Protein AF-0000000067796825 (afdb_homodimer)

InterPro domains:
  IPR008733 Peroxisomal biogenesis factor 11 [PF05648] (131-278)

Structure (mmCIF, N/CA/C/O backbone):
data_AF-0000000067796825-model_v1
#
loop_
_entity.id
_entity.type
_entity.pdbx_description
1 polymer YALI0C04565p
#
loop_
_atom_site.group_PDB
_atom_site.id
_atom_site.type_symbol
_atom_site.label_atom_id
_atom_site.label_alt_id
_atom_site.label_comp_id
_atom_site.label_asym_id
_atom_site.label_entity_id
_atom_site.label_seq_id
_atom_site.pdbx_PDB_ins_code
_atom_site.Cartn_x
_atom_site.Cartn_y
_atom_site.Cartn_z
_atom_site.occupancy
_atom_site.B_iso_or_equiv
_atom_site.auth_seq_id
_atom_site.auth_comp_id
_atom_site.auth_asym_id
_atom_site.auth_atom_id
_atom_site.pdbx_PDB_model_num
ATOM 1 N N . MET A 1 1 ? -7.77 26.141 -21.688 1 48.34 1 MET A N 1
ATOM 2 C CA . MET A 1 1 ? -8.867 25.391 -21.078 1 48.34 1 MET A CA 1
ATOM 3 C C . MET A 1 1 ? -9.047 25.781 -19.609 1 48.34 1 MET A C 1
ATOM 5 O O . MET A 1 1 ? -8.086 25.828 -18.844 1 48.34 1 MET A O 1
ATOM 9 N N . SER A 1 2 ? -10.117 26.312 -19.266 1 64.31 2 SER A N 1
ATOM 10 C CA . SER A 1 2 ? -10.398 26.906 -17.969 1 64.31 2 SER A CA 1
ATOM 11 C C . SER A 1 2 ? -10.352 25.859 -16.859 1 64.31 2 SER A C 1
ATOM 13 O O . SER A 1 2 ? -10.562 24.672 -17.109 1 64.31 2 SER A O 1
ATOM 15 N N . LEU A 1 3 ? -9.805 26.266 -15.75 1 68.44 3 LEU A N 1
ATOM 16 C CA . LEU A 1 3 ? -9.781 25.391 -14.578 1 68.44 3 LEU A CA 1
ATOM 17 C C . LEU A 1 3 ? -11.148 24.75 -14.367 1 68.44 3 LEU A C 1
ATOM 19 O O . LEU A 1 3 ? -11.227 23.547 -14.055 1 68.44 3 LEU A O 1
ATOM 23 N N . ALA A 1 4 ? -12.133 25.484 -14.641 1 68.38 4 ALA A N 1
ATOM 24 C CA . ALA A 1 4 ? -13.5 24.984 -14.484 1 68.38 4 ALA A CA 1
ATOM 25 C C . ALA A 1 4 ? -13.781 23.844 -15.453 1 68.38 4 ALA A C 1
ATOM 27 O O . ALA A 1 4 ? -14.422 22.859 -15.086 1 68.38 4 ALA A O 1
ATOM 28 N N . TYR A 1 5 ? -13.297 23.953 -16.578 1 62.38 5 TYR A N 1
ATOM 29 C CA . TYR A 1 5 ? -13.516 22.938 -17.594 1 62.38 5 TYR A CA 1
ATOM 30 C C . TYR A 1 5 ? -12.781 21.641 -17.234 1 62.38 5 TYR A C 1
ATOM 32 O O . TYR A 1 5 ? -13.344 20.547 -17.344 1 62.38 5 TYR A O 1
ATOM 40 N N . THR A 1 6 ? -11.609 21.812 -16.812 1 66.19 6 THR A N 1
ATOM 41 C CA . THR A 1 6 ? -10.805 20.656 -16.438 1 66.19 6 THR A CA 1
ATOM 42 C C . THR A 1 6 ? -11.422 19.922 -15.258 1 66.19 6 THR A C 1
ATOM 44 O O . THR A 1 6 ? -11.484 18.688 -15.242 1 66.19 6 THR A O 1
ATOM 47 N N . VAL A 1 7 ? -11.898 20.688 -14.406 1 69.38 7 VAL A N 1
ATOM 48 C CA . VAL A 1 7 ? -12.531 20.109 -13.219 1 69.38 7 VAL A CA 1
ATOM 49 C C . VAL A 1 7 ? -13.789 19.344 -13.617 1 69.38 7 VAL A C 1
ATOM 51 O O . VAL A 1 7 ? -14.023 18.234 -13.148 1 69.38 7 VAL A O 1
ATOM 54 N N . ASN A 1 8 ? -14.523 19.938 -14.422 1 65.19 8 ASN A N 1
ATOM 55 C CA . ASN A 1 8 ? -15.766 19.312 -14.867 1 65.19 8 ASN A CA 1
ATOM 56 C C . ASN A 1 8 ? -15.5 18.016 -15.625 1 65.19 8 ASN A C 1
ATOM 58 O O . ASN A 1 8 ? -16.234 17.047 -15.484 1 65.19 8 ASN A O 1
ATOM 62 N N . LEU A 1 9 ? -14.461 18.031 -16.312 1 58.59 9 LEU A N 1
ATOM 63 C CA . LEU A 1 9 ? -14.094 16.828 -17.078 1 58.59 9 LEU A CA 1
ATOM 64 C C . LEU A 1 9 ? -13.664 15.703 -16.156 1 58.59 9 LEU A C 1
ATOM 66 O O . LEU A 1 9 ? -14.07 14.555 -16.344 1 58.59 9 LEU A O 1
ATOM 70 N N . LEU A 1 10 ? -12.992 16.078 -15.203 1 66.62 10 LEU A N 1
ATOM 71 C CA . LEU A 1 10 ? -12.492 15.07 -14.273 1 66.62 10 LEU A CA 1
ATOM 72 C C . LEU A 1 10 ? -13.609 14.555 -13.383 1 66.62 10 LEU A C 1
ATOM 74 O O . LEU A 1 10 ? -13.641 13.367 -13.047 1 66.62 10 LEU A O 1
ATOM 78 N N . ARG A 1 11 ? -14.477 15.422 -13.023 1 62.62 11 ARG A N 1
ATOM 79 C CA . ARG A 1 11 ? -15.633 15.102 -12.195 1 62.62 11 ARG A CA 1
ATOM 80 C C . ARG A 1 11 ? -16.547 14.109 -12.898 1 62.62 11 ARG A C 1
ATOM 82 O O . ARG A 1 11 ? -17 13.133 -12.297 1 62.62 11 ARG A O 1
ATOM 89 N N . ALA A 1 12 ? -16.906 14.508 -14.016 1 57.59 12 ALA A N 1
ATOM 90 C CA . ALA A 1 12 ? -17.922 13.789 -14.781 1 57.59 12 ALA A CA 1
ATOM 91 C C . ALA A 1 12 ? -17.484 12.344 -15.039 1 57.59 12 ALA A C 1
ATOM 93 O O . ALA A 1 12 ? -18.328 11.445 -15.125 1 57.59 12 ALA A O 1
ATOM 94 N N . SER A 1 13 ? -16.359 12.172 -14.938 1 60.44 13 SER A N 1
ATOM 95 C CA . SER A 1 13 ? -15.945 10.852 -15.398 1 60.44 13 SER A CA 1
ATOM 96 C C . SER A 1 13 ? -15.875 9.859 -14.242 1 60.44 13 SER A C 1
ATOM 98 O O . SER A 1 13 ? -15.891 8.648 -14.461 1 60.44 13 SER A O 1
ATOM 100 N N . GLY A 1 14 ? -16.094 10.344 -12.93 1 74.88 14 GLY A N 1
ATOM 101 C CA . GLY A 1 14 ? -15.953 9.406 -11.828 1 74.88 14 GLY A CA 1
ATOM 102 C C . GLY A 1 14 ? -14.703 8.547 -11.938 1 74.88 14 GLY A C 1
ATOM 103 O O . GLY A 1 14 ? -14.461 7.691 -11.086 1 74.88 14 GLY A O 1
ATOM 104 N N . ARG A 1 15 ? -13.961 8.742 -12.906 1 80.56 15 ARG A N 1
ATOM 105 C CA . ARG A 1 15 ? -12.781 7.945 -13.234 1 80.56 15 ARG A CA 1
ATOM 106 C C . ARG A 1 15 ? -11.68 8.148 -12.203 1 80.56 15 ARG A C 1
ATOM 108 O O . ARG A 1 15 ? -10.992 7.195 -11.828 1 80.56 15 ARG A O 1
ATOM 115 N N . LEU A 1 16 ? -11.664 9.336 -11.727 1 84.88 16 LEU A N 1
ATOM 116 C CA . LEU A 1 16 ? -10.602 9.664 -10.773 1 84.88 16 LEU A CA 1
ATOM 117 C C . LEU A 1 16 ? -10.766 8.859 -9.492 1 84.88 16 LEU A C 1
ATOM 119 O O . LEU A 1 16 ? -9.789 8.32 -8.961 1 84.88 16 LEU A O 1
ATOM 123 N N . ASN A 1 17 ? -11.984 8.75 -9.109 1 85.69 17 ASN A N 1
ATOM 124 C CA . ASN A 1 17 ? -12.242 8.008 -7.879 1 85.69 17 ASN A CA 1
ATOM 125 C C . ASN A 1 17 ? -11.977 6.516 -8.062 1 85.69 17 ASN A C 1
ATOM 127 O O . ASN A 1 17 ? -11.516 5.848 -7.133 1 85.69 17 ASN A O 1
ATOM 131 N N . LYS A 1 18 ? -12.273 6.031 -9.18 1 88.88 18 LYS A N 1
ATOM 132 C CA . LYS A 1 18 ? -12.016 4.621 -9.461 1 88.88 18 LYS A CA 1
ATOM 133 C C . LYS A 1 18 ? -10.516 4.336 -9.508 1 88.88 18 LYS A C 1
ATOM 135 O O . LYS A 1 18 ? -10.055 3.324 -8.984 1 88.88 18 LYS A O 1
ATOM 140 N N . VAL A 1 19 ? -9.805 5.25 -10.117 1 89.31 19 VAL A N 1
ATOM 141 C CA . VAL A 1 19 ? -8.359 5.117 -10.203 1 89.31 19 VAL A CA 1
ATOM 142 C C . VAL A 1 19 ? -7.746 5.199 -8.805 1 89.31 19 VAL A C 1
ATOM 144 O O . VAL A 1 19 ? -6.871 4.406 -8.453 1 89.31 19 VAL A O 1
ATOM 147 N N . LEU A 1 20 ? -8.258 6.09 -8.086 1 88.94 20 LEU A N 1
ATOM 148 C CA . LEU A 1 20 ? -7.773 6.246 -6.723 1 88.94 20 LEU A CA 1
ATOM 149 C C . LEU A 1 20 ? -8.016 4.98 -5.91 1 88.94 20 LEU A C 1
ATOM 151 O O . LEU A 1 20 ? -7.16 4.562 -5.129 1 88.94 20 LEU A O 1
ATOM 155 N N . ALA A 1 21 ? -9.109 4.426 -6.156 1 90.12 21 ALA A N 1
ATOM 156 C CA . ALA A 1 21 ? -9.445 3.199 -5.441 1 90.12 21 ALA A CA 1
ATOM 157 C C . ALA A 1 21 ? -8.492 2.07 -5.809 1 90.12 21 ALA A C 1
ATOM 159 O O . ALA A 1 21 ? -8.078 1.292 -4.945 1 90.12 21 ALA A O 1
ATOM 160 N N . LEU A 1 22 ? -8.109 1.972 -7.043 1 91.44 22 LEU A N 1
ATOM 161 C CA . LEU A 1 22 ? -7.191 0.935 -7.508 1 91.44 22 LEU A CA 1
ATOM 162 C C . LEU A 1 22 ? -5.801 1.134 -6.918 1 91.44 22 LEU A C 1
ATOM 164 O O . LEU A 1 22 ? -5.121 0.162 -6.582 1 91.44 22 LEU A O 1
ATOM 168 N N . LEU A 1 23 ? -5.461 2.348 -6.691 1 90.88 23 LEU A N 1
ATOM 169 C CA . LEU A 1 23 ? -4.105 2.662 -6.258 1 90.88 23 LEU A CA 1
ATOM 170 C C . LEU A 1 23 ? -4.008 2.66 -4.738 1 90.88 23 LEU A C 1
ATOM 172 O O . LEU A 1 23 ? -2.908 2.617 -4.18 1 90.88 23 LEU A O 1
ATOM 176 N N . SER A 1 24 ? -5.141 2.646 -4.082 1 89.31 24 SER A N 1
ATOM 177 C CA . SER A 1 24 ? -5.133 2.754 -2.629 1 89.31 24 SER A CA 1
ATOM 178 C C . SER A 1 24 ? -5.277 1.384 -1.973 1 89.31 24 SER A C 1
ATOM 180 O O . SER A 1 24 ? -5.062 1.242 -0.767 1 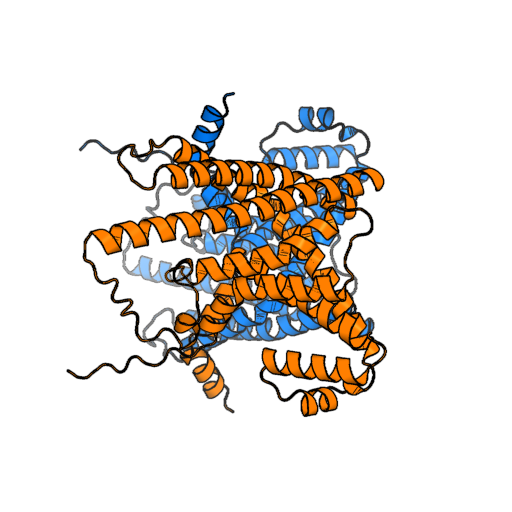89.31 24 SER A O 1
ATOM 182 N N . ASN A 1 25 ? -5.594 0.43 -2.77 1 89.38 25 ASN A N 1
ATOM 183 C CA . ASN A 1 25 ? -5.777 -0.92 -2.25 1 89.38 25 ASN A CA 1
ATOM 184 C C . ASN A 1 25 ? -4.594 -1.818 -2.592 1 89.38 25 ASN A C 1
ATOM 186 O O . ASN A 1 25 ? -4.211 -1.934 -3.758 1 89.38 25 ASN A O 1
ATOM 190 N N . ALA A 1 26 ? -4.133 -2.518 -1.571 1 86.81 26 ALA A N 1
ATOM 191 C CA . ALA A 1 26 ? -2.965 -3.375 -1.753 1 86.81 26 ALA A CA 1
ATOM 192 C C . ALA A 1 26 ? -3.24 -4.465 -2.785 1 86.81 26 ALA A C 1
ATOM 194 O O . ALA A 1 26 ? -2.352 -4.84 -3.553 1 86.81 26 ALA A O 1
ATOM 195 N N . GLY A 1 27 ? -4.461 -4.992 -2.842 1 88.56 27 GLY A N 1
ATOM 196 C CA . GLY A 1 27 ? -4.828 -6.059 -3.758 1 88.56 27 GLY A CA 1
ATOM 197 C C . GLY A 1 27 ? -4.727 -5.66 -5.219 1 88.56 27 GLY A C 1
ATOM 198 O O . GLY A 1 27 ? -4.484 -6.5 -6.082 1 88.56 27 GLY A O 1
ATOM 199 N N . THR A 1 28 ? -4.879 -4.391 -5.465 1 93.25 28 THR A N 1
ATOM 200 C CA . THR A 1 28 ? -4.797 -3.922 -6.844 1 93.25 28 THR A CA 1
ATOM 201 C C . THR A 1 28 ? -3.477 -3.193 -7.086 1 93.25 28 THR A C 1
ATOM 203 O O . THR A 1 28 ? -2.984 -3.152 -8.219 1 93.25 28 THR A O 1
ATOM 206 N N . LEU A 1 29 ? -2.951 -2.686 -6.031 1 93.5 29 LEU A N 1
ATOM 207 C CA . LEU A 1 29 ? -1.699 -1.951 -6.172 1 93.5 29 LEU A CA 1
ATOM 208 C C . LEU A 1 29 ? -0.556 -2.893 -6.535 1 93.5 29 LEU A C 1
ATOM 210 O O . LEU A 1 29 ? 0.262 -2.58 -7.402 1 93.5 29 LEU A O 1
ATOM 214 N N . ASP A 1 30 ? -0.506 -4.004 -5.914 1 94.94 30 ASP A N 1
ATOM 215 C CA . ASP A 1 30 ? 0.603 -4.926 -6.145 1 94.94 30 ASP A CA 1
ATOM 216 C C . ASP A 1 30 ? 0.642 -5.391 -7.598 1 94.94 30 ASP A C 1
ATOM 218 O O . ASP A 1 30 ? 1.67 -5.27 -8.266 1 94.94 30 ASP A O 1
ATOM 222 N N . PRO A 1 31 ? -0.462 -5.902 -8.133 1 96.38 31 PRO A N 1
ATOM 223 C CA . PRO A 1 31 ? -0.392 -6.301 -9.539 1 96.38 31 PRO A CA 1
ATOM 224 C C . PRO A 1 31 ? -0.165 -5.121 -10.477 1 96.38 31 PRO A C 1
ATOM 226 O O . PRO A 1 31 ? 0.43 -5.281 -11.547 1 96.38 31 PRO A O 1
ATOM 229 N N . THR A 1 32 ? -0.605 -3.988 -10.094 1 95.69 32 THR A N 1
ATOM 230 C CA . THR A 1 32 ? -0.319 -2.801 -10.891 1 95.69 32 THR A CA 1
ATOM 231 C C . THR A 1 32 ? 1.18 -2.514 -10.914 1 95.69 32 THR A C 1
ATOM 233 O O . THR A 1 32 ? 1.752 -2.262 -11.977 1 95.69 32 THR A O 1
ATOM 236 N N . LEU A 1 33 ? 1.745 -2.592 -9.734 1 96.81 33 LEU A N 1
ATOM 237 C CA . LEU A 1 33 ? 3.189 -2.396 -9.648 1 96.81 33 LEU A CA 1
ATOM 238 C C . LEU A 1 33 ? 3.932 -3.494 -10.406 1 96.81 33 LEU A C 1
ATOM 240 O O . LEU A 1 33 ? 4.965 -3.234 -11.023 1 96.81 33 LEU A O 1
ATOM 244 N N . ALA A 1 34 ? 3.4 -4.668 -10.344 1 97.75 34 ALA A N 1
ATOM 245 C CA . ALA A 1 34 ? 4 -5.77 -11.086 1 97.75 34 ALA A CA 1
ATOM 246 C C . ALA A 1 34 ? 3.99 -5.488 -12.586 1 97.75 34 ALA A C 1
ATOM 248 O O . ALA A 1 34 ? 4.973 -5.758 -13.281 1 97.75 34 ALA A O 1
ATOM 249 N N . PHE A 1 35 ? 2.932 -4.973 -13.016 1 96.94 35 PHE A N 1
ATOM 250 C CA . PHE A 1 35 ? 2.824 -4.664 -14.438 1 96.94 35 PHE A CA 1
ATOM 251 C C . PHE A 1 35 ? 3.85 -3.613 -14.844 1 96.94 35 PHE A C 1
ATOM 253 O O . PHE A 1 35 ? 4.543 -3.77 -15.852 1 96.94 35 PHE A O 1
ATOM 260 N N . VAL A 1 36 ? 3.939 -2.584 -14.039 1 95.06 36 VAL A N 1
ATOM 261 C CA . VAL A 1 36 ? 4.879 -1.507 -14.336 1 95.06 36 VAL A CA 1
ATOM 262 C C . VAL A 1 36 ? 6.309 -2.014 -14.188 1 95.06 36 VAL A C 1
ATOM 264 O O . VAL A 1 36 ? 7.172 -1.72 -15.023 1 95.06 36 VAL A O 1
ATOM 267 N N . GLY A 1 37 ? 6.57 -2.793 -13.148 1 97.38 37 GLY A N 1
ATOM 268 C CA . GLY A 1 37 ? 7.906 -3.311 -12.898 1 97.38 37 GLY A CA 1
ATOM 269 C C . GLY A 1 37 ? 8.391 -4.266 -13.977 1 97.38 37 GLY A C 1
ATOM 270 O O . GLY A 1 37 ? 9.43 -4.035 -14.594 1 97.38 37 GLY A O 1
ATOM 271 N N . TYR A 1 38 ? 7.66 -5.285 -14.25 1 97.25 38 TYR A N 1
ATOM 272 C CA . TYR A 1 38 ? 8.031 -6.266 -15.266 1 97.25 38 TYR A CA 1
ATOM 273 C C . TYR A 1 38 ? 7.977 -5.656 -16.656 1 97.25 38 TYR A C 1
ATOM 275 O O . TYR A 1 38 ? 8.773 -6.012 -17.531 1 97.25 38 TYR A O 1
ATOM 283 N N . GLY A 1 39 ? 6.961 -4.801 -16.828 1 94.69 39 GLY A N 1
ATOM 284 C CA . GLY A 1 39 ? 6.918 -4.09 -18.094 1 94.69 39 GLY A CA 1
ATOM 285 C C . GLY A 1 39 ? 8.156 -3.25 -18.359 1 94.69 39 GLY A C 1
ATOM 286 O O . GLY A 1 39 ? 8.672 -3.23 -19.469 1 94.69 39 GLY A O 1
ATOM 287 N N . SER A 1 40 ? 8.586 -2.562 -17.344 1 94.19 40 SER A N 1
ATOM 288 C CA . SER A 1 40 ? 9.805 -1.767 -17.469 1 94.19 40 SER A CA 1
ATOM 289 C C . SER A 1 40 ? 11.016 -2.645 -17.766 1 94.19 40 SER A C 1
ATOM 291 O O . SER A 1 40 ? 11.883 -2.266 -18.562 1 94.19 40 SER A O 1
ATOM 293 N N . LEU A 1 41 ? 11.062 -3.783 -17.156 1 95.19 41 LEU A N 1
ATOM 294 C CA . LEU A 1 41 ? 12.148 -4.719 -17.422 1 95.19 41 LEU A CA 1
ATOM 295 C C . LEU A 1 41 ? 12.125 -5.184 -18.875 1 95.19 41 LEU A C 1
ATOM 297 O O . LEU A 1 41 ? 13.164 -5.254 -19.531 1 95.19 41 LEU A O 1
ATOM 301 N N . PHE A 1 42 ? 10.953 -5.484 -19.359 1 93.38 42 PHE A N 1
ATOM 302 C CA . PHE A 1 42 ? 10.789 -5.953 -20.734 1 93.38 42 PHE A CA 1
ATOM 303 C C . PHE A 1 42 ? 11.266 -4.898 -21.719 1 93.38 42 PHE A C 1
ATOM 305 O O . PHE A 1 42 ? 12.047 -5.207 -22.625 1 93.38 42 PHE A O 1
ATOM 312 N N . VAL A 1 43 ? 10.836 -3.674 -21.5 1 88.19 43 VAL A N 1
ATOM 313 C CA . VAL A 1 43 ? 11.195 -2.588 -22.406 1 88.19 43 VAL A CA 1
ATOM 314 C C . VAL A 1 43 ? 12.688 -2.299 -22.297 1 88.19 43 VAL A C 1
ATOM 316 O O . VAL A 1 43 ? 13.352 -2.037 -23.297 1 88.19 43 VAL A O 1
ATOM 319 N N . CYS A 1 44 ? 13.172 -2.354 -21.047 1 89.56 44 CYS A N 1
ATOM 320 C CA . CYS A 1 44 ? 14.602 -2.154 -20.828 1 89.56 44 CYS A CA 1
ATOM 321 C C . CYS A 1 44 ? 15.43 -3.135 -21.656 1 89.56 44 CYS A C 1
ATOM 323 O O . CYS A 1 44 ? 16.344 -2.73 -22.375 1 89.56 44 CYS A O 1
ATOM 325 N N . GLU A 1 45 ? 15.062 -4.414 -21.625 1 89.62 45 GLU A N 1
ATOM 326 C CA . GLU A 1 45 ? 15.805 -5.453 -22.328 1 89.62 45 GLU A CA 1
ATOM 327 C C . GLU A 1 45 ? 15.633 -5.34 -23.844 1 89.62 45 GLU A C 1
ATOM 329 O O . GLU A 1 45 ? 16.547 -5.641 -24.594 1 89.62 45 GLU A O 1
ATOM 334 N N . LEU A 1 46 ? 14.469 -4.91 -24.234 1 84.62 46 LEU A N 1
ATOM 335 C CA . LEU A 1 46 ? 14.227 -4.711 -25.656 1 84.62 46 LEU A CA 1
ATOM 336 C C . LEU A 1 46 ? 15.109 -3.594 -26.219 1 84.62 46 LEU A C 1
ATOM 338 O O . LEU A 1 46 ? 15.633 -3.701 -27.328 1 84.62 46 LEU A O 1
ATOM 342 N N . LEU A 1 47 ? 15.195 -2.553 -25.422 1 82.31 47 LEU A N 1
ATOM 343 C CA . LEU A 1 47 ? 15.992 -1.406 -25.859 1 82.31 47 LEU A CA 1
ATOM 344 C C . LEU A 1 47 ? 17.469 -1.759 -25.891 1 82.31 47 LEU A C 1
ATOM 346 O O . LEU A 1 47 ? 18.234 -1.178 -26.672 1 82.31 47 LEU A O 1
ATOM 350 N N . ARG A 1 48 ? 17.859 -2.656 -25.078 1 82.38 48 ARG A N 1
ATOM 351 C CA . ARG A 1 48 ? 19.266 -3.059 -25.016 1 82.38 48 ARG A CA 1
ATOM 352 C C . ARG A 1 48 ? 19.594 -4.039 -26.141 1 82.38 48 ARG A C 1
ATOM 354 O O . ARG A 1 48 ? 20.766 -4.266 -26.453 1 82.38 48 ARG A O 1
ATOM 361 N N . LEU A 1 49 ? 18.562 -4.613 -26.656 1 75.31 49 LEU A N 1
ATOM 362 C CA . LEU A 1 49 ? 18.812 -5.504 -27.781 1 75.31 49 LEU A CA 1
ATOM 363 C C . LEU A 1 49 ? 19.391 -4.738 -28.953 1 75.31 49 LEU A C 1
ATOM 365 O O . LEU A 1 49 ? 19.031 -3.58 -29.188 1 75.31 49 LEU A O 1
ATOM 369 N N . GLU A 1 50 ? 20.703 -4.898 -29.266 1 59.69 50 GLU A N 1
ATOM 370 C CA . GLU A 1 50 ? 21.531 -4.309 -30.312 1 59.69 50 GLU A CA 1
ATOM 371 C C . GLU A 1 50 ? 20.688 -3.814 -31.484 1 59.69 50 GLU A C 1
ATOM 373 O O . GLU A 1 50 ? 21.031 -2.83 -32.125 1 59.69 50 GLU A O 1
ATOM 378 N N . SER A 1 51 ? 19.75 -4.594 -31.969 1 53.66 51 SER A N 1
ATOM 379 C CA . SER A 1 51 ? 19.031 -4.09 -33.125 1 53.66 51 SER A CA 1
ATOM 380 C C . SER A 1 51 ? 18.094 -2.949 -32.75 1 53.66 51 SER A C 1
ATOM 382 O O . SER A 1 51 ? 16.969 -3.188 -32.312 1 53.66 51 SER A O 1
ATOM 384 N N . VAL A 1 52 ? 18.641 -1.929 -32.094 1 53.88 52 VAL A N 1
ATOM 385 C CA . VAL A 1 52 ? 18.188 -0.701 -31.438 1 53.88 52 VAL A CA 1
ATOM 386 C C . VAL A 1 52 ? 16.922 -0.19 -32.094 1 53.88 52 VAL A C 1
ATOM 388 O O . VAL A 1 52 ? 15.984 0.252 -31.422 1 53.88 52 VAL A O 1
ATOM 391 N N . GLN A 1 53 ? 16.922 -0.372 -33.344 1 55.91 53 GLN A N 1
ATOM 392 C CA . GLN A 1 53 ? 15.828 0.23 -34.062 1 55.91 53 GLN A CA 1
ATOM 393 C C . GLN A 1 53 ? 14.508 -0.476 -33.781 1 55.91 53 GLN A C 1
ATOM 395 O O . GLN A 1 53 ? 13.477 0.175 -33.594 1 55.91 53 GLN A O 1
ATOM 400 N N . MET A 1 54 ? 14.656 -1.799 -33.719 1 54.16 54 MET A N 1
ATOM 401 C CA . MET A 1 54 ? 13.422 -2.568 -33.562 1 54.16 54 MET A CA 1
ATOM 402 C C . MET A 1 54 ? 12.898 -2.453 -32.125 1 54.16 54 MET A C 1
ATOM 404 O O . MET A 1 54 ? 11.688 -2.367 -31.906 1 54.16 54 MET A O 1
ATOM 408 N N . GLY A 1 55 ? 13.812 -2.408 -31.203 1 55.69 55 GLY A N 1
ATOM 409 C CA . GLY A 1 55 ? 13.391 -2.293 -29.812 1 55.69 55 GLY A CA 1
ATOM 410 C C . GLY A 1 55 ? 12.711 -0.974 -29.5 1 55.69 55 GLY A C 1
ATOM 411 O O . GLY A 1 55 ? 11.711 -0.94 -28.781 1 55.69 55 GLY A O 1
ATOM 412 N N . VAL A 1 56 ? 13.32 -0.043 -30.156 1 59.19 56 VAL A N 1
ATOM 413 C CA . VAL A 1 56 ? 12.75 1.292 -30.016 1 59.19 56 VAL A CA 1
ATOM 414 C C . VAL A 1 56 ? 11.344 1.315 -30.609 1 59.19 56 VAL A C 1
ATOM 416 O O . VAL A 1 56 ? 10.43 1.91 -30.031 1 59.19 56 VAL A O 1
ATOM 419 N N . VAL A 1 57 ? 11.258 0.596 -31.734 1 59.62 57 VAL A N 1
ATOM 420 C CA . VAL A 1 57 ? 9.961 0.565 -32.375 1 59.62 57 VAL A CA 1
ATOM 421 C C . VAL A 1 57 ? 8.945 -0.165 -31.516 1 59.62 57 VAL A C 1
ATOM 423 O O . VAL A 1 57 ? 7.82 0.301 -31.328 1 59.62 57 VAL A O 1
ATOM 426 N N . VAL A 1 58 ? 9.367 -1.21 -30.953 1 58.47 58 VAL A N 1
ATOM 427 C CA . VAL A 1 58 ? 8.477 -2.021 -30.125 1 58.47 58 VAL A CA 1
ATOM 428 C C . VAL A 1 58 ? 8.117 -1.27 -28.844 1 58.47 58 VAL A C 1
ATOM 430 O O . VAL A 1 58 ? 6.965 -1.271 -28.422 1 58.47 58 VAL A O 1
ATOM 433 N N . ALA A 1 59 ? 9.094 -0.62 -28.344 1 58.88 59 ALA A N 1
ATOM 434 C CA . ALA A 1 59 ? 8.852 0.17 -27.125 1 58.88 59 ALA A CA 1
ATOM 435 C C . ALA A 1 59 ? 7.867 1.305 -27.406 1 58.88 59 ALA A C 1
ATOM 437 O O . ALA A 1 59 ? 6.988 1.588 -26.594 1 58.88 59 ALA A O 1
ATOM 438 N N . LYS A 1 60 ? 8.031 1.825 -28.547 1 59.94 60 LYS A N 1
ATOM 439 C CA . LYS A 1 60 ? 7.148 2.914 -28.953 1 59.94 60 LYS A CA 1
ATOM 440 C C . LYS A 1 60 ? 5.715 2.424 -29.125 1 59.94 60 LYS A C 1
ATOM 442 O O . LYS A 1 60 ? 4.77 3.092 -28.703 1 59.94 60 LYS A O 1
ATOM 447 N N . VAL A 1 61 ? 5.625 1.305 -29.688 1 57.25 61 VAL A N 1
ATOM 448 C CA . VAL A 1 61 ? 4.305 0.737 -29.938 1 57.25 61 VAL A CA 1
ATOM 449 C C . VAL A 1 61 ? 3.643 0.369 -28.609 1 57.25 61 VAL A C 1
ATOM 451 O O . VAL A 1 61 ? 2.469 0.672 -28.391 1 57.25 61 VAL A O 1
ATOM 454 N N . LEU A 1 62 ? 4.418 -0.166 -27.766 1 57 62 LEU A N 1
ATOM 455 C CA . LEU A 1 62 ? 3.867 -0.614 -26.5 1 57 62 LEU A CA 1
ATOM 456 C C . LEU A 1 62 ? 3.449 0.574 -25.641 1 57 62 LEU A C 1
ATOM 458 O O . LEU A 1 62 ? 2.375 0.561 -25.031 1 57 62 LEU A O 1
ATOM 462 N N . LEU A 1 63 ? 4.324 1.533 -25.562 1 55.91 63 LEU A N 1
ATOM 463 C CA . LEU A 1 63 ? 4.012 2.738 -24.797 1 55.91 63 LEU A CA 1
ATOM 464 C C . LEU A 1 63 ? 2.816 3.467 -25.406 1 55.91 63 LEU A C 1
ATOM 466 O O . LEU A 1 63 ? 1.979 4 -24.672 1 55.91 63 LEU A O 1
ATOM 470 N N . GLY A 1 64 ? 2.805 3.465 -26.688 1 55.16 64 GLY A N 1
ATOM 471 C CA . GLY A 1 64 ? 1.654 4.043 -27.359 1 55.16 64 GLY A CA 1
ATOM 472 C C . GLY A 1 64 ? 0.352 3.34 -27.031 1 55.16 64 GLY A C 1
ATOM 473 O O . GLY A 1 64 ? -0.669 3.99 -26.797 1 55.16 64 GLY A O 1
ATOM 474 N N . GLN A 1 65 ? 0.425 2.105 -26.969 1 55.88 65 GLN A N 1
ATOM 475 C CA . GLN A 1 65 ? -0.765 1.311 -26.688 1 55.88 65 GLN A CA 1
ATOM 476 C C . GLN A 1 65 ? -1.223 1.51 -25.234 1 55.88 65 GLN A C 1
ATOM 478 O O . GLN A 1 65 ? -2.424 1.578 -24.969 1 55.88 65 GLN A O 1
ATOM 483 N N . VAL A 1 66 ? -0.211 1.63 -24.438 1 52.59 66 VAL A N 1
ATOM 484 C CA . VAL A 1 66 ? -0.542 1.732 -23.016 1 52.59 66 VAL A CA 1
ATOM 485 C C . VAL A 1 66 ? -0.979 3.158 -22.688 1 52.59 66 VAL A C 1
ATOM 487 O O . VAL A 1 66 ? -1.923 3.365 -21.922 1 52.59 66 VAL A O 1
ATOM 490 N N . THR A 1 67 ? -0.261 4.109 -23.266 1 51.78 67 THR A N 1
ATOM 491 C CA . THR A 1 67 ? -0.527 5.5 -22.906 1 51.78 67 THR A CA 1
ATOM 492 C C . THR A 1 67 ? -1.562 6.109 -23.859 1 51.78 67 THR A C 1
ATOM 494 O O . THR A 1 67 ? -2.156 7.145 -23.547 1 51.78 67 THR A O 1
ATOM 497 N N . GLY A 1 68 ? -1.93 5.441 -24.938 1 51.62 68 GLY A N 1
ATOM 498 C CA . GLY A 1 68 ? -2.779 5.98 -25.984 1 51.62 68 GLY A CA 1
ATOM 499 C C . GLY A 1 68 ? -2.164 7.172 -26.703 1 51.62 68 GLY A C 1
ATOM 500 O O . GLY A 1 68 ? -2.855 7.902 -27.422 1 51.62 68 GLY A O 1
ATOM 501 N N . LEU A 1 69 ? -0.981 7.59 -26.359 1 48.44 69 LEU A N 1
ATOM 502 C CA . LEU A 1 69 ? -0.354 8.781 -26.938 1 48.44 69 LEU A CA 1
ATOM 503 C C . LEU A 1 69 ? 0.503 8.414 -28.141 1 48.44 69 LEU A C 1
ATOM 505 O O . LEU A 1 69 ? 1.011 7.293 -28.234 1 48.44 69 LEU A O 1
ATOM 509 N N . ASP A 1 70 ? 0.38 9.109 -29.312 1 49.09 70 ASP A N 1
ATOM 510 C CA . ASP A 1 70 ? 1.288 9.008 -30.438 1 49.09 70 ASP A CA 1
ATOM 511 C C . ASP A 1 70 ? 2.723 9.328 -30.031 1 49.09 70 ASP A C 1
ATOM 513 O O . ASP A 1 70 ? 3.074 10.492 -29.828 1 49.09 70 ASP A O 1
ATOM 517 N N . ILE A 1 71 ? 3.561 8.414 -29.609 1 51.78 71 ILE A N 1
ATOM 518 C CA . ILE A 1 71 ? 4.863 8.461 -28.969 1 51.78 71 ILE A CA 1
ATOM 519 C C . ILE A 1 71 ? 5.902 9.023 -29.922 1 51.78 71 ILE A C 1
ATOM 521 O O . ILE A 1 71 ? 6.969 9.484 -29.5 1 51.78 71 ILE A O 1
ATOM 525 N N . ASP A 1 72 ? 5.715 8.875 -31.188 1 53.09 72 ASP A N 1
ATOM 526 C CA . ASP A 1 72 ? 6.695 9.445 -32.125 1 53.09 72 ASP A CA 1
ATOM 527 C C . ASP A 1 72 ? 6.941 10.922 -31.797 1 53.09 72 ASP A C 1
ATOM 529 O O . ASP A 1 72 ? 8.086 11.359 -31.75 1 53.09 72 ASP A O 1
ATOM 533 N N . GLU A 1 73 ? 5.895 11.617 -31.812 1 52.12 73 GLU A N 1
ATOM 534 C CA . GLU A 1 73 ? 6.035 13.055 -31.578 1 52.12 73 GLU A CA 1
ATOM 535 C C . GLU A 1 73 ? 6.469 13.344 -30.156 1 52.12 73 GLU A C 1
ATOM 537 O O . GLU A 1 73 ? 7.234 14.281 -29.906 1 52.12 73 GLU A O 1
ATOM 542 N N . SER A 1 74 ? 6.051 12.523 -29.297 1 48.47 74 SER A N 1
ATOM 543 C CA . SER A 1 74 ? 6.316 12.812 -27.891 1 48.47 74 SER A CA 1
ATOM 544 C C . SER A 1 74 ? 7.758 12.484 -27.516 1 48.47 74 SER A C 1
ATOM 546 O O . SER A 1 74 ? 8.391 13.219 -26.75 1 48.47 74 SER A O 1
ATOM 548 N N . PHE A 1 75 ? 8.234 11.406 -27.938 1 51.56 75 PHE A N 1
ATOM 549 C CA . PHE A 1 75 ? 9.633 11.055 -27.672 1 51.56 75 PHE A CA 1
ATOM 550 C C . PHE A 1 75 ? 10.57 12.094 -28.266 1 51.56 75 PHE A C 1
ATOM 552 O O . PHE A 1 75 ? 11.586 12.445 -27.672 1 51.56 75 PHE A O 1
ATOM 559 N N . GLU A 1 76 ? 10.297 12.43 -29.516 1 49.75 76 GLU A N 1
ATOM 560 C CA . GLU A 1 76 ? 11.109 13.492 -30.094 1 49.75 76 GLU A CA 1
ATOM 561 C C . GLU A 1 76 ? 11.055 14.758 -29.25 1 49.75 76 GLU A C 1
ATOM 563 O O . GLU A 1 76 ? 12.078 15.422 -29.047 1 49.75 76 GLU A O 1
ATOM 568 N N . LYS A 1 77 ? 9.867 15.016 -28.875 1 47.59 77 LYS A N 1
ATOM 569 C CA . LYS A 1 77 ? 9.703 16.266 -28.125 1 47.59 77 LYS A CA 1
ATOM 570 C C . LYS A 1 77 ? 10.344 16.156 -26.75 1 47.59 77 LYS A C 1
ATOM 572 O O . LYS A 1 77 ? 10.852 17.141 -26.219 1 47.59 77 LYS A O 1
ATOM 577 N N . LEU A 1 78 ? 10.117 14.945 -26.172 1 46.47 78 LEU A N 1
ATOM 578 C CA . LEU A 1 78 ? 10.727 14.805 -24.859 1 46.47 78 LEU A CA 1
ATOM 579 C C . LEU A 1 78 ? 12.234 14.578 -24.969 1 46.47 78 LEU A C 1
ATOM 581 O O . LEU A 1 78 ? 12.93 14.492 -23.969 1 46.47 78 LEU A O 1
ATOM 585 N N . GLY A 1 79 ? 12.805 14.695 -26.172 1 46.59 79 GLY A N 1
ATOM 586 C CA . GLY A 1 79 ? 14.234 14.57 -26.391 1 46.59 79 GLY A CA 1
ATOM 587 C C . GLY A 1 79 ? 14.773 13.203 -26 1 46.59 79 GLY A C 1
ATOM 588 O O . GLY A 1 79 ? 15.953 13.055 -25.688 1 46.59 79 GLY A O 1
ATOM 589 N N . LEU A 1 80 ? 13.945 12.25 -25.766 1 49.31 80 LEU A N 1
ATOM 590 C CA . LEU A 1 80 ? 14.32 10.914 -25.312 1 49.31 80 LEU A CA 1
ATOM 591 C C . LEU A 1 80 ? 15 10.133 -26.438 1 49.31 80 LEU A C 1
ATOM 593 O O . LEU A 1 80 ? 15.531 9.047 -26.203 1 49.31 80 LEU A O 1
ATOM 597 N N . ALA A 1 81 ? 14.812 10.523 -27.672 1 49.59 81 ALA A N 1
ATOM 598 C CA . ALA A 1 81 ? 15.391 9.805 -28.812 1 49.59 81 ALA A CA 1
ATOM 599 C C . ALA A 1 81 ? 16.891 9.609 -28.609 1 49.59 81 ALA A C 1
ATOM 601 O O . ALA A 1 81 ? 17.453 8.594 -29.031 1 49.59 81 ALA A O 1
ATOM 602 N N . SER A 1 82 ? 17.531 10.648 -28.203 1 53.25 82 SER A N 1
ATOM 603 C CA . SER A 1 82 ? 18.984 10.57 -28.406 1 53.25 82 SER A CA 1
ATOM 604 C C . SER A 1 82 ? 19.625 9.609 -27.422 1 53.25 82 SER A C 1
ATOM 606 O O . SER A 1 82 ? 20.578 8.898 -27.766 1 53.25 82 SER A O 1
ATOM 608 N N . ASP A 1 83 ? 19.281 9.484 -26.062 1 62.62 83 ASP A N 1
ATOM 609 C CA . ASP A 1 83 ? 20.078 8.602 -25.219 1 62.62 83 ASP A CA 1
ATOM 610 C C . ASP A 1 83 ? 19.266 7.395 -24.75 1 62.62 83 ASP A C 1
ATOM 612 O O . ASP A 1 83 ? 18.812 7.352 -23.609 1 62.62 83 ASP A O 1
ATOM 616 N N . LEU A 1 84 ? 18.891 6.512 -25.734 1 72.5 84 LEU A N 1
ATOM 617 C CA . LEU A 1 84 ? 18.125 5.293 -25.5 1 72.5 84 LEU A CA 1
ATOM 618 C C . LEU A 1 84 ? 18.781 4.449 -24.406 1 72.5 84 LEU A C 1
ATOM 620 O O . LEU A 1 84 ? 18.078 3.771 -23.656 1 72.5 84 LEU A O 1
ATOM 624 N N . THR A 1 85 ? 19.984 4.594 -24.328 1 79.06 85 THR A N 1
ATOM 625 C CA . THR A 1 85 ? 20.703 3.838 -23.312 1 79.06 85 THR A CA 1
ATOM 626 C C . THR A 1 85 ? 20.344 4.344 -21.922 1 79.06 85 THR A C 1
ATOM 628 O O . THR A 1 85 ? 20.172 3.551 -20.984 1 79.06 85 THR A O 1
ATOM 631 N N . GLY A 1 86 ? 20.25 5.652 -21.875 1 83.69 86 GLY A N 1
ATOM 632 C CA . GLY A 1 86 ? 19.875 6.23 -20.594 1 83.69 86 GLY A CA 1
ATOM 633 C C . GLY A 1 86 ? 18.484 5.84 -20.156 1 83.69 86 GLY A C 1
ATOM 634 O O . GLY A 1 86 ? 18.25 5.559 -18.969 1 83.69 86 GLY A O 1
ATOM 635 N N . VAL A 1 87 ? 17.625 5.734 -21.109 1 84.25 87 VAL A N 1
ATOM 636 C CA . VAL A 1 87 ? 16.234 5.352 -20.812 1 84.25 87 VAL A CA 1
ATOM 637 C C . VAL A 1 87 ? 16.188 3.889 -20.375 1 84.25 87 VAL A C 1
ATOM 639 O O . VAL A 1 87 ? 15.484 3.541 -19.422 1 84.25 87 VAL A O 1
ATOM 642 N N . ALA A 1 88 ? 16.875 3.059 -21.078 1 88 88 ALA A N 1
ATOM 643 C CA . ALA A 1 88 ? 16.938 1.643 -20.734 1 88 88 ALA A CA 1
ATOM 644 C C . ALA A 1 88 ? 17.438 1.452 -19.312 1 88 88 ALA A C 1
ATOM 646 O O . ALA A 1 88 ? 16.875 0.68 -18.531 1 88 88 ALA A O 1
ATOM 647 N N . ASP A 1 89 ? 18.438 2.189 -18.984 1 91 89 ASP A N 1
ATOM 648 C CA . ASP A 1 89 ? 19 2.098 -17.641 1 91 89 ASP A CA 1
ATOM 649 C C . ASP A 1 89 ? 18 2.553 -16.594 1 91 89 ASP A C 1
ATOM 651 O O . ASP A 1 89 ? 17.859 1.922 -15.547 1 91 89 ASP A O 1
ATOM 655 N N . SER A 1 90 ? 17.344 3.625 -16.922 1 92.31 90 SER A N 1
ATOM 656 C CA . SER A 1 90 ? 16.328 4.145 -16.016 1 92.31 90 SER A CA 1
ATOM 657 C C . SER A 1 90 ? 15.219 3.127 -15.781 1 92.31 90 SER A C 1
ATOM 659 O O . SER A 1 90 ? 14.773 2.934 -14.648 1 92.31 90 SER A O 1
ATOM 661 N N . LEU A 1 91 ? 14.82 2.479 -16.812 1 92.38 91 LEU A N 1
ATOM 662 C CA . LEU A 1 91 ? 13.766 1.479 -16.719 1 92.38 91 LEU A CA 1
ATOM 663 C C . LEU A 1 91 ? 14.242 0.264 -15.922 1 92.38 91 LEU A C 1
ATOM 665 O O . LEU A 1 91 ? 13.461 -0.346 -15.188 1 92.38 91 LEU A O 1
ATOM 669 N N . GLY A 1 92 ? 15.469 -0.052 -16.125 1 95.19 92 GLY A N 1
ATOM 670 C CA . GLY A 1 92 ? 16.047 -1.134 -15.328 1 95.19 92 GLY A CA 1
ATOM 671 C C . GLY A 1 92 ? 16.047 -0.846 -13.844 1 95.19 92 GLY A C 1
ATOM 672 O O . GLY A 1 92 ? 15.68 -1.704 -13.039 1 95.19 92 GLY A O 1
ATOM 673 N N . VAL A 1 93 ? 16.438 0.379 -13.516 1 96.31 93 VAL A N 1
ATOM 674 C CA . VAL A 1 93 ? 16.469 0.797 -12.117 1 96.31 93 VAL A CA 1
ATOM 675 C C . VAL A 1 93 ? 15.055 0.816 -11.547 1 96.31 93 VAL A C 1
ATOM 677 O O . VAL A 1 93 ? 14.836 0.376 -10.414 1 96.31 93 VAL A O 1
ATOM 680 N N . LEU A 1 94 ? 14.156 1.305 -12.344 1 96.06 94 LEU A N 1
ATOM 681 C CA . LEU A 1 94 ? 12.758 1.345 -11.922 1 96.06 94 LEU A CA 1
ATOM 682 C C . LEU A 1 94 ? 12.234 -0.06 -11.648 1 96.06 94 LEU A C 1
ATOM 684 O O . LEU A 1 94 ? 11.57 -0.293 -10.633 1 96.06 94 LEU A O 1
ATOM 688 N N . SER A 1 95 ? 12.531 -0.949 -12.539 1 97.31 95 SER A N 1
ATOM 689 C CA . SER A 1 95 ? 12.094 -2.332 -12.367 1 97.31 95 SER A CA 1
ATOM 690 C C . SER A 1 95 ? 12.648 -2.93 -11.078 1 97.31 95 SER A C 1
ATOM 692 O O . SER A 1 95 ? 11.914 -3.572 -10.328 1 97.31 95 SER A O 1
ATOM 694 N N . GLY A 1 96 ? 13.914 -2.695 -10.805 1 97.31 96 GLY A N 1
ATOM 695 C CA . GLY A 1 96 ? 14.523 -3.189 -9.578 1 97.31 96 GLY A CA 1
ATOM 696 C C . GLY A 1 96 ? 13.914 -2.59 -8.328 1 97.31 96 GLY A C 1
ATOM 697 O O . GLY A 1 96 ? 13.672 -3.299 -7.348 1 97.31 96 GLY A O 1
ATOM 698 N N . LEU A 1 97 ? 13.664 -1.298 -8.422 1 97.31 97 LEU A N 1
ATOM 699 C CA . LEU A 1 97 ? 13.07 -0.594 -7.289 1 97.31 97 LEU A CA 1
ATOM 700 C C . LEU A 1 97 ? 11.672 -1.134 -6.992 1 97.31 97 LEU A C 1
ATOM 702 O O . LEU A 1 97 ? 11.344 -1.41 -5.836 1 97.31 97 LEU A O 1
ATOM 706 N N . ILE A 1 98 ? 10.922 -1.334 -8.016 1 97.56 98 ILE A N 1
ATOM 707 C CA . ILE A 1 98 ? 9.555 -1.812 -7.852 1 97.56 98 ILE A CA 1
ATOM 708 C C . ILE A 1 98 ? 9.562 -3.238 -7.305 1 97.56 98 ILE A C 1
ATOM 710 O O . ILE A 1 98 ? 8.75 -3.586 -6.445 1 97.56 98 ILE A O 1
ATOM 714 N N . SER A 1 99 ? 10.469 -4.066 -7.828 1 97.44 99 SER A N 1
ATOM 715 C CA . SER A 1 99 ? 10.578 -5.434 -7.332 1 97.44 99 SER A CA 1
ATOM 716 C C . SER A 1 99 ? 10.867 -5.457 -5.836 1 97.44 99 SER A C 1
ATOM 718 O O . SER A 1 99 ? 10.266 -6.234 -5.094 1 97.44 99 SER A O 1
ATOM 720 N N . ASP A 1 100 ? 11.711 -4.578 -5.395 1 97.31 100 ASP A N 1
ATOM 721 C CA . ASP A 1 100 ? 12.07 -4.477 -3.984 1 97.31 100 ASP A CA 1
ATOM 722 C C . ASP A 1 100 ? 10.875 -4.031 -3.143 1 97.31 100 ASP A C 1
ATOM 724 O O . ASP A 1 100 ? 10.594 -4.625 -2.098 1 97.31 100 ASP A O 1
ATOM 728 N N . ILE A 1 101 ? 10.203 -3.07 -3.637 1 96.31 101 ILE A N 1
ATOM 729 C CA . ILE A 1 101 ? 9.086 -2.494 -2.902 1 96.31 101 ILE A CA 1
ATOM 730 C C . ILE A 1 101 ? 7.949 -3.51 -2.816 1 96.31 101 ILE A C 1
ATOM 732 O O . ILE A 1 101 ? 7.266 -3.602 -1.794 1 96.31 101 ILE A O 1
ATOM 736 N N . ARG A 1 102 ? 7.719 -4.188 -3.828 1 96.06 102 ARG A N 1
ATOM 737 C CA . ARG A 1 102 ? 6.664 -5.199 -3.818 1 96.06 102 ARG A CA 1
ATOM 738 C C . ARG A 1 102 ? 6.93 -6.254 -2.754 1 96.06 102 ARG A C 1
ATOM 740 O O . ARG A 1 102 ? 6.008 -6.695 -2.064 1 96.06 102 ARG A O 1
ATOM 747 N N . ILE A 1 103 ? 8.188 -6.684 -2.643 1 96.88 103 ILE A N 1
ATOM 748 C CA . ILE A 1 103 ? 8.523 -7.668 -1.62 1 96.88 103 ILE A CA 1
ATOM 749 C C . ILE A 1 103 ? 8.32 -7.062 -0.233 1 96.88 103 ILE A C 1
ATOM 751 O O . ILE A 1 103 ? 7.777 -7.715 0.662 1 96.88 103 ILE A O 1
ATOM 755 N N . PHE A 1 104 ? 8.711 -5.84 -0.074 1 96.75 104 PHE A N 1
ATOM 756 C CA . PHE A 1 104 ? 8.5 -5.168 1.203 1 96.75 104 PHE A CA 1
ATOM 757 C C . PHE A 1 104 ? 7.02 -5.148 1.569 1 96.75 104 PHE A C 1
ATOM 759 O O . PHE A 1 104 ? 6.652 -5.465 2.703 1 96.75 104 PHE A O 1
ATOM 766 N N . ASN A 1 105 ? 6.23 -4.766 0.583 1 92.75 105 ASN A N 1
ATOM 767 C CA . ASN A 1 105 ? 4.797 -4.648 0.823 1 92.75 105 ASN A CA 1
ATOM 768 C C . ASN A 1 105 ? 4.172 -5.996 1.169 1 92.75 105 ASN A C 1
ATOM 770 O O . ASN A 1 105 ? 3.078 -6.055 1.736 1 92.75 105 ASN A O 1
ATOM 774 N N . ARG A 1 106 ? 4.875 -7.055 0.866 1 92.75 106 ARG A N 1
ATOM 775 C CA . ARG A 1 106 ? 4.352 -8.391 1.145 1 92.75 106 ARG A CA 1
ATOM 776 C C . ARG A 1 106 ? 4.82 -8.891 2.506 1 92.75 106 ARG A C 1
ATOM 778 O O . ARG A 1 106 ? 4.441 -9.977 2.938 1 92.75 106 ARG A O 1
ATOM 785 N N . LEU A 1 107 ? 5.559 -8.133 3.219 1 92.56 107 LEU A N 1
ATOM 786 C CA . LEU A 1 107 ? 6.117 -8.562 4.496 1 92.56 107 LEU A CA 1
ATOM 787 C C . LEU A 1 107 ? 5.012 -8.938 5.477 1 92.56 107 LEU A C 1
ATOM 789 O O . LEU A 1 107 ? 5.191 -9.828 6.309 1 92.56 107 LEU A O 1
ATOM 793 N N . TRP A 1 108 ? 3.855 -8.266 5.367 1 90.62 108 TRP A N 1
ATOM 794 C CA . TRP A 1 108 ? 2.766 -8.562 6.289 1 90.62 108 TRP A CA 1
ATOM 795 C C . TRP A 1 108 ? 1.735 -9.477 5.637 1 90.62 108 TRP A C 1
ATOM 797 O O . TRP A 1 108 ? 0.617 -9.617 6.137 1 90.62 108 TRP A O 1
ATOM 807 N N . GLY A 1 109 ? 2.137 -10.109 4.586 1 89.44 109 GLY A N 1
ATOM 808 C CA . GLY A 1 109 ? 1.236 -11 3.881 1 89.44 109 GLY A CA 1
ATOM 809 C C . GLY A 1 109 ? 0.831 -12.211 4.703 1 89.44 109 GLY A C 1
ATOM 810 O O . GLY A 1 109 ? -0.197 -12.836 4.434 1 89.44 109 GLY A O 1
ATOM 811 N N . LEU A 1 110 ? 1.625 -12.477 5.723 1 90.44 110 LEU A N 1
ATOM 812 C CA . LEU A 1 110 ? 1.349 -13.641 6.562 1 90.44 110 LEU A CA 1
ATOM 813 C C . LEU A 1 110 ? -0.007 -13.5 7.246 1 90.44 110 LEU A C 1
ATOM 815 O O . LEU A 1 110 ? -0.706 -14.5 7.449 1 90.44 110 LEU A O 1
ATOM 819 N N . VAL A 1 111 ? -0.419 -12.281 7.535 1 88.62 111 VAL A N 1
ATOM 820 C CA . VAL A 1 111 ? -1.692 -12.047 8.211 1 88.62 111 VAL A CA 1
ATOM 821 C C . VAL A 1 111 ? -2.842 -12.5 7.312 1 88.62 111 VAL A C 1
ATOM 823 O O . VAL A 1 111 ? -3.748 -13.203 7.762 1 88.62 111 VAL A O 1
ATOM 826 N N . GLY A 1 112 ? -2.758 -12.156 6.113 1 90 112 GLY A N 1
ATOM 827 C CA . GLY A 1 112 ? -3.771 -12.586 5.16 1 90 112 GLY A CA 1
ATOM 828 C C . GLY A 1 112 ? -3.756 -14.086 4.91 1 90 112 GLY A C 1
ATOM 829 O O . GLY A 1 112 ? -4.812 -14.703 4.75 1 90 112 GLY A O 1
ATOM 830 N N . LEU A 1 113 ? -2.586 -14.625 4.918 1 93.31 113 LEU A N 1
ATOM 831 C CA . LEU A 1 113 ? -2.451 -16.062 4.672 1 93.31 113 LEU A CA 1
ATOM 832 C C . LEU A 1 113 ? -3.016 -16.859 5.84 1 93.31 113 LEU A C 1
ATOM 834 O O . LEU A 1 113 ? -3.627 -17.906 5.637 1 93.31 113 LEU A O 1
ATOM 838 N N . ILE A 1 114 ? -2.793 -16.359 6.98 1 91.5 114 ILE A N 1
ATOM 839 C CA . ILE A 1 114 ? -3.35 -17.031 8.156 1 91.5 114 ILE A CA 1
ATOM 840 C C . ILE A 1 114 ? -4.875 -16.969 8.109 1 91.5 114 ILE A C 1
ATOM 842 O O . ILE A 1 114 ? -5.551 -17.953 8.398 1 91.5 114 ILE A O 1
ATOM 846 N N . SER A 1 115 ? -5.398 -15.844 7.742 1 89.56 115 SER A N 1
ATOM 847 C CA . SER A 1 115 ? -6.84 -15.719 7.578 1 89.56 115 SER A CA 1
ATOM 848 C C . SER A 1 115 ? -7.371 -16.703 6.547 1 89.56 115 SER A C 1
ATOM 850 O O . SER A 1 115 ? -8.406 -17.344 6.762 1 89.56 115 SER A O 1
ATOM 852 N N . TRP A 1 116 ? -6.73 -16.812 5.469 1 90.81 116 TRP A N 1
ATOM 853 C CA . TRP A 1 116 ? -7.082 -17.781 4.434 1 90.81 116 TRP A CA 1
ATOM 854 C C . TRP A 1 116 ? -7.016 -19.203 4.969 1 90.81 116 TRP A C 1
ATOM 856 O O . TRP A 1 116 ? -7.902 -20.016 4.703 1 90.81 116 TRP A O 1
ATOM 866 N N . GLY A 1 117 ? -5.988 -19.438 5.711 1 91.44 117 GLY A N 1
ATOM 867 C CA . GLY A 1 117 ? -5.848 -20.75 6.312 1 91.44 117 GLY A CA 1
ATOM 868 C C . GLY A 1 117 ? -6.988 -21.109 7.25 1 91.44 117 GLY A C 1
ATOM 869 O O . GLY A 1 117 ? -7.492 -22.234 7.227 1 91.44 117 GLY A O 1
ATOM 870 N N . ILE A 1 118 ? -7.41 -20.188 7.996 1 89.25 118 ILE A N 1
ATOM 871 C CA . ILE A 1 118 ? -8.516 -20.406 8.93 1 89.25 118 ILE A CA 1
ATOM 872 C C . ILE A 1 118 ? -9.805 -20.656 8.156 1 89.25 118 ILE A C 1
ATOM 874 O O . ILE A 1 118 ? -10.562 -21.578 8.477 1 89.25 118 ILE A O 1
ATOM 878 N N . SER A 1 119 ? -10.023 -19.875 7.188 1 88.31 119 SER A N 1
ATOM 879 C CA . SER A 1 119 ? -11.203 -20.047 6.355 1 88.31 119 SER A CA 1
ATOM 880 C C . SER A 1 119 ? -11.211 -21.422 5.68 1 88.31 119 SER A C 1
ATOM 882 O O . SER A 1 119 ? -12.25 -22.062 5.594 1 88.31 119 SER A O 1
ATOM 884 N N . GLU A 1 120 ? -10.07 -21.797 5.246 1 90.06 120 GLU A N 1
ATOM 885 C CA . GLU A 1 120 ? -9.969 -23.094 4.59 1 90.06 120 GLU A CA 1
ATOM 886 C C . GLU A 1 120 ? -10.156 -24.234 5.59 1 90.06 120 GLU A C 1
ATOM 888 O O . GLU A 1 120 ? -10.742 -25.266 5.258 1 90.06 120 GLU A O 1
ATOM 893 N N . TYR A 1 121 ? -9.617 -24.031 6.719 1 89.38 121 TYR A N 1
ATOM 894 C CA . TYR A 1 121 ? -9.82 -25.031 7.77 1 89.38 121 TYR A CA 1
ATOM 895 C C . TYR A 1 121 ? -11.305 -25.234 8.055 1 89.38 121 TYR A C 1
ATOM 897 O O . TYR A 1 121 ? -11.766 -26.359 8.203 1 89.38 121 TYR A O 1
ATOM 905 N N . ASP A 1 122 ? -12.047 -24.156 8.094 1 87.69 122 ASP A N 1
ATOM 906 C CA . ASP A 1 122 ? -13.484 -24.219 8.305 1 87.69 122 ASP A CA 1
ATOM 907 C C . ASP A 1 122 ? -14.18 -24.906 7.133 1 87.69 122 ASP A C 1
ATOM 909 O O . ASP A 1 122 ? -15.117 -25.688 7.328 1 87.69 122 ASP A O 1
ATOM 913 N N . ALA A 1 123 ? -13.711 -24.609 6.016 1 87.69 123 ALA A N 1
ATOM 914 C CA . ALA A 1 123 ? -14.305 -25.203 4.824 1 87.69 123 ALA A CA 1
ATOM 915 C C . ALA A 1 123 ? -14.078 -26.719 4.801 1 87.69 123 ALA A C 1
ATOM 917 O O . ALA A 1 123 ? -14.938 -27.469 4.348 1 87.69 123 ALA A O 1
ATOM 918 N N . GLN A 1 124 ? -12.992 -27.125 5.301 1 89.88 124 GLN A N 1
ATOM 919 C CA . GLN A 1 124 ? -12.641 -28.531 5.312 1 89.88 124 GLN A CA 1
ATOM 920 C C . GLN A 1 124 ? -13.516 -29.312 6.289 1 89.88 124 GLN A C 1
ATOM 922 O O . GLN A 1 124 ? -13.719 -30.516 6.117 1 89.88 124 GLN A O 1
ATOM 927 N N . GLN A 1 125 ? -14.055 -28.578 7.242 1 88.69 125 GLN A N 1
ATOM 928 C CA . GLN A 1 125 ? -14.859 -29.234 8.266 1 88.69 125 GLN A CA 1
ATOM 929 C C . GLN A 1 125 ? -16.297 -29.422 7.793 1 88.69 125 GLN A C 1
ATOM 931 O O . GLN A 1 125 ? -17.062 -30.203 8.375 1 88.69 125 GLN A O 1
ATOM 936 N N . LYS A 1 126 ? -16.641 -28.734 6.781 1 90.38 126 LYS A N 1
ATOM 937 C CA . LYS A 1 126 ? -18 -28.859 6.27 1 90.38 126 LYS A CA 1
ATOM 938 C C . LYS A 1 126 ? -18.156 -30.141 5.453 1 90.38 126 LYS A C 1
ATOM 940 O O . LYS A 1 126 ? -17.359 -30.406 4.543 1 90.38 126 LYS A O 1
ATOM 945 N N . PRO A 1 127 ? -19.172 -30.891 5.805 1 91.06 127 PRO A N 1
ATOM 946 C CA . PRO A 1 127 ? -19.344 -32.156 5.066 1 91.06 127 PRO A CA 1
ATOM 947 C C . PRO A 1 127 ? -19.797 -31.922 3.623 1 91.06 127 PRO A C 1
ATOM 949 O O . PRO A 1 127 ? -20.562 -31 3.348 1 91.06 127 PRO A O 1
ATOM 952 N N . LEU A 1 128 ? -19.234 -32.781 2.762 1 90.88 128 LEU A N 1
ATOM 953 C CA . LEU A 1 128 ? -19.656 -32.75 1.361 1 90.88 128 LEU A CA 1
ATOM 954 C C . LEU A 1 128 ? -20.891 -33.625 1.139 1 90.88 128 LEU A C 1
ATOM 956 O O . LEU A 1 128 ? -21.062 -34.625 1.819 1 90.88 128 LEU A O 1
ATOM 960 N N . ASP A 1 129 ? -21.703 -33.094 0.238 1 90 129 ASP A N 1
ATOM 961 C CA . ASP A 1 129 ? -22.891 -33.875 -0.108 1 90 129 ASP A CA 1
ATOM 962 C C . ASP A 1 129 ? -22.516 -35.125 -0.908 1 90 129 ASP A C 1
ATOM 964 O O . ASP A 1 129 ? -22.109 -35.031 -2.07 1 90 129 ASP A O 1
ATOM 968 N N . VAL A 1 130 ? -22.812 -36.25 -0.337 1 89 130 VAL A N 1
ATOM 969 C CA . VAL A 1 130 ? -22.422 -37.5 -0.947 1 89 130 VAL A CA 1
ATOM 970 C C . VAL A 1 130 ? -23.25 -37.75 -2.203 1 89 130 VAL A C 1
ATOM 972 O O . VAL A 1 130 ? -22.828 -38.469 -3.105 1 89 130 VAL A O 1
ATOM 975 N N . ASN A 1 131 ? -24.391 -37.125 -2.309 1 91.06 131 ASN A N 1
ATOM 976 C CA . ASN A 1 131 ? -25.297 -37.312 -3.441 1 91.06 131 ASN A CA 1
ATOM 977 C C . ASN A 1 131 ? -25.016 -36.344 -4.562 1 91.06 131 ASN A C 1
ATOM 979 O O . ASN A 1 131 ? -25.625 -36.406 -5.629 1 91.06 131 ASN A O 1
ATOM 983 N N . ASP A 1 132 ? -24.031 -35.469 -4.316 1 91.25 132 ASP A N 1
ATOM 984 C CA . ASP A 1 132 ? -23.656 -34.5 -5.34 1 91.25 132 ASP A CA 1
ATOM 985 C C . ASP A 1 132 ? -22.828 -35.188 -6.449 1 91.25 132 ASP A C 1
ATOM 987 O O . ASP A 1 132 ? -21.828 -35.812 -6.18 1 91.25 132 ASP A O 1
ATOM 991 N N . PRO A 1 133 ? -23.297 -35.094 -7.66 1 92 133 PRO A N 1
ATOM 992 C CA . PRO A 1 133 ? -22.578 -35.719 -8.773 1 92 133 PRO A CA 1
ATOM 993 C C . PRO A 1 133 ? -21.172 -35.125 -8.961 1 92 133 PRO A C 1
ATOM 995 O O . PRO A 1 133 ? -20.344 -35.719 -9.656 1 92 133 PRO A O 1
ATOM 998 N N . TYR A 1 134 ? -20.875 -34.031 -8.289 1 93.5 134 TYR A N 1
ATOM 999 C CA . TYR A 1 134 ? -19.594 -33.344 -8.461 1 93.5 134 TYR A CA 1
ATOM 1000 C C . TYR A 1 134 ? -18.688 -33.562 -7.254 1 93.5 134 TYR A C 1
ATOM 1002 O O . TYR A 1 134 ? -17.672 -32.875 -7.086 1 93.5 134 TYR A O 1
ATOM 1010 N N . ILE A 1 135 ? -18.969 -34.438 -6.445 1 93.75 135 ILE A N 1
ATOM 1011 C CA . ILE A 1 135 ? -18.297 -34.625 -5.16 1 93.75 135 ILE A CA 1
ATOM 1012 C C . ILE A 1 135 ? -16.812 -34.906 -5.387 1 93.75 135 ILE A C 1
ATOM 1014 O O . ILE A 1 135 ? -15.961 -34.469 -4.621 1 93.75 135 ILE A O 1
ATOM 1018 N N . LYS A 1 136 ? -16.531 -35.719 -6.422 1 94.25 136 LYS A N 1
ATOM 1019 C CA . LYS A 1 136 ? -15.141 -36.062 -6.711 1 94.25 136 LYS A CA 1
ATOM 1020 C C . LYS A 1 136 ? -14.312 -34.781 -7 1 94.25 136 LYS A C 1
ATOM 1022 O O . LYS A 1 136 ? 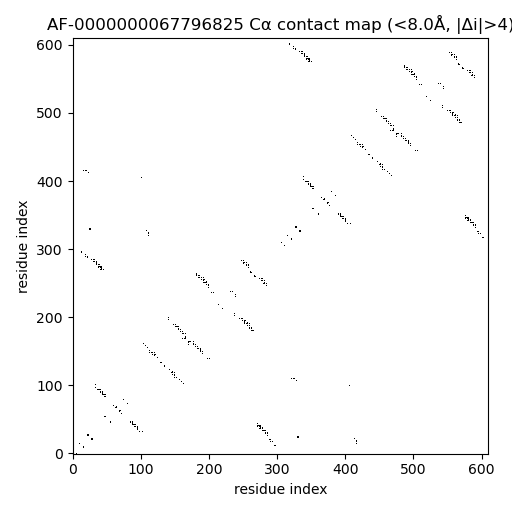-13.164 -34.688 -6.555 1 94.25 136 LYS A O 1
ATOM 1027 N N . TYR A 1 137 ? -14.883 -33.906 -7.695 1 95.56 137 TYR A N 1
ATOM 1028 C CA . TYR A 1 137 ? -14.188 -32.656 -8.055 1 95.56 137 TYR A CA 1
ATOM 1029 C C . TYR A 1 137 ? -14.086 -31.734 -6.855 1 95.56 137 TYR A C 1
ATOM 1031 O O . TYR A 1 137 ? -13.055 -31.078 -6.664 1 95.56 137 TYR A O 1
ATOM 1039 N N . ASP A 1 138 ? -15.047 -31.75 -6.023 1 94.5 138 ASP A N 1
ATOM 1040 C CA . ASP A 1 138 ? -15.023 -30.906 -4.828 1 94.5 138 ASP A CA 1
ATOM 1041 C C . ASP A 1 138 ? -13.961 -31.391 -3.84 1 94.5 138 ASP A C 1
ATOM 1043 O O . ASP A 1 138 ? -13.297 -30.578 -3.197 1 94.5 138 ASP A O 1
ATOM 1047 N N . LYS A 1 139 ? -13.906 -32.656 -3.75 1 95.25 139 LYS A N 1
ATOM 1048 C CA . LYS A 1 139 ? -12.875 -33.219 -2.885 1 95.25 139 LYS A CA 1
ATOM 1049 C C . LYS A 1 139 ? -11.477 -32.844 -3.381 1 95.25 139 LYS A C 1
ATOM 1051 O O . LYS A 1 139 ? -10.602 -32.5 -2.586 1 95.25 139 LYS A O 1
ATOM 1056 N N . ALA A 1 140 ? -11.312 -32.969 -4.656 1 96.31 140 ALA A N 1
ATOM 1057 C CA . ALA A 1 140 ? -10.023 -32.625 -5.258 1 96.31 140 ALA A CA 1
ATOM 1058 C C . ALA A 1 140 ? -9.672 -31.156 -5.004 1 96.31 140 ALA A C 1
ATOM 1060 O O . ALA A 1 140 ? -8.539 -30.844 -4.629 1 96.31 140 ALA A O 1
ATOM 1061 N N . VAL A 1 141 ? -10.617 -30.281 -5.176 1 96 141 VAL A N 1
ATOM 1062 C CA . VAL A 1 141 ? -10.391 -28.859 -4.988 1 96 141 VAL A CA 1
ATOM 1063 C C . VAL A 1 141 ? -10.047 -28.578 -3.529 1 96 141 VAL A C 1
ATOM 1065 O O . VAL A 1 141 ? -9.195 -27.734 -3.238 1 96 141 VAL A O 1
ATOM 1068 N N . ARG A 1 142 ? -10.672 -29.25 -2.66 1 95.56 142 ARG A N 1
ATOM 1069 C CA . ARG A 1 142 ? -10.406 -29.078 -1.235 1 95.56 142 ARG A CA 1
ATOM 1070 C C . ARG A 1 142 ? -8.969 -29.453 -0.892 1 95.56 142 ARG A C 1
ATOM 1072 O O . ARG A 1 142 ? -8.297 -28.734 -0.145 1 95.56 142 ARG A O 1
ATOM 1079 N N . VAL A 1 143 ? -8.57 -30.531 -1.436 1 96.75 143 VAL A N 1
ATOM 1080 C CA . VAL A 1 143 ? -7.207 -31 -1.177 1 96.75 143 VAL A CA 1
ATOM 1081 C C . VAL A 1 143 ? -6.207 -30.016 -1.791 1 96.75 143 VAL A C 1
ATOM 1083 O O . VAL A 1 143 ? -5.211 -29.656 -1.157 1 96.75 143 VAL A O 1
ATOM 1086 N N . ILE A 1 144 ? -6.457 -29.594 -2.973 1 97.94 144 ILE A N 1
ATOM 1087 C CA . ILE A 1 144 ? -5.578 -28.656 -3.674 1 97.94 144 ILE A CA 1
ATOM 1088 C C . ILE A 1 144 ? -5.473 -27.359 -2.889 1 97.94 144 ILE A C 1
ATOM 1090 O O . ILE A 1 144 ? -4.371 -26.844 -2.67 1 97.94 144 ILE A O 1
ATOM 1094 N N . THR A 1 145 ? -6.562 -26.875 -2.436 1 97.19 145 THR A N 1
ATOM 1095 C CA . THR A 1 145 ? -6.586 -25.609 -1.709 1 97.19 145 THR A CA 1
ATOM 1096 C C . THR A 1 145 ? -5.844 -25.734 -0.381 1 97.19 145 THR A C 1
ATOM 1098 O O . THR A 1 145 ? -5.117 -24.828 0.021 1 97.19 145 THR A O 1
ATOM 1101 N N . ALA A 1 146 ? -6.031 -26.828 0.271 1 96.69 146 ALA A N 1
ATOM 1102 C CA . ALA A 1 146 ? -5.309 -27.062 1.521 1 96.69 146 ALA A CA 1
ATOM 1103 C C . ALA A 1 146 ? -3.801 -27.047 1.294 1 96.69 146 ALA A C 1
ATOM 1105 O O . ALA A 1 146 ? -3.057 -26.453 2.076 1 96.69 146 ALA A O 1
ATOM 1106 N N . LEU A 1 147 ? -3.395 -27.672 0.25 1 97.69 147 LEU A N 1
ATOM 1107 C CA . LEU A 1 147 ? -1.974 -27.703 -0.075 1 97.69 147 LEU A CA 1
ATOM 1108 C C . LEU A 1 147 ? -1.469 -26.312 -0.454 1 97.69 147 LEU A C 1
ATOM 1110 O O . LEU A 1 147 ? -0.339 -25.953 -0.122 1 97.69 147 LEU A O 1
ATOM 1114 N N . GLN A 1 148 ? -2.283 -25.578 -1.099 1 97.81 148 GLN A N 1
ATOM 1115 C CA . GLN A 1 148 ? -1.921 -24.203 -1.458 1 97.81 148 GLN A CA 1
ATOM 1116 C C . GLN A 1 148 ? -1.731 -23.344 -0.215 1 97.81 148 GLN A C 1
ATOM 1118 O O . GLN A 1 148 ? -0.799 -22.547 -0.148 1 97.81 148 GLN A O 1
ATOM 1123 N N . VAL A 1 149 ? -2.6 -23.484 0.677 1 96.94 149 VAL A N 1
ATOM 1124 C CA . VAL A 1 149 ? -2.514 -22.719 1.916 1 96.94 149 VAL A CA 1
ATOM 1125 C C . VAL A 1 149 ? -1.195 -23.031 2.623 1 96.94 149 VAL A C 1
ATOM 1127 O O . VAL A 1 149 ? -0.459 -22.109 2.998 1 96.94 149 VAL A O 1
ATOM 1130 N N . TRP A 1 150 ? -0.894 -24.297 2.701 1 96.81 150 TRP A N 1
ATOM 1131 C CA . TRP A 1 150 ? 0.34 -24.688 3.375 1 96.81 150 TRP A CA 1
ATOM 1132 C C . TRP A 1 150 ? 1.561 -24.188 2.605 1 96.81 150 TRP A C 1
ATOM 1134 O O . TRP A 1 150 ? 2.521 -23.703 3.203 1 96.81 150 TRP A O 1
ATOM 1144 N N . SER A 1 151 ? 1.485 -24.312 1.367 1 98 151 SER A N 1
ATOM 1145 C CA . SER A 1 151 ? 2.588 -23.859 0.53 1 98 151 SER A CA 1
ATOM 1146 C C . SER A 1 151 ? 2.861 -22.375 0.746 1 98 151 SER A C 1
ATOM 1148 O O . SER A 1 151 ? 4.012 -21.969 0.933 1 98 151 SER A O 1
ATOM 1150 N N . ASN A 1 152 ? 1.839 -21.625 0.836 1 97.44 152 ASN A N 1
ATOM 1151 C CA . ASN A 1 152 ? 1.989 -20.172 0.97 1 97.44 152 ASN A CA 1
ATOM 1152 C C . ASN A 1 152 ? 2.363 -19.781 2.396 1 97.44 152 ASN A C 1
ATOM 1154 O O . ASN A 1 152 ? 3.092 -18.812 2.604 1 97.44 152 ASN A O 1
ATOM 1158 N N . LEU A 1 153 ? 1.912 -20.516 3.377 1 96.19 153 LEU A N 1
ATOM 1159 C CA . LEU A 1 153 ? 2.234 -20.234 4.773 1 96.19 153 LEU A CA 1
ATOM 1160 C C . LEU A 1 153 ? 3.721 -20.453 5.039 1 96.19 153 LEU A C 1
ATOM 1162 O O . LEU A 1 153 ? 4.305 -19.766 5.891 1 96.19 153 LEU A O 1
ATOM 1166 N N . PHE A 1 154 ? 4.301 -21.328 4.277 1 96.81 154 PHE A N 1
ATOM 1167 C CA . PHE A 1 154 ? 5.727 -21.562 4.438 1 96.81 154 PHE A CA 1
ATOM 1168 C C . PHE A 1 154 ? 6.539 -20.672 3.512 1 96.81 154 PHE A C 1
ATOM 1170 O O . PHE A 1 154 ? 7.668 -20.297 3.836 1 96.81 154 PHE A O 1
ATOM 1177 N N . TYR A 1 155 ? 5.977 -20.391 2.428 1 97.19 155 TYR A N 1
ATOM 1178 C CA . TYR A 1 155 ? 6.613 -19.516 1.451 1 97.19 155 TYR A CA 1
ATOM 1179 C C . TYR A 1 155 ? 6.91 -18.141 2.061 1 97.19 155 TYR A C 1
ATOM 1181 O O . TYR A 1 155 ? 8.023 -17.625 1.938 1 97.19 155 TYR A O 1
ATOM 1189 N N . GLN A 1 156 ? 5.965 -17.562 2.738 1 96.75 156 GLN A N 1
ATOM 1190 C CA . GLN A 1 156 ? 6.012 -16.172 3.139 1 96.75 156 GLN A CA 1
ATOM 1191 C C . GLN A 1 156 ? 7.086 -15.93 4.195 1 96.75 156 GLN A C 1
ATOM 1193 O O . GLN A 1 156 ? 7.863 -14.977 4.098 1 96.75 156 GLN A O 1
ATOM 1198 N N . PRO A 1 157 ? 7.211 -16.719 5.219 1 96.06 157 PRO A N 1
ATOM 1199 C CA . PRO A 1 157 ? 8.273 -16.484 6.195 1 96.06 157 PRO A CA 1
ATOM 1200 C C . PRO A 1 157 ? 9.672 -16.625 5.594 1 96.06 157 PRO A C 1
ATOM 1202 O O . PRO A 1 157 ? 10.594 -15.906 5.984 1 96.06 157 PRO A O 1
ATOM 1205 N N . LEU A 1 158 ? 9.789 -17.531 4.684 1 97.38 158 LEU A N 1
ATOM 1206 C CA . LEU A 1 158 ? 11.078 -17.703 4.031 1 97.38 158 LEU A CA 1
ATOM 1207 C C . LEU A 1 158 ? 11.453 -16.453 3.23 1 97.38 158 LEU A C 1
ATOM 1209 O O . LEU A 1 158 ? 12.586 -15.977 3.311 1 97.38 158 LEU A O 1
ATOM 1213 N N . GLU A 1 159 ? 10.492 -15.984 2.547 1 97.25 159 GLU A N 1
ATOM 1214 C CA . GLU A 1 159 ? 10.742 -14.766 1.787 1 97.25 159 GLU A CA 1
ATOM 1215 C C . GLU A 1 159 ? 11.031 -13.586 2.715 1 97.25 159 GLU A C 1
ATOM 1217 O O . GLU A 1 159 ? 11.906 -12.766 2.43 1 97.25 159 GLU A O 1
ATOM 1222 N N . ASN A 1 160 ? 10.32 -13.516 3.814 1 97.25 160 ASN A N 1
ATOM 1223 C CA . ASN A 1 160 ? 10.508 -12.43 4.77 1 97.25 160 ASN A CA 1
ATOM 1224 C C . ASN A 1 160 ? 11.93 -12.414 5.328 1 97.25 160 ASN A C 1
ATOM 1226 O O . ASN A 1 160 ? 12.578 -11.367 5.352 1 97.25 160 ASN A O 1
ATOM 1230 N N . VAL A 1 161 ? 12.391 -13.508 5.688 1 96.56 161 VAL A N 1
ATOM 1231 C CA . VAL A 1 161 ? 13.711 -13.602 6.293 1 96.56 161 VAL A CA 1
ATOM 1232 C C . VAL A 1 161 ? 14.781 -13.305 5.246 1 96.56 161 VAL A C 1
ATOM 1234 O O . VAL A 1 161 ? 15.758 -12.602 5.523 1 96.56 161 VAL A O 1
ATOM 1237 N N . ALA A 1 162 ? 14.609 -13.828 4.094 1 97.31 162 ALA A N 1
ATOM 1238 C CA . ALA A 1 162 ? 15.555 -13.57 3.016 1 97.31 162 ALA A CA 1
ATOM 1239 C C . ALA A 1 162 ? 15.625 -12.078 2.699 1 97.31 162 ALA A C 1
ATOM 1241 O O . ALA A 1 162 ? 16.719 -11.516 2.559 1 97.31 162 ALA A O 1
ATOM 1242 N N . TYR A 1 163 ? 14.469 -11.453 2.65 1 97.88 163 TYR A N 1
ATOM 1243 C CA . TYR A 1 163 ? 14.391 -10.039 2.309 1 97.88 163 TYR A CA 1
ATOM 1244 C C . TYR A 1 163 ? 15.016 -9.18 3.4 1 97.88 163 TYR A C 1
ATOM 1246 O O . TYR A 1 163 ? 15.773 -8.25 3.107 1 97.88 163 TYR A O 1
ATOM 1254 N N . LEU A 1 164 ? 14.703 -9.453 4.645 1 95.62 164 LEU A N 1
ATOM 1255 C CA . LEU A 1 164 ? 15.25 -8.688 5.762 1 95.62 164 LEU A CA 1
ATOM 1256 C C . LEU A 1 164 ? 16.766 -8.898 5.871 1 95.62 164 LEU A C 1
ATOM 1258 O O . LEU A 1 164 ? 17.484 -7.98 6.262 1 95.62 164 LEU A O 1
ATOM 1262 N N . GLY A 1 165 ? 17.234 -10.078 5.5 1 96.38 165 GLY A N 1
ATOM 1263 C CA . GLY A 1 165 ? 18.656 -10.32 5.43 1 96.38 165 GLY A CA 1
ATOM 1264 C C . GLY A 1 165 ? 19.344 -9.562 4.305 1 96.38 165 GLY A C 1
ATOM 1265 O O . GLY A 1 165 ? 20.438 -9.016 4.492 1 96.38 165 GLY A O 1
ATOM 1266 N N . MET A 1 166 ? 18.656 -9.547 3.195 1 96.38 166 MET A N 1
ATOM 1267 C CA . MET A 1 166 ? 19.188 -8.859 2.02 1 96.38 166 MET A CA 1
ATOM 1268 C C . MET A 1 166 ? 19.422 -7.383 2.318 1 96.38 166 MET A C 1
ATOM 1270 O O . MET A 1 166 ? 20.359 -6.781 1.791 1 96.38 166 MET A O 1
ATOM 1274 N N . HIS A 1 167 ? 18.625 -6.805 3.178 1 96.81 167 HIS A N 1
ATOM 1275 C CA . HIS A 1 167 ? 18.766 -5.395 3.539 1 96.81 167 HIS A CA 1
ATOM 1276 C C . HIS A 1 167 ? 19.547 -5.23 4.836 1 96.81 167 HIS A C 1
ATOM 1278 O O . HIS A 1 167 ? 19.562 -4.148 5.422 1 96.81 167 HIS A O 1
ATOM 1284 N N . LYS A 1 168 ? 20.078 -6.297 5.375 1 94.25 168 LYS A N 1
ATOM 1285 C CA . LYS A 1 168 ? 20.969 -6.297 6.535 1 94.25 168 LYS A CA 1
ATOM 1286 C C . LYS A 1 168 ? 20.219 -5.891 7.801 1 94.25 168 LYS A C 1
ATOM 1288 O O . LYS A 1 168 ? 20.781 -5.242 8.68 1 94.25 168 LYS A O 1
ATOM 1293 N N . ILE A 1 169 ? 18.984 -6.125 7.809 1 93.56 169 ILE A N 1
ATOM 1294 C CA . ILE A 1 169 ? 18.172 -5.906 9 1 93.56 169 ILE A CA 1
ATOM 1295 C C . ILE A 1 169 ? 18.297 -7.113 9.93 1 93.56 169 ILE A C 1
ATOM 1297 O O . ILE A 1 169 ? 18.359 -6.961 11.156 1 93.56 169 ILE A O 1
ATOM 1301 N N . LEU A 1 170 ? 18.281 -8.312 9.32 1 92.75 170 LEU A N 1
ATOM 1302 C CA . LEU A 1 170 ? 18.594 -9.539 10.047 1 92.75 170 LEU A CA 1
ATOM 1303 C C . LEU A 1 170 ? 19.984 -10.055 9.688 1 92.75 170 LEU A C 1
ATOM 1305 O O . LEU A 1 170 ? 20.406 -9.945 8.539 1 92.75 170 LEU A O 1
ATOM 1309 N N . PRO A 1 171 ? 20.609 -10.602 10.703 1 91.38 171 PRO A N 1
ATOM 1310 C CA . PRO A 1 171 ? 21.953 -11.125 10.453 1 91.38 171 PRO A CA 1
ATOM 1311 C C . PRO A 1 171 ? 21.953 -12.5 9.789 1 91.38 171 PRO A C 1
ATOM 1313 O O . PRO A 1 171 ? 22.203 -13.508 10.445 1 91.38 171 PRO A O 1
ATOM 1316 N N . VAL A 1 172 ? 21.641 -12.562 8.539 1 93.44 172 VAL A N 1
ATOM 1317 C CA . VAL A 1 172 ? 21.594 -13.789 7.754 1 93.44 172 VAL A CA 1
ATOM 1318 C C . VAL A 1 172 ? 22.719 -13.781 6.715 1 93.44 172 VAL A C 1
ATOM 1320 O O . VAL A 1 172 ? 22.891 -12.789 6 1 93.44 172 VAL A O 1
ATOM 1323 N N . SER A 1 173 ? 23.484 -14.82 6.637 1 95.75 173 SER A N 1
ATOM 1324 C CA . SER A 1 173 ? 24.594 -14.914 5.691 1 95.75 173 SER A CA 1
ATOM 1325 C C . SER A 1 173 ? 24.094 -14.93 4.254 1 95.75 173 SER A C 1
ATOM 1327 O O . SER A 1 173 ? 22.938 -15.258 3.998 1 95.75 173 SER A O 1
ATOM 1329 N N . ASP A 1 174 ? 24.953 -14.625 3.393 1 95.5 174 ASP A N 1
ATOM 1330 C CA . ASP A 1 174 ? 24.578 -14.594 1.978 1 95.5 174 ASP A CA 1
ATOM 1331 C C . ASP A 1 174 ? 24.156 -15.984 1.493 1 95.5 174 ASP A C 1
ATOM 1333 O O . ASP A 1 174 ? 23.203 -16.109 0.734 1 95.5 174 ASP A O 1
ATOM 1337 N N . ALA A 1 175 ? 24.875 -16.969 1.923 1 95.62 175 ALA A N 1
ATOM 1338 C CA . ALA A 1 175 ? 24.562 -18.328 1.527 1 95.62 175 ALA A CA 1
ATOM 1339 C C . ALA A 1 175 ? 23.172 -18.75 2.033 1 95.62 175 ALA A C 1
ATOM 1341 O O . ALA A 1 175 ? 22.406 -19.375 1.309 1 95.62 175 ALA A O 1
ATOM 1342 N N . ALA A 1 176 ? 22.875 -18.375 3.256 1 96.62 176 ALA A N 1
ATOM 1343 C CA . ALA A 1 176 ? 21.562 -18.688 3.834 1 96.62 176 ALA A CA 1
ATOM 1344 C C . ALA A 1 176 ? 20.453 -17.938 3.119 1 96.62 176 ALA A C 1
ATOM 1346 O O . ALA A 1 176 ? 19.359 -18.469 2.914 1 96.62 176 ALA A O 1
ATOM 1347 N N . GLN A 1 177 ? 20.75 -16.719 2.783 1 96.75 177 GLN A N 1
ATOM 1348 C CA . GLN A 1 177 ? 19.766 -15.922 2.043 1 96.75 177 GLN A CA 1
ATOM 1349 C C . GLN A 1 177 ? 19.406 -16.594 0.723 1 96.75 177 GLN A C 1
ATOM 1351 O O . GLN A 1 177 ? 18.219 -16.719 0.389 1 96.75 177 GLN A O 1
ATOM 1356 N N . ASN A 1 178 ? 20.422 -17.016 0.043 1 96.38 178 ASN A N 1
ATOM 1357 C CA . ASN A 1 178 ? 20.188 -17.672 -1.238 1 96.38 178 ASN A CA 1
ATOM 1358 C C . ASN A 1 178 ? 19.328 -18.922 -1.076 1 96.38 178 ASN A C 1
ATOM 1360 O O . ASN A 1 178 ? 18.422 -19.172 -1.877 1 96.38 178 ASN A O 1
ATOM 1364 N N . SER A 1 179 ? 19.656 -19.625 -0.082 1 97.06 179 SER A N 1
ATOM 1365 C CA . SER A 1 179 ? 18.875 -20.828 0.19 1 97.06 179 SER A CA 1
ATOM 1366 C C . SER A 1 179 ? 17.422 -20.5 0.512 1 97.06 179 SER A C 1
ATOM 1368 O O . SER A 1 179 ? 16.5 -21.188 0.057 1 97.06 179 SER A O 1
ATOM 1370 N N . LEU A 1 180 ? 17.234 -19.469 1.318 1 97.81 180 LEU A N 1
ATOM 1371 C CA . LEU A 1 180 ? 15.891 -19.031 1.689 1 97.81 180 LEU A CA 1
ATOM 1372 C C . LEU A 1 180 ? 15.102 -18.578 0.464 1 97.81 180 LEU A C 1
ATOM 1374 O O . LEU A 1 180 ? 13.938 -18.938 0.297 1 97.81 180 LEU A O 1
ATOM 1378 N N . TRP A 1 181 ? 15.758 -17.844 -0.424 1 97.38 181 TRP A N 1
ATOM 1379 C CA . TRP A 1 181 ? 15.109 -17.391 -1.656 1 97.38 181 TRP A CA 1
ATOM 1380 C C . TRP A 1 181 ? 14.711 -18.594 -2.518 1 97.38 181 TRP A C 1
ATOM 1382 O O . TRP A 1 181 ? 13.594 -18.641 -3.045 1 97.38 181 TRP A O 1
ATOM 1392 N N . LEU A 1 182 ? 15.586 -19.562 -2.646 1 97.69 182 LEU A N 1
ATOM 1393 C CA . LEU A 1 182 ? 15.352 -20.734 -3.494 1 97.69 182 LEU A CA 1
ATOM 1394 C C . LEU A 1 182 ? 14.172 -21.547 -2.975 1 97.69 182 LEU A C 1
ATOM 1396 O O . LEU A 1 182 ? 13.273 -21.906 -3.738 1 97.69 182 LEU A O 1
ATOM 1400 N N . HIS A 1 183 ? 14.164 -21.781 -1.714 1 97.81 183 HIS A N 1
ATOM 1401 C CA . HIS A 1 183 ? 13.109 -22.609 -1.137 1 97.81 183 HIS A CA 1
ATOM 1402 C C . HIS A 1 183 ? 11.773 -21.859 -1.141 1 97.81 183 HIS A C 1
ATOM 1404 O O . HIS A 1 183 ? 10.719 -22.484 -1.343 1 97.81 183 HIS A O 1
ATOM 1410 N N . SER A 1 184 ? 11.828 -20.578 -0.873 1 98.06 184 SER A N 1
ATOM 1411 C CA . SER A 1 184 ? 10.609 -19.781 -0.983 1 98.06 184 SER A CA 1
ATOM 1412 C C . SER A 1 184 ? 10.031 -19.844 -2.395 1 98.06 184 SER A C 1
ATOM 1414 O O . SER A 1 184 ? 8.828 -20.031 -2.57 1 98.06 184 SER A O 1
ATOM 1416 N N . SER A 1 185 ? 10.883 -19.797 -3.355 1 97.75 185 SER A N 1
ATOM 1417 C CA . SER A 1 185 ? 10.453 -19.828 -4.75 1 97.75 185 SER A CA 1
ATOM 1418 C C . SER A 1 185 ? 9.883 -21.188 -5.117 1 97.75 185 SER A C 1
ATOM 1420 O O . SER A 1 185 ? 8.93 -21.281 -5.902 1 97.75 185 SER A O 1
ATOM 1422 N N . LYS A 1 186 ? 10.469 -22.203 -4.562 1 98.38 186 LYS A N 1
ATOM 1423 C CA . LYS A 1 186 ? 9.953 -23.547 -4.82 1 98.38 186 LYS A CA 1
ATOM 1424 C C . LYS A 1 186 ? 8.539 -23.719 -4.273 1 98.38 186 LYS A C 1
ATOM 1426 O O . LYS A 1 186 ? 7.703 -24.375 -4.891 1 98.38 186 LYS A O 1
ATOM 1431 N N . LEU A 1 187 ? 8.359 -23.125 -3.158 1 98.56 187 LEU A N 1
ATOM 1432 C CA . LEU A 1 187 ? 7.027 -23.203 -2.566 1 98.56 187 LEU A CA 1
ATOM 1433 C C . LEU A 1 187 ? 6.027 -22.391 -3.375 1 98.56 187 LEU A C 1
ATOM 1435 O O . LEU A 1 187 ? 4.867 -22.781 -3.512 1 98.56 187 LEU A O 1
ATOM 1439 N N . TRP A 1 188 ? 6.453 -21.266 -3.885 1 98.12 188 TRP A N 1
ATOM 1440 C CA . TRP A 1 188 ? 5.617 -20.5 -4.801 1 98.12 188 TRP A CA 1
ATOM 1441 C C . TRP A 1 188 ? 5.316 -21.297 -6.062 1 98.12 188 TRP A C 1
ATOM 1443 O O . TRP A 1 188 ? 4.184 -21.297 -6.555 1 98.12 188 TRP A O 1
ATOM 1453 N N . ALA A 1 189 ? 6.297 -22.016 -6.555 1 98.31 189 ALA A N 1
ATOM 1454 C CA . ALA A 1 189 ? 6.109 -22.859 -7.727 1 98.31 189 ALA A CA 1
ATOM 1455 C C . ALA A 1 189 ? 5.082 -23.953 -7.453 1 98.31 189 ALA A C 1
ATOM 1457 O O . ALA A 1 189 ? 4.254 -24.266 -8.312 1 98.31 189 ALA A O 1
ATOM 1458 N N . LEU A 1 190 ? 5.215 -24.469 -6.289 1 98.56 190 LEU A N 1
ATOM 1459 C CA . LEU A 1 190 ? 4.234 -25.484 -5.906 1 98.56 190 LEU A CA 1
ATOM 1460 C C . LEU A 1 190 ? 2.818 -24.922 -5.965 1 98.56 190 LEU A C 1
ATOM 1462 O O . LEU A 1 190 ? 1.904 -25.578 -6.461 1 98.56 190 LEU A O 1
ATOM 1466 N N . HIS A 1 191 ? 2.627 -23.75 -5.477 1 98.44 191 HIS A N 1
ATOM 1467 C CA . HIS A 1 191 ? 1.323 -23.109 -5.535 1 98.44 191 HIS A CA 1
ATOM 1468 C C . HIS A 1 191 ? 0.846 -22.953 -6.973 1 98.44 191 HIS A C 1
ATOM 1470 O O . HIS A 1 191 ? -0.324 -23.203 -7.277 1 98.44 191 HIS A O 1
ATOM 1476 N N . VAL A 1 192 ? 1.716 -22.562 -7.824 1 98.5 192 VAL A N 1
ATOM 1477 C CA . VAL A 1 192 ? 1.372 -22.312 -9.219 1 98.5 192 VAL A CA 1
ATOM 1478 C C . VAL A 1 192 ? 0.952 -23.625 -9.883 1 98.5 192 VAL A C 1
ATOM 1480 O O . VAL A 1 192 ? -0.056 -23.672 -10.594 1 98.5 192 VAL A O 1
ATOM 1483 N N . VAL A 1 193 ? 1.698 -24.656 -9.648 1 98.62 193 VAL A N 1
ATOM 1484 C CA . VAL A 1 193 ? 1.391 -25.969 -10.211 1 98.62 193 VAL A CA 1
ATOM 1485 C C . VAL A 1 193 ? 0.034 -26.438 -9.695 1 98.62 193 VAL A C 1
ATOM 1487 O O . VAL A 1 193 ? -0.789 -26.938 -10.469 1 98.62 193 VAL A O 1
ATOM 1490 N N . LEU A 1 194 ? -0.172 -26.234 -8.438 1 98.56 194 LEU A N 1
ATOM 1491 C CA . LEU A 1 194 ? -1.442 -26.641 -7.848 1 98.56 194 LEU A CA 1
ATOM 1492 C C . LEU A 1 194 ? -2.602 -25.859 -8.453 1 98.56 194 LEU A C 1
ATOM 1494 O O . LEU A 1 194 ? -3.684 -26.406 -8.664 1 98.56 194 LEU A O 1
ATOM 1498 N N . GLU A 1 195 ? -2.383 -24.625 -8.719 1 98.25 195 GLU A N 1
ATOM 1499 C CA . GLU A 1 195 ? -3.42 -23.797 -9.344 1 98.25 195 GLU A CA 1
ATOM 1500 C C . GLU A 1 195 ? -3.75 -24.312 -10.742 1 98.25 195 GLU A C 1
ATOM 1502 O O . GLU A 1 195 ? -4.914 -24.328 -11.148 1 98.25 195 GLU A O 1
ATOM 1507 N N . LEU A 1 196 ? -2.785 -24.734 -11.477 1 98.06 196 LEU A N 1
ATOM 1508 C CA . LEU A 1 196 ? -3.018 -25.281 -12.805 1 98.06 196 LEU A CA 1
ATOM 1509 C C . LEU A 1 196 ? -3.793 -26.594 -12.727 1 98.06 196 LEU A C 1
ATOM 1511 O O . LEU A 1 196 ? -4.688 -26.844 -13.531 1 98.06 196 LEU A O 1
ATOM 1515 N N . ILE A 1 197 ? -3.494 -27.359 -11.742 1 98.25 197 ILE A N 1
ATOM 1516 C CA . ILE A 1 197 ? -4.23 -28.609 -11.531 1 98.25 197 ILE A CA 1
ATOM 1517 C C . ILE A 1 197 ? -5.684 -28.297 -11.188 1 98.25 197 ILE A C 1
ATOM 1519 O O . ILE A 1 197 ? -6.605 -28.953 -11.672 1 98.25 197 ILE A O 1
ATOM 1523 N N . ARG A 1 198 ? -5.879 -27.297 -10.352 1 97.94 198 ARG A N 1
ATOM 1524 C CA . ARG A 1 198 ? -7.234 -26.875 -9.984 1 97.94 198 ARG A CA 1
ATOM 1525 C C . ARG A 1 198 ? -8.031 -26.469 -11.227 1 97.94 198 ARG A C 1
ATOM 1527 O O . ARG A 1 198 ? -9.211 -26.812 -11.352 1 97.94 198 ARG A O 1
ATOM 1534 N N . LEU A 1 199 ? -7.398 -25.766 -12.109 1 97 199 LEU A N 1
ATOM 1535 C CA . LEU A 1 199 ? -8.055 -25.312 -13.328 1 97 199 LEU A CA 1
ATOM 1536 C C . LEU A 1 199 ? -8.461 -26.5 -14.203 1 97 199 LEU A C 1
ATOM 1538 O O . LEU A 1 199 ? -9.516 -26.484 -14.836 1 97 199 LEU A O 1
ATOM 1542 N N . VAL A 1 200 ? -7.66 -27.516 -14.219 1 96.56 200 VAL A N 1
ATOM 1543 C CA . VAL A 1 200 ? -7.984 -28.734 -14.969 1 96.56 200 VAL A CA 1
ATOM 1544 C C . VAL A 1 200 ? -9.172 -29.438 -14.32 1 96.56 200 VAL A C 1
ATOM 1546 O O . VAL A 1 200 ? -10.062 -29.938 -15.016 1 96.56 200 VAL A O 1
ATOM 1549 N N . VAL A 1 201 ? -9.18 -29.469 -13.016 1 96.69 201 VAL A N 1
ATOM 1550 C CA . VAL A 1 201 ? -10.297 -30.062 -12.297 1 96.69 201 VAL A CA 1
ATOM 1551 C C . VAL A 1 201 ? -11.586 -29.312 -12.648 1 96.69 201 VAL A C 1
ATOM 1553 O O . VAL A 1 201 ? -12.641 -29.938 -12.812 1 96.69 201 VAL A O 1
ATOM 1556 N N . GLU A 1 202 ? -11.477 -28.062 -12.789 1 95 202 GLU A N 1
ATOM 1557 C CA . GLU A 1 202 ? -12.641 -27.25 -13.125 1 95 202 GLU A CA 1
ATOM 1558 C C . GLU A 1 202 ? -13.141 -27.578 -14.531 1 95 202 GLU A C 1
ATOM 1560 O O . GLU A 1 202 ? -14.344 -27.516 -14.797 1 95 202 GLU A O 1
ATOM 1565 N N . ILE A 1 203 ? -12.266 -27.891 -15.453 1 94 203 ILE A N 1
ATOM 1566 C CA . ILE A 1 203 ? -12.664 -28.297 -16.797 1 94 203 ILE A CA 1
ATOM 1567 C C . ILE A 1 203 ? -13.453 -29.594 -16.719 1 94 203 ILE A C 1
ATOM 1569 O O . ILE A 1 203 ? -14.523 -29.719 -17.328 1 94 203 ILE A O 1
ATOM 1573 N N . ARG A 1 204 ? -12.93 -30.5 -15.984 1 94.31 204 ARG A N 1
ATOM 1574 C CA . ARG A 1 204 ? -13.578 -31.797 -15.859 1 94.31 204 ARG A CA 1
ATOM 1575 C C . ARG A 1 204 ? -14.945 -31.672 -15.203 1 94.31 204 ARG A C 1
ATOM 1577 O O . ARG A 1 204 ? -15.891 -32.344 -15.594 1 94.31 204 ARG A O 1
ATOM 1584 N N . ARG A 1 205 ? -14.984 -30.844 -14.227 1 93.62 205 ARG A N 1
ATOM 1585 C CA . ARG A 1 205 ? -16.266 -30.578 -13.578 1 93.62 205 ARG A CA 1
ATOM 1586 C C . ARG A 1 205 ? -17.266 -29.984 -14.562 1 93.62 205 ARG A C 1
ATOM 1588 O O . ARG A 1 205 ? -18.438 -30.344 -14.562 1 93.62 205 ARG A O 1
ATOM 1595 N N . ASN A 1 206 ? -16.75 -29.109 -15.383 1 90.75 206 ASN A N 1
ATOM 1596 C CA . ASN A 1 206 ? -17.578 -28.469 -16.391 1 90.75 206 ASN A CA 1
ATOM 1597 C C . ASN A 1 206 ? -18.078 -29.469 -17.422 1 90.75 206 ASN A C 1
ATOM 1599 O O . ASN A 1 206 ? -19.234 -29.375 -17.875 1 90.75 206 ASN A O 1
ATOM 1603 N N . VAL A 1 207 ? -17.312 -30.359 -17.828 1 90.38 207 VAL A N 1
ATOM 1604 C CA . VAL A 1 207 ? -17.688 -31.391 -18.781 1 90.38 207 VAL A CA 1
ATOM 1605 C C . VAL A 1 207 ? -18.797 -32.281 -18.188 1 90.38 207 VAL A C 1
ATOM 1607 O O . VAL A 1 207 ? -19.766 -32.594 -18.875 1 90.38 207 VAL A O 1
ATOM 1610 N N . LYS A 1 208 ? -18.594 -32.594 -16.938 1 90.75 208 LYS A N 1
ATOM 1611 C CA . LYS A 1 208 ? -19.641 -33.375 -16.25 1 90.75 208 LYS A CA 1
ATOM 1612 C C . LYS A 1 208 ? -20.953 -32.625 -16.188 1 90.75 208 LYS A C 1
ATOM 1614 O O . LYS A 1 208 ? -22.016 -33.188 -16.406 1 90.75 208 LYS A O 1
ATOM 1619 N N . ARG A 1 209 ? -20.859 -31.391 -15.914 1 89.75 209 ARG A N 1
ATOM 1620 C CA . ARG A 1 209 ? -22.047 -30.531 -15.867 1 89.75 209 ARG A CA 1
ATOM 1621 C C . ARG A 1 209 ? -22.766 -30.516 -17.219 1 89.75 209 ARG A C 1
ATOM 1623 O O . ARG A 1 209 ? -23.984 -30.656 -17.266 1 89.75 209 ARG A O 1
ATOM 1630 N N . GLN A 1 210 ? -22.047 -30.391 -18.266 1 87.12 210 GLN A N 1
ATOM 1631 C CA . GLN A 1 210 ? -22.609 -30.359 -19.609 1 87.12 210 GLN A CA 1
ATOM 1632 C C . GLN A 1 210 ? -23.266 -31.703 -19.969 1 87.12 210 GLN A C 1
ATOM 1634 O O . GLN A 1 210 ? -24.312 -31.734 -20.609 1 87.12 210 GLN A O 1
ATOM 1639 N N . SER A 1 211 ? -22.641 -32.719 -19.547 1 88.19 211 SER A N 1
ATOM 1640 C CA . SER A 1 211 ? -23.188 -34.062 -19.797 1 88.19 211 SER A CA 1
ATOM 1641 C C . SER A 1 211 ? -24.516 -34.25 -19.062 1 88.19 211 SER A C 1
ATOM 1643 O O . SER A 1 211 ? -25.453 -34.844 -19.625 1 88.19 211 SER A O 1
ATOM 1645 N N . ILE A 1 212 ? -24.547 -33.781 -17.875 1 88.94 212 ILE A N 1
ATOM 1646 C CA . ILE A 1 212 ? -25.766 -33.906 -17.078 1 88.94 212 ILE A CA 1
ATOM 1647 C C . ILE A 1 212 ? -26.875 -33.031 -17.703 1 88.94 212 ILE A C 1
ATOM 1649 O O . ILE A 1 212 ? -28.016 -33.469 -17.781 1 88.94 212 ILE A O 1
ATOM 1653 N N . GLU A 1 213 ? -26.484 -31.875 -18.172 1 84.88 213 GLU A N 1
ATOM 1654 C CA . GLU A 1 213 ? -27.453 -30.953 -18.781 1 84.88 213 GLU A CA 1
ATOM 1655 C C . GLU A 1 213 ? -27.969 -31.5 -20.109 1 84.88 213 GLU A C 1
ATOM 1657 O O . GLU A 1 213 ? -29.141 -31.344 -20.438 1 84.88 213 GLU A O 1
ATOM 1662 N N . LYS A 1 214 ? -27.109 -32.094 -20.875 1 83.38 214 LYS A N 1
ATOM 1663 C CA . LYS A 1 214 ? -27.5 -32.719 -22.156 1 83.38 214 LYS A CA 1
ATOM 1664 C C . LYS A 1 214 ? -28.469 -33.875 -21.938 1 83.38 214 LYS A C 1
ATOM 1666 O O . LYS A 1 214 ? -29.453 -34.031 -22.672 1 83.38 214 LYS A O 1
ATOM 1671 N N . LYS A 1 215 ? -28.266 -34.594 -21 1 87.06 215 LYS A N 1
ATOM 1672 C CA . LYS A 1 215 ? -29.125 -35.719 -20.688 1 87.06 215 LYS A CA 1
ATOM 1673 C C . LYS A 1 215 ? -30.5 -35.25 -20.188 1 87.06 215 LYS A C 1
ATOM 1675 O O . LYS A 1 215 ? -31.5 -35.938 -20.406 1 87.06 215 LYS A O 1
ATOM 1680 N N . ALA A 1 216 ? -30.484 -34.125 -19.422 1 82.75 216 ALA A N 1
ATOM 1681 C CA . ALA A 1 216 ? -31.734 -33.562 -18.906 1 82.75 216 ALA A CA 1
ATOM 1682 C C . ALA A 1 216 ? -32.5 -32.844 -20 1 82.75 216 ALA A C 1
ATOM 1684 O O . ALA A 1 216 ? -33.656 -32.406 -19.797 1 82.75 216 ALA A O 1
ATOM 1685 N N . GLY A 1 217 ? -32.156 -32.875 -21.297 1 73.38 217 GLY A N 1
ATOM 1686 C CA . GLY A 1 217 ? -32.844 -32.281 -22.422 1 73.38 217 GLY A CA 1
ATOM 1687 C C . GLY A 1 217 ? -32.594 -30.766 -22.516 1 73.38 217 GLY A C 1
ATOM 1688 O O . GLY A 1 217 ? -33.281 -30.062 -23.25 1 73.38 217 GLY A O 1
ATOM 1689 N N . LYS A 1 218 ? -31.969 -30.172 -21.594 1 56.94 218 LYS A N 1
ATOM 1690 C CA . LYS A 1 218 ? -31.75 -28.734 -21.625 1 56.94 218 LYS A CA 1
ATOM 1691 C C . LYS A 1 218 ? -30.766 -28.359 -22.75 1 56.94 218 LYS A C 1
ATOM 1693 O O . LYS A 1 218 ? -29.672 -28.922 -22.844 1 56.94 218 LYS A O 1
ATOM 1698 N N . THR A 1 219 ? -31.453 -28.375 -23.938 1 49.81 219 THR A N 1
ATOM 1699 C CA . THR A 1 219 ? -30.625 -27.859 -25.016 1 49.81 219 THR A CA 1
ATOM 1700 C C . THR A 1 219 ? -29.719 -26.75 -24.516 1 49.81 219 THR A C 1
ATOM 1702 O O . THR A 1 219 ? -30.188 -25.719 -24.016 1 49.81 219 THR A O 1
ATOM 1705 N N . THR A 1 220 ? -28.703 -27.062 -24.031 1 48.5 220 THR A N 1
ATOM 1706 C CA . THR A 1 220 ? -27.797 -26 -23.641 1 48.5 220 THR A CA 1
ATOM 1707 C C . THR A 1 220 ? -27.797 -24.875 -24.672 1 48.5 220 THR A C 1
ATOM 1709 O O . THR A 1 220 ? -27.297 -25.047 -25.781 1 48.5 220 THR A O 1
ATOM 1712 N N . THR A 1 221 ? -28.953 -24.25 -24.859 1 42.81 221 THR A N 1
ATOM 1713 C CA . THR A 1 221 ? -28.922 -23.016 -25.625 1 42.81 221 THR A CA 1
ATOM 1714 C C . THR A 1 221 ? -27.75 -22.141 -25.188 1 42.81 221 THR A C 1
ATOM 1716 O O . THR A 1 221 ? -27.703 -21.672 -24.047 1 42.81 221 THR A O 1
ATOM 1719 N N . THR A 1 222 ? -26.688 -22.469 -25.469 1 43.31 222 THR A N 1
ATOM 1720 C CA . THR A 1 222 ? -25.625 -21.469 -25.359 1 43.31 222 THR A CA 1
ATOM 1721 C C . THR A 1 222 ? -26.141 -20.078 -25.719 1 43.31 222 THR A C 1
ATOM 1723 O O . THR A 1 222 ? -26.281 -19.75 -26.906 1 43.31 222 THR A O 1
ATOM 1726 N N . THR A 1 223 ? -27.328 -19.734 -25.312 1 37.56 223 THR A N 1
ATOM 1727 C CA . THR A 1 223 ? -27.844 -18.391 -25.562 1 37.56 223 THR A CA 1
ATOM 1728 C C . THR A 1 223 ? -26.766 -17.344 -25.328 1 37.56 223 THR A C 1
ATOM 1730 O O . THR A 1 223 ? -27.031 -16.141 -25.391 1 37.56 223 THR A O 1
ATOM 1733 N N . ASP A 1 224 ? -25.969 -17.484 -24.391 1 38.69 224 ASP A N 1
ATOM 1734 C CA . ASP A 1 224 ? -25.297 -16.203 -24.188 1 38.69 224 ASP A CA 1
ATOM 1735 C C . ASP A 1 224 ? -24.781 -15.633 -25.5 1 38.69 224 ASP A C 1
ATOM 1737 O O . ASP A 1 224 ? -23.938 -16.25 -26.172 1 38.69 224 ASP A O 1
ATOM 1741 N N . THR A 1 225 ? -25.516 -14.742 -26.219 1 36.47 225 THR A N 1
ATOM 1742 C CA . THR A 1 225 ? -25.422 -13.828 -27.344 1 36.47 225 THR A CA 1
ATOM 1743 C C . THR A 1 225 ? -23.969 -13.367 -27.547 1 36.47 225 THR A C 1
ATOM 1745 O O . THR A 1 225 ? -23.469 -13.359 -28.672 1 36.47 225 THR A O 1
ATOM 1748 N N . LYS A 1 226 ? -23.703 -12.133 -26.703 1 37.12 226 LYS A N 1
ATOM 1749 C CA . LYS A 1 226 ? -22.656 -11.188 -27.062 1 37.12 226 LYS A CA 1
ATOM 1750 C C . LYS A 1 226 ? -21.281 -11.844 -27.047 1 37.12 226 LYS A C 1
ATOM 1752 O O . LYS A 1 226 ? -20.266 -11.164 -26.906 1 37.12 226 LYS A O 1
ATOM 1757 N N . ALA A 1 227 ? -21.203 -13.102 -26.672 1 36.78 227 ALA A N 1
ATOM 1758 C CA . ALA A 1 227 ? -19.812 -13.523 -26.672 1 36.78 227 ALA A CA 1
ATOM 1759 C C . ALA A 1 227 ? -19.203 -13.438 -28.062 1 36.78 227 ALA A C 1
ATOM 1761 O O . ALA A 1 227 ? -19.844 -13.812 -29.047 1 36.78 227 ALA A O 1
ATOM 1762 N N . CYS A 1 228 ? -18.125 -12.773 -28.266 1 38.44 228 CYS A N 1
ATOM 1763 C CA . CYS A 1 228 ? -17.344 -12.609 -29.484 1 38.44 228 CYS A CA 1
ATOM 1764 C C . CYS A 1 228 ? -17.203 -13.93 -30.219 1 38.44 228 CYS A C 1
ATOM 1766 O O . CYS A 1 228 ? -17.297 -15 -29.609 1 38.44 228 CYS A O 1
ATOM 1768 N N . ASN A 1 229 ? -17.328 -14.023 -31.625 1 42.22 229 ASN A N 1
ATOM 1769 C CA . ASN A 1 229 ? -16.984 -15.055 -32.594 1 42.22 229 ASN A CA 1
ATOM 1770 C C . ASN A 1 229 ? -15.906 -15.992 -32.062 1 42.22 229 ASN A C 1
ATOM 1772 O O . ASN A 1 229 ? -15.648 -17.047 -32.625 1 42.22 229 ASN A O 1
ATOM 1776 N N . CYS A 1 230 ? -15.117 -15.57 -31.094 1 45.5 230 CYS A N 1
ATOM 1777 C CA . CYS A 1 230 ? -14 -16.406 -30.672 1 45.5 230 CYS A CA 1
ATOM 1778 C C . CYS A 1 230 ? -14.477 -17.594 -29.859 1 45.5 230 CYS A C 1
ATOM 1780 O O . CYS A 1 230 ? -13.727 -18.547 -29.641 1 45.5 230 CYS A O 1
ATOM 1782 N N . THR A 1 231 ? -15.57 -17.5 -29.188 1 51.69 231 THR A N 1
ATOM 1783 C CA . THR A 1 231 ? -16.062 -18.609 -28.375 1 51.69 231 THR A CA 1
ATOM 1784 C C . THR A 1 231 ? -16.531 -19.766 -29.266 1 51.69 231 THR A C 1
ATOM 1786 O O . THR A 1 231 ? -16.547 -20.906 -28.828 1 51.69 231 THR A O 1
ATOM 1789 N N . LYS A 1 232 ? -17.031 -19.453 -30.484 1 55.06 232 LYS A N 1
ATOM 1790 C CA . LYS A 1 232 ? -17.484 -20.516 -31.375 1 55.06 232 LYS A CA 1
ATOM 1791 C C . LYS A 1 232 ? -16.328 -21.469 -31.703 1 55.06 232 LYS A C 1
ATOM 1793 O O . LYS A 1 232 ? -16.547 -22.672 -31.906 1 55.06 232 LYS A O 1
ATOM 1798 N N . LEU A 1 233 ? -15.086 -20.906 -31.578 1 60.34 233 LEU A N 1
ATOM 1799 C CA . LEU A 1 233 ? -13.93 -21.703 -31.969 1 60.34 233 LEU A CA 1
ATOM 1800 C C . LEU A 1 233 ? -13.391 -22.5 -30.781 1 60.34 233 LEU A C 1
ATOM 1802 O O . LEU A 1 233 ? -12.547 -23.375 -30.938 1 60.34 233 LEU A O 1
ATOM 1806 N N . LEU A 1 234 ? -14.055 -22.234 -29.594 1 68.88 234 LEU A N 1
ATOM 1807 C CA . LEU A 1 234 ? -13.508 -22.938 -28.438 1 68.88 234 LEU A CA 1
ATOM 1808 C C . LEU A 1 234 ? -14.117 -24.328 -28.312 1 68.88 234 LEU A C 1
ATOM 1810 O O . LEU A 1 234 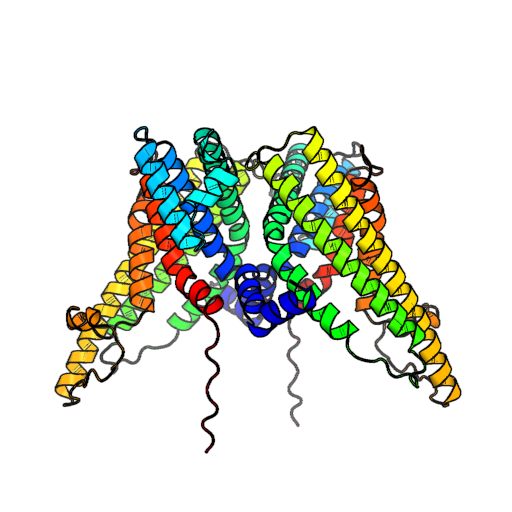? -15.305 -24.516 -28.609 1 68.88 234 LEU A O 1
ATOM 1814 N N . PRO A 1 235 ? -13.273 -25.328 -28.094 1 76.06 235 PRO A N 1
ATOM 1815 C CA . PRO A 1 235 ? -13.805 -26.656 -27.812 1 76.06 235 PRO A CA 1
ATOM 1816 C C . PRO A 1 235 ? -14.906 -26.656 -26.766 1 76.06 235 PRO A C 1
ATOM 1818 O O . PRO A 1 235 ? -14.906 -25.812 -25.859 1 76.06 235 PRO A O 1
ATOM 1821 N N . ASN A 1 236 ? -15.898 -27.5 -26.938 1 73.25 236 ASN A N 1
ATOM 1822 C CA . ASN A 1 236 ? -17.094 -27.594 -26.109 1 73.25 236 ASN A CA 1
ATOM 1823 C C . ASN A 1 236 ? -16.719 -27.688 -24.625 1 73.25 236 ASN A C 1
ATOM 1825 O O . ASN A 1 236 ? -17.406 -27.109 -23.781 1 73.25 236 ASN A O 1
ATOM 1829 N N . PHE A 1 237 ? -15.594 -28.375 -24.375 1 76.88 237 PHE A N 1
ATOM 1830 C CA . PHE A 1 237 ? -15.258 -28.625 -22.984 1 76.88 237 PHE A CA 1
ATOM 1831 C C . PHE A 1 237 ? -14.766 -27.344 -22.312 1 76.88 237 PHE A C 1
ATOM 1833 O O . PHE A 1 237 ? -14.734 -27.25 -21.094 1 76.88 237 PHE A O 1
ATOM 1840 N N . LEU A 1 238 ? -14.438 -26.344 -23.047 1 81.38 238 LEU A N 1
ATOM 1841 C CA . LEU A 1 238 ? -13.977 -25.078 -22.5 1 81.38 238 LEU A CA 1
ATOM 1842 C C . LEU A 1 238 ? -15.102 -24.047 -22.5 1 81.38 238 LEU A C 1
ATOM 1844 O O . LEU A 1 238 ? -14.969 -22.984 -21.906 1 81.38 238 LEU A O 1
ATOM 1848 N N . LYS A 1 239 ? -16.109 -24.469 -23.188 1 77.69 239 LYS A N 1
ATOM 1849 C CA . LYS A 1 239 ? -17.25 -23.562 -23.25 1 77.69 239 LYS A CA 1
ATOM 1850 C C . LYS A 1 239 ? -17.938 -23.438 -21.875 1 77.69 239 LYS A C 1
ATOM 1852 O O . LYS A 1 239 ? -18.094 -24.438 -21.172 1 77.69 239 LYS A O 1
ATOM 1857 N N . GLY A 1 240 ? -18.109 -22.266 -21.406 1 79.5 240 GLY A N 1
ATOM 1858 C CA . GLY A 1 240 ? -18.828 -22.047 -20.156 1 79.5 240 GLY A CA 1
ATOM 1859 C C . GLY A 1 240 ? -17.906 -21.672 -19 1 79.5 240 GLY A C 1
ATOM 1860 O O . GLY A 1 240 ? -18.375 -21.328 -17.922 1 79.5 240 GLY A O 1
ATOM 1861 N N . LEU A 1 241 ? -16.625 -21.891 -19.453 1 88.06 241 LEU A N 1
ATOM 1862 C CA . LEU A 1 241 ? -15.711 -21.453 -18.406 1 88.06 241 LEU A CA 1
ATOM 1863 C C . LEU A 1 241 ? -15.656 -19.922 -18.344 1 88.06 241 LEU A C 1
ATOM 1865 O O . LEU A 1 241 ? -15.711 -19.25 -19.375 1 88.06 241 LEU A O 1
ATOM 1869 N N . GLY A 1 242 ? -15.828 -19.266 -17.312 1 86.69 242 GLY A N 1
ATOM 1870 C CA . GLY A 1 242 ? -15.93 -17.828 -17.094 1 86.69 242 GLY A CA 1
ATOM 1871 C C . GLY A 1 242 ? -14.617 -17.109 -17.328 1 86.69 242 GLY A C 1
ATOM 1872 O O . GLY A 1 242 ? -13.562 -17.734 -17.469 1 86.69 242 GLY A O 1
ATOM 1873 N N . ASP A 1 243 ? -14.625 -15.828 -17.453 1 90.25 243 ASP A N 1
ATOM 1874 C CA . ASP A 1 243 ? -13.477 -14.961 -17.688 1 90.25 243 ASP A CA 1
ATOM 1875 C C . ASP A 1 243 ? -12.398 -15.164 -16.625 1 90.25 243 ASP A C 1
ATOM 1877 O O . ASP A 1 243 ? -11.203 -15.094 -16.906 1 90.25 243 ASP A O 1
ATOM 1881 N N . GLN A 1 244 ? -12.867 -15.453 -15.555 1 93.25 244 GLN A N 1
ATOM 1882 C CA . GLN A 1 244 ? -11.922 -15.625 -14.461 1 93.25 244 GLN A CA 1
ATOM 1883 C C . GLN A 1 244 ? -11.047 -16.859 -14.672 1 93.25 244 GLN A C 1
ATOM 1885 O O . GLN A 1 244 ? -9.859 -16.844 -14.352 1 93.25 244 GLN A O 1
ATOM 1890 N N . TRP A 1 245 ? -11.648 -17.922 -15.164 1 94.31 245 TRP A N 1
ATOM 1891 C CA . TRP A 1 245 ? -10.891 -19.125 -15.445 1 94.31 245 TRP A CA 1
ATOM 1892 C C . TRP A 1 245 ? -9.758 -18.844 -16.438 1 94.31 245 TRP A C 1
ATOM 1894 O O . TRP A 1 245 ? -8.617 -19.266 -16.219 1 94.31 245 TRP A O 1
ATOM 1904 N N . TRP A 1 246 ? -10.102 -18.125 -17.422 1 93 246 TRP A N 1
ATOM 1905 C CA . TRP A 1 246 ? -9.125 -17.797 -18.438 1 93 246 TRP A CA 1
ATOM 1906 C C . TRP A 1 246 ? -8.008 -16.922 -17.875 1 93 246 TRP A C 1
ATOM 1908 O O . TRP A 1 246 ? -6.836 -17.109 -18.203 1 93 246 TRP A O 1
ATOM 1918 N N . ARG A 1 247 ? -8.367 -16 -17.078 1 95.25 247 ARG A N 1
ATOM 1919 C CA . ARG A 1 247 ? -7.371 -15.133 -16.453 1 95.25 247 ARG A CA 1
ATOM 1920 C C . ARG A 1 247 ? -6.438 -15.93 -15.555 1 95.25 247 ARG A C 1
ATOM 1922 O O . ARG A 1 247 ? -5.219 -15.75 -15.594 1 95.25 247 ARG A O 1
ATOM 1929 N N . ASP A 1 248 ? -7.035 -16.828 -14.844 1 96.88 248 ASP A N 1
ATOM 1930 C CA . ASP A 1 248 ? -6.223 -17.656 -13.969 1 96.88 248 ASP A CA 1
ATOM 1931 C C . ASP A 1 248 ? -5.254 -18.531 -14.773 1 96.88 248 ASP A C 1
ATOM 1933 O O . ASP A 1 248 ? -4.117 -18.75 -14.352 1 96.88 248 ASP A O 1
ATOM 1937 N N . LEU A 1 249 ? -5.773 -18.953 -15.844 1 96.5 249 LEU A N 1
ATOM 1938 C CA . LEU A 1 249 ? -4.926 -19.781 -16.688 1 96.5 249 LEU A CA 1
ATOM 1939 C C . LEU A 1 249 ? -3.736 -18.984 -17.219 1 96.5 249 LEU A C 1
ATOM 1941 O O . LEU A 1 249 ? -2.59 -19.422 -17.109 1 96.5 249 LEU A O 1
ATOM 1945 N N . VAL A 1 250 ? -4.008 -17.828 -17.719 1 96.25 250 VAL A N 1
ATOM 1946 C CA . VAL A 1 250 ? -2.957 -16.984 -18.281 1 96.25 250 VAL A CA 1
ATOM 1947 C C . VAL A 1 250 ? -1.954 -16.609 -17.188 1 96.25 250 VAL A C 1
ATOM 1949 O O . VAL A 1 250 ? -0.742 -16.688 -17.406 1 96.25 250 VAL A O 1
ATOM 1952 N N . ILE A 1 251 ? -2.42 -16.266 -16.062 1 97.81 251 ILE A N 1
ATOM 1953 C CA . ILE A 1 251 ? -1.581 -15.836 -14.953 1 97.81 251 ILE A CA 1
ATOM 1954 C C . ILE A 1 251 ? -0.651 -16.969 -14.539 1 97.81 251 ILE A C 1
ATOM 1956 O O . ILE A 1 251 ? 0.565 -16.797 -14.453 1 97.81 251 ILE A O 1
ATOM 1960 N N . ASN A 1 252 ? -1.225 -18.109 -14.414 1 98 252 ASN A N 1
ATOM 1961 C CA . ASN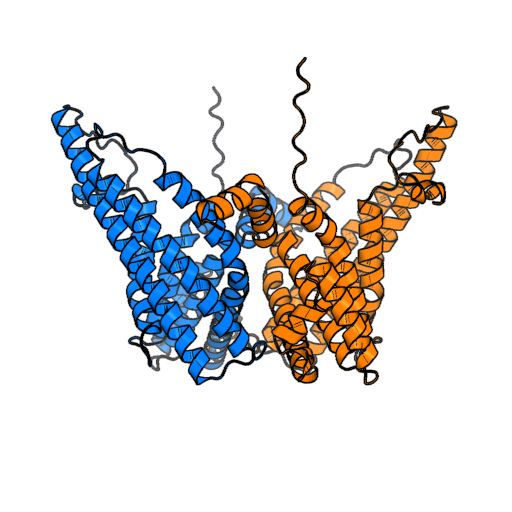 A 1 252 ? -0.433 -19.203 -13.867 1 98 252 ASN A CA 1
ATOM 1962 C C . ASN A 1 252 ? 0.437 -19.859 -14.938 1 98 252 ASN A C 1
ATOM 1964 O O . ASN A 1 252 ? 1.52 -20.375 -14.641 1 98 252 ASN A O 1
ATOM 1968 N N . LEU A 1 253 ? 0.018 -19.75 -16.203 1 97.69 253 LEU A N 1
ATOM 1969 C CA . LEU A 1 253 ? 0.887 -20.219 -17.281 1 97.69 253 LEU A CA 1
ATOM 1970 C C . LEU A 1 253 ? 2.107 -19.312 -17.422 1 97.69 253 LEU A C 1
ATOM 1972 O O . LEU A 1 253 ? 3.199 -19.781 -17.75 1 97.69 253 LEU A O 1
ATOM 1976 N N . ALA A 1 254 ? 1.852 -18.078 -17.156 1 97.94 254 ALA A N 1
ATOM 1977 C CA . ALA A 1 254 ? 2.955 -17.125 -17.219 1 97.94 254 ALA A CA 1
ATOM 1978 C C . ALA A 1 254 ? 3.904 -17.297 -16.031 1 97.94 254 ALA A C 1
ATOM 1980 O O . ALA A 1 254 ? 5.125 -17.203 -16.188 1 97.94 254 ALA A O 1
ATOM 1981 N N . TYR A 1 255 ? 3.391 -17.625 -14.898 1 97.88 255 TYR A N 1
ATOM 1982 C CA . TYR A 1 255 ? 4.203 -17.719 -13.688 1 97.88 255 TYR A CA 1
ATOM 1983 C C . TYR A 1 255 ? 4.93 -19.047 -13.625 1 97.88 255 TYR A C 1
ATOM 1985 O O . TYR A 1 255 ? 5.93 -19.188 -12.922 1 97.88 255 TYR A O 1
ATOM 1993 N N . LEU A 1 256 ? 4.441 -20.047 -14.367 1 97.94 256 LEU A N 1
ATOM 1994 C CA . LEU A 1 256 ? 5.023 -21.375 -14.258 1 97.94 256 LEU A CA 1
ATOM 1995 C C . LEU A 1 256 ? 6.508 -21.359 -14.609 1 97.94 256 LEU A C 1
ATOM 1997 O O . LEU A 1 256 ? 7.352 -21.719 -13.789 1 97.94 256 LEU A O 1
ATOM 2001 N N . PRO A 1 257 ? 6.859 -20.844 -15.773 1 97.69 257 PRO A N 1
ATOM 2002 C CA . PRO A 1 257 ? 8.289 -20.797 -16.094 1 97.69 257 PRO A CA 1
ATOM 2003 C C . PRO A 1 257 ? 9.062 -19.844 -15.195 1 97.69 257 PRO A C 1
ATOM 2005 O O . PRO A 1 257 ? 10.242 -20.047 -14.93 1 97.69 257 PRO A O 1
ATOM 2008 N N . LEU A 1 258 ? 8.43 -18.812 -14.711 1 97.69 258 LEU A N 1
ATOM 2009 C CA . LEU A 1 258 ? 9.102 -17.828 -13.867 1 97.69 258 LEU A CA 1
ATOM 2010 C C . LEU A 1 258 ? 9.445 -18.422 -12.508 1 97.69 258 LEU A C 1
ATOM 2012 O O . LEU A 1 258 ? 10.547 -18.203 -12 1 97.69 258 LEU A O 1
ATOM 2016 N N . THR A 1 259 ? 8.461 -19.094 -11.922 1 97.5 259 THR A N 1
ATOM 2017 C CA . THR A 1 259 ? 8.719 -19.703 -10.617 1 97.5 259 THR A CA 1
ATOM 2018 C C . THR A 1 259 ? 9.773 -20.797 -10.734 1 97.5 259 THR A C 1
ATOM 2020 O O . THR A 1 259 ? 10.594 -20.984 -9.828 1 97.5 259 THR A O 1
ATOM 2023 N N . ALA A 1 260 ? 9.75 -21.547 -11.844 1 96.88 260 ALA A N 1
ATOM 2024 C CA . ALA A 1 260 ? 10.812 -22.531 -12.086 1 96.88 260 ALA A CA 1
ATOM 2025 C C . ALA A 1 260 ? 12.172 -21.844 -12.203 1 96.88 260 ALA A C 1
ATOM 2027 O O . ALA A 1 260 ? 13.164 -22.312 -11.648 1 96.88 260 ALA A O 1
ATOM 2028 N N . HIS A 1 261 ? 12.188 -20.75 -12.922 1 96.56 261 HIS A N 1
ATOM 2029 C CA . HIS A 1 261 ? 13.391 -19.938 -13.109 1 96.56 261 HIS A CA 1
ATOM 2030 C C . HIS A 1 261 ? 13.977 -19.5 -11.766 1 96.56 261 HIS A C 1
ATOM 2032 O O . HIS A 1 261 ? 15.188 -19.594 -11.555 1 96.56 261 HIS A O 1
ATOM 2038 N N . TRP A 1 262 ? 13.156 -19.047 -10.82 1 96.31 262 TRP A N 1
ATOM 2039 C CA . TRP A 1 262 ? 13.617 -18.516 -9.539 1 96.31 262 TRP A CA 1
ATOM 2040 C C . TRP A 1 262 ? 13.914 -19.656 -8.562 1 96.31 262 TRP A C 1
ATOM 2042 O O . TRP A 1 262 ? 14.539 -19.438 -7.52 1 96.31 262 TRP A O 1
ATOM 2052 N N . SER A 1 263 ? 13.492 -20.922 -8.891 1 96.81 263 SER A N 1
ATOM 2053 C CA . SER A 1 263 ? 13.703 -22.062 -8.023 1 96.81 263 SER A CA 1
ATOM 2054 C C . SER A 1 263 ? 15.039 -22.75 -8.312 1 96.81 263 SER A C 1
ATOM 2056 O O . SER A 1 263 ? 15.43 -23.688 -7.617 1 96.81 263 SER A O 1
ATOM 2058 N N . ILE A 1 264 ? 15.641 -22.328 -9.367 1 94.81 264 ILE A N 1
ATOM 2059 C CA . ILE A 1 264 ? 16.906 -22.906 -9.781 1 94.81 264 ILE A CA 1
ATOM 2060 C C . ILE A 1 264 ? 18.016 -21.859 -9.711 1 94.81 264 ILE A C 1
ATOM 2062 O O . ILE A 1 264 ? 17.828 -20.734 -10.18 1 94.81 264 ILE A O 1
ATOM 2066 N N . ASP A 1 265 ? 19.156 -22.297 -9.133 1 91.94 265 ASP A N 1
ATOM 2067 C CA . ASP A 1 265 ? 20.297 -21.375 -9.062 1 91.94 265 ASP A CA 1
ATOM 2068 C C . ASP A 1 265 ? 20.797 -21.016 -10.461 1 91.94 265 ASP A C 1
ATOM 2070 O O . ASP A 1 265 ? 21.031 -21.906 -11.289 1 91.94 265 ASP A O 1
ATOM 2074 N N . GLY A 1 266 ? 20.906 -19.781 -10.75 1 89.88 266 GLY A N 1
ATOM 2075 C CA . GLY A 1 266 ? 21.344 -19.328 -12.062 1 89.88 266 GLY A CA 1
ATOM 2076 C C . GLY A 1 266 ? 20.203 -19.094 -13.031 1 89.88 266 GLY A C 1
ATOM 2077 O O . GLY A 1 266 ? 20.406 -18.484 -14.086 1 89.88 266 GLY A O 1
ATOM 2078 N N . GLY A 1 267 ? 19 -19.578 -12.773 1 90.62 267 GLY A N 1
ATOM 2079 C CA . GLY A 1 267 ? 17.812 -19.328 -13.57 1 90.62 267 GLY A CA 1
ATOM 2080 C C . GLY A 1 267 ? 17.781 -20.109 -14.867 1 90.62 267 GLY A C 1
ATOM 2081 O O . GLY A 1 267 ? 18.703 -20.859 -15.18 1 90.62 267 GLY A O 1
ATOM 2082 N N . ILE A 1 268 ? 16.625 -20.016 -15.633 1 94.06 268 ILE A N 1
ATOM 2083 C CA . ILE A 1 268 ? 16.484 -20.781 -16.859 1 94.06 268 ILE A CA 1
ATOM 2084 C C . ILE A 1 268 ? 16.094 -19.844 -18.016 1 94.06 268 ILE A C 1
ATOM 2086 O O . ILE A 1 268 ? 16.172 -20.219 -19.188 1 94.06 268 ILE A O 1
ATOM 2090 N N . VAL A 1 269 ? 15.672 -18.656 -17.672 1 93.81 269 VAL A N 1
ATOM 2091 C CA . VAL A 1 269 ? 15.25 -17.719 -18.703 1 93.81 269 VAL A CA 1
ATOM 2092 C C . VAL A 1 269 ? 15.961 -16.375 -18.516 1 93.81 269 VAL A C 1
ATOM 2094 O O . VAL A 1 269 ? 16.5 -16.109 -17.453 1 93.81 269 VAL A O 1
ATOM 2097 N N . ASP A 1 270 ? 16 -15.586 -19.562 1 94.12 270 ASP A N 1
ATOM 2098 C CA . ASP A 1 270 ? 16.656 -14.281 -19.5 1 94.12 270 ASP A CA 1
ATOM 2099 C C . ASP A 1 270 ? 15.695 -13.195 -19.031 1 94.12 270 ASP A C 1
ATOM 2101 O O . ASP A 1 270 ? 14.508 -13.469 -18.812 1 94.12 270 ASP A O 1
ATOM 2105 N N . ASN A 1 271 ? 16.188 -12.031 -18.875 1 94.25 271 ASN A N 1
ATOM 2106 C CA . ASN A 1 271 ? 15.414 -10.922 -18.328 1 94.25 271 ASN A CA 1
ATOM 2107 C C . ASN A 1 271 ? 14.32 -10.469 -19.281 1 94.25 271 ASN A C 1
ATOM 2109 O O . ASN A 1 271 ? 13.297 -9.945 -18.859 1 94.25 271 ASN A O 1
ATOM 2113 N N . LEU A 1 272 ? 14.516 -10.688 -20.547 1 92.38 272 LEU A N 1
ATOM 2114 C CA . LEU A 1 272 ? 13.492 -10.344 -21.531 1 92.38 272 LEU A CA 1
ATOM 2115 C C . LEU A 1 272 ? 12.234 -11.172 -21.328 1 92.38 272 LEU A C 1
ATOM 2117 O O . LEU A 1 272 ? 11.125 -10.633 -21.281 1 92.38 272 LEU A O 1
ATOM 2121 N N . ILE A 1 273 ? 12.438 -12.492 -21.141 1 95.44 273 ILE A N 1
ATOM 2122 C CA . ILE A 1 273 ? 11.328 -13.414 -20.938 1 95.44 273 ILE A CA 1
ATOM 2123 C C . ILE A 1 273 ? 10.688 -13.172 -19.562 1 95.44 273 ILE A C 1
ATOM 2125 O O . ILE A 1 273 ? 9.469 -13.234 -19.422 1 95.44 273 ILE A O 1
ATOM 2129 N N . VAL A 1 274 ? 11.531 -12.852 -18.562 1 97.06 274 VAL A N 1
ATOM 2130 C CA . VAL A 1 274 ? 11.016 -12.555 -17.234 1 97.06 274 VAL A CA 1
ATOM 2131 C C . VAL A 1 274 ? 10.094 -11.344 -17.281 1 97.06 274 VAL A C 1
ATOM 2133 O O . VAL A 1 274 ? 8.992 -11.367 -16.75 1 97.06 274 VAL A O 1
ATOM 2136 N N . GLY A 1 275 ? 10.586 -10.305 -17.984 1 97.31 275 GLY A N 1
ATOM 2137 C CA . GLY A 1 275 ? 9.781 -9.109 -18.125 1 97.31 275 GLY A CA 1
ATOM 2138 C C . GLY A 1 275 ? 8.477 -9.344 -18.875 1 97.31 275 GLY A C 1
ATOM 2139 O O . GLY A 1 275 ? 7.422 -8.867 -18.453 1 97.31 275 GLY A O 1
ATOM 2140 N N . PHE A 1 276 ? 8.523 -10.117 -19.922 1 95.25 276 PHE A N 1
ATOM 2141 C CA . PHE A 1 276 ? 7.355 -10.375 -20.766 1 95.25 276 PHE A CA 1
ATOM 2142 C C . PHE A 1 276 ? 6.316 -11.203 -20.016 1 95.25 276 PHE A C 1
ATOM 2144 O O . PHE A 1 276 ? 5.137 -10.844 -19.984 1 95.25 276 PHE A O 1
ATOM 2151 N N . LEU A 1 277 ? 6.762 -12.289 -19.438 1 97.62 277 LEU A N 1
ATOM 2152 C CA . LEU A 1 277 ? 5.836 -13.18 -18.75 1 97.62 277 LEU A CA 1
ATOM 2153 C C . LEU A 1 277 ? 5.277 -12.516 -17.5 1 97.62 277 LEU A C 1
ATOM 2155 O O . LEU A 1 277 ? 4.09 -12.641 -17.203 1 97.62 277 LEU A O 1
ATOM 2159 N N . GLY A 1 278 ? 6.156 -11.789 -16.766 1 98 278 GLY A N 1
ATOM 2160 C CA . GLY A 1 278 ? 5.684 -11.07 -15.586 1 98 278 GLY A CA 1
ATOM 2161 C C . GLY A 1 278 ? 4.652 -10.008 -15.914 1 98 278 GLY A C 1
ATOM 2162 O O . GLY A 1 278 ? 3.627 -9.898 -15.242 1 98 278 GLY A O 1
ATOM 2163 N N . ALA A 1 279 ? 4.898 -9.266 -16.938 1 96.38 279 ALA A N 1
ATOM 2164 C CA . ALA A 1 279 ? 3.963 -8.219 -17.359 1 96.38 279 ALA A CA 1
ATOM 2165 C C . ALA A 1 279 ? 2.645 -8.828 -17.828 1 96.38 279 ALA A C 1
ATOM 2167 O O . ALA A 1 279 ? 1.572 -8.281 -17.562 1 96.38 279 ALA A O 1
ATOM 2168 N N . SER A 1 280 ? 2.744 -9.938 -18.5 1 96.12 280 SER A N 1
ATOM 2169 C CA . SER A 1 280 ? 1.544 -10.602 -19 1 96.12 280 SER A CA 1
ATOM 2170 C C . SER A 1 280 ? 0.678 -11.102 -17.844 1 96.12 280 SER A C 1
ATOM 2172 O O . SER A 1 280 ? -0.544 -10.945 -17.859 1 96.12 280 SER A O 1
ATOM 2174 N N . ALA A 1 281 ? 1.328 -11.711 -16.906 1 97.5 281 ALA A N 1
ATOM 2175 C CA . ALA A 1 281 ? 0.594 -12.188 -15.727 1 97.5 281 ALA A CA 1
ATOM 2176 C C . ALA A 1 281 ? -0.081 -11.023 -15 1 97.5 281 ALA A C 1
ATOM 2178 O O . ALA A 1 281 ? -1.25 -11.125 -14.617 1 97.5 281 ALA A O 1
ATOM 2179 N N . ALA A 1 282 ? 0.652 -9.93 -14.875 1 97.44 282 ALA A N 1
ATOM 2180 C CA . ALA A 1 282 ? 0.118 -8.766 -14.18 1 97.44 282 ALA A CA 1
ATOM 2181 C C . ALA A 1 282 ? -1.036 -8.141 -14.953 1 97.44 282 ALA A C 1
ATOM 2183 O O . ALA A 1 282 ? -2.037 -7.723 -14.367 1 97.44 282 ALA A O 1
ATOM 2184 N N . ALA A 1 283 ? -0.92 -8.102 -16.234 1 94.69 283 ALA A N 1
ATOM 2185 C CA . ALA A 1 283 ? -1.983 -7.566 -17.078 1 94.69 283 ALA A CA 1
ATOM 2186 C C . ALA A 1 283 ? -3.26 -8.391 -16.938 1 94.69 283 ALA A C 1
ATOM 2188 O O . ALA A 1 283 ? -4.359 -7.836 -16.844 1 94.69 283 ALA A O 1
ATOM 2189 N N . ALA A 1 284 ? -3.074 -9.648 -16.938 1 95.19 284 ALA A N 1
ATOM 2190 C CA . ALA A 1 284 ? -4.234 -10.523 -16.797 1 95.19 284 ALA A CA 1
ATOM 2191 C C . ALA A 1 284 ? -4.883 -10.367 -15.422 1 95.19 284 ALA A C 1
ATOM 2193 O O . ALA A 1 284 ? -6.098 -10.516 -15.281 1 95.19 284 ALA A O 1
ATOM 2194 N N . ASN A 1 285 ? -4.094 -10.055 -14.469 1 95.69 285 ASN A N 1
ATOM 2195 C CA . ASN A 1 285 ? -4.566 -9.953 -13.094 1 95.69 285 ASN A CA 1
ATOM 2196 C C . ASN A 1 285 ? -5.336 -8.664 -12.859 1 95.69 285 ASN A C 1
ATOM 2198 O O . ASN A 1 285 ? -6.418 -8.68 -12.266 1 95.69 285 ASN A O 1
ATOM 2202 N N . VAL A 1 286 ? -4.824 -7.566 -13.375 1 94.5 286 VAL A N 1
ATOM 2203 C CA . VAL A 1 286 ? -5.41 -6.301 -12.945 1 94.5 286 VAL A CA 1
ATOM 2204 C C . VAL A 1 286 ? -5.828 -5.48 -14.164 1 94.5 286 VAL A C 1
ATOM 2206 O O . VAL A 1 286 ? -6.566 -4.504 -14.039 1 94.5 286 VAL A O 1
ATOM 2209 N N . GLY A 1 287 ? -5.523 -5.906 -15.312 1 92.12 287 GLY A N 1
ATOM 2210 C CA . GLY A 1 287 ? -5.793 -5.133 -16.516 1 92.12 287 GLY A CA 1
ATOM 2211 C C . GLY A 1 287 ? -7.266 -4.816 -16.703 1 92.12 287 GLY A C 1
ATOM 2212 O O . GLY A 1 287 ? -7.625 -3.693 -17.062 1 92.12 287 GLY A O 1
ATOM 2213 N N . TRP A 1 288 ? -8.055 -5.766 -16.484 1 90.75 288 TRP A N 1
ATOM 2214 C CA . TRP A 1 288 ? -9.492 -5.578 -16.688 1 90.75 288 TRP A CA 1
ATOM 2215 C C . TRP A 1 288 ? -10.055 -4.57 -15.688 1 90.75 288 TRP A C 1
ATOM 2217 O O . TRP A 1 288 ? -10.992 -3.832 -16 1 90.75 288 TRP A O 1
ATOM 2227 N N . LYS A 1 289 ? -9.523 -4.504 -14.492 1 91.75 289 LYS A N 1
ATOM 2228 C CA . LYS A 1 289 ? -9.977 -3.525 -13.516 1 91.75 289 LYS A CA 1
ATOM 2229 C C . LYS A 1 289 ? -9.617 -2.107 -13.945 1 91.75 289 LYS A C 1
ATOM 2231 O O . LYS A 1 289 ? -10.414 -1.179 -13.766 1 91.75 289 LYS A O 1
ATOM 2236 N N . TRP A 1 290 ? -8.43 -1.987 -14.5 1 90.69 290 TRP A N 1
ATOM 2237 C CA . TRP A 1 290 ? -8.008 -0.68 -14.992 1 90.69 290 TRP A CA 1
ATOM 2238 C C . TRP A 1 290 ? -8.844 -0.259 -16.203 1 90.69 290 TRP A C 1
ATOM 2240 O O . TRP A 1 290 ? -9.227 0.908 -16.312 1 90.69 290 TRP A O 1
ATOM 2250 N N . LYS A 1 291 ? -9.156 -1.243 -17.062 1 87.94 291 LYS A N 1
ATOM 2251 C CA . LYS A 1 291 ? -10.008 -0.947 -18.219 1 87.94 291 LYS A CA 1
ATOM 2252 C C . LYS A 1 291 ? -11.383 -0.467 -17.766 1 87.94 291 LYS A C 1
ATOM 2254 O O . LYS A 1 291 ? -11.922 0.499 -18.328 1 87.94 291 LYS A O 1
ATOM 2259 N N . LYS A 1 292 ? -11.898 -1.1 -16.859 1 86.69 292 LYS A N 1
ATOM 2260 C CA . LYS A 1 292 ? -13.203 -0.707 -16.328 1 86.69 292 LYS A CA 1
ATOM 2261 C C . LYS A 1 292 ? -13.141 0.683 -15.695 1 86.69 292 LYS A C 1
ATOM 2263 O O . LYS A 1 292 ? -14.078 1.472 -15.828 1 86.69 292 LYS A O 1
ATOM 2268 N N . ALA A 1 293 ? -12.078 0.986 -15.016 1 84.69 293 ALA A N 1
ATOM 2269 C CA . ALA A 1 293 ? -11.93 2.273 -14.344 1 84.69 293 ALA A CA 1
ATOM 2270 C C . ALA A 1 293 ? -11.758 3.406 -15.352 1 84.69 293 ALA A C 1
ATOM 2272 O O . ALA A 1 293 ? -12.195 4.531 -15.109 1 84.69 293 ALA A O 1
ATOM 2273 N N . LEU A 1 294 ? -11.211 3.088 -16.484 1 82.12 294 LEU A N 1
ATOM 2274 C CA . LEU A 1 294 ? -10.867 4.129 -17.453 1 82.12 294 LEU A CA 1
ATOM 2275 C C . LEU A 1 294 ? -11.953 4.258 -18.516 1 82.12 294 LEU A C 1
ATOM 2277 O O . LEU A 1 294 ? -11.938 5.199 -19.312 1 82.12 294 LEU A O 1
ATOM 2281 N N . THR A 1 295 ? -12.898 3.277 -18.562 1 76.44 295 THR A N 1
ATOM 2282 C CA . THR A 1 295 ? -13.992 3.342 -19.531 1 76.44 295 THR A CA 1
ATOM 2283 C C . THR A 1 295 ? -15.141 4.184 -18.969 1 76.44 295 THR A C 1
ATOM 2285 O O . THR A 1 295 ? -15.523 4.035 -17.812 1 76.44 295 THR A O 1
ATOM 2288 N N . PRO A 1 296 ? -15.484 5.258 -19.828 1 68.19 296 PRO A N 1
ATOM 2289 C CA . PRO A 1 296 ? -16.562 6.141 -19.391 1 68.19 296 PRO A CA 1
ATOM 2290 C C . PRO A 1 296 ? -17.875 5.395 -19.172 1 68.19 296 PRO A C 1
ATOM 2292 O O . PRO A 1 296 ? -18.172 4.422 -19.875 1 68.19 296 PRO A O 1
ATOM 2295 N N . ASP A 1 297 ? -18.484 5.613 -18.016 1 61.34 297 ASP A N 1
ATOM 2296 C CA . ASP A 1 297 ? -19.812 5.051 -17.766 1 61.34 297 ASP A CA 1
ATOM 2297 C C . ASP A 1 297 ? -20.812 5.492 -18.844 1 61.34 297 ASP A C 1
ATOM 2299 O O . ASP A 1 297 ? -20.891 6.68 -19.172 1 61.34 297 ASP A O 1
ATOM 2303 N N . VAL A 1 298 ? -21.047 4.746 -19.797 1 55.69 298 VAL A N 1
ATOM 2304 C CA . VAL A 1 298 ? -22.109 5.09 -20.734 1 55.69 298 VAL A CA 1
ATOM 2305 C C . VAL A 1 298 ? -23.359 5.516 -19.969 1 55.69 298 VAL A C 1
ATOM 2307 O O . VAL A 1 298 ? -23.766 4.852 -19.016 1 55.69 298 VAL A O 1
ATOM 2310 N N . PRO A 1 299 ? -23.703 6.75 -20.078 1 50.66 299 PRO A N 1
ATOM 2311 C CA . PRO A 1 299 ? -24.969 7.164 -19.469 1 50.66 299 PRO A CA 1
ATOM 2312 C C . PRO A 1 299 ? -26.094 6.164 -19.719 1 50.66 299 PRO A C 1
ATOM 2314 O O . PRO A 1 299 ? -26.266 5.68 -20.828 1 50.66 299 PRO A O 1
ATOM 2317 N N . VAL A 1 300 ? -26.453 5.328 -18.797 1 43.66 300 VAL A N 1
ATOM 2318 C CA . VAL A 1 300 ? -27.688 4.586 -18.938 1 43.66 300 VAL A CA 1
ATOM 2319 C C . VAL A 1 300 ? -28.812 5.527 -19.391 1 43.66 300 VAL A C 1
ATOM 2321 O O . VAL A 1 300 ? -29.062 6.559 -18.766 1 43.66 300 VAL A O 1
ATOM 2324 N N . GLU A 1 301 ? -29.062 5.602 -20.625 1 38.72 301 GLU A N 1
ATOM 2325 C CA . GLU A 1 301 ? -30.297 6.238 -21.078 1 38.72 301 GLU A CA 1
ATOM 2326 C C . GLU A 1 301 ? -31.469 5.891 -20.156 1 38.72 301 GLU A C 1
ATOM 2328 O O . GLU A 1 301 ? -31.734 4.715 -19.906 1 38.72 301 GLU A O 1
ATOM 2333 N N . LYS A 1 302 ? -31.844 6.695 -19.234 1 36.81 302 LYS A N 1
ATOM 2334 C CA . LYS A 1 302 ? -33.188 6.555 -18.703 1 36.81 302 LYS A CA 1
ATOM 2335 C C . LYS A 1 302 ? -34.188 6.293 -19.812 1 36.81 302 LYS A C 1
ATOM 2337 O O . LYS A 1 302 ? -34.375 7.109 -20.719 1 36.81 302 LYS A O 1
ATOM 2342 N N . LYS A 1 303 ? -34.406 5.109 -20.125 1 32.84 303 LYS A N 1
ATOM 2343 C CA . LYS A 1 303 ? -35.625 4.859 -20.875 1 32.84 303 LYS A CA 1
ATOM 2344 C C . LYS A 1 303 ? -36.812 5.598 -20.281 1 32.84 303 LYS A C 1
ATOM 2346 O O . LYS A 1 303 ? -37.094 5.441 -19.094 1 32.84 303 LYS A O 1
ATOM 2351 N N . MET A 1 304 ? -37.062 6.777 -20.719 1 29.84 304 MET A N 1
ATOM 2352 C CA . MET A 1 304 ? -38.406 7.375 -20.562 1 29.84 304 MET A CA 1
ATOM 2353 C C . MET A 1 304 ? -39.5 6.324 -20.734 1 29.84 304 MET A C 1
ATOM 2355 O O . MET A 1 304 ? -39.656 5.758 -21.812 1 29.84 304 MET A O 1
ATOM 2359 N N . GLN A 1 305 ? -39.719 5.414 -19.734 1 24.44 305 GLN A N 1
ATOM 2360 C CA . GLN A 1 305 ? -41.125 5.02 -19.703 1 24.44 305 GLN A CA 1
ATOM 2361 C C . GLN A 1 305 ? -42 6.16 -19.203 1 24.44 305 GLN A C 1
ATOM 2363 O O . GLN A 1 305 ? -41.625 6.875 -18.281 1 24.44 305 GLN A O 1
ATOM 2368 N N . MET B 1 1 ? -0.915 -26.781 22.234 1 48.09 1 MET B N 1
ATOM 2369 C CA . MET B 1 1 ? -2.168 -26.141 21.844 1 48.09 1 MET B CA 1
ATOM 2370 C C . MET B 1 1 ? -2.598 -26.562 20.453 1 48.09 1 MET B C 1
ATOM 2372 O O . MET B 1 1 ? -1.802 -26.516 19.516 1 48.09 1 MET B O 1
ATOM 2376 N N . SER B 1 2 ? -3.662 -27.188 20.312 1 64 2 SER B N 1
ATOM 2377 C CA . SER B 1 2 ? -4.133 -27.812 19.078 1 64 2 SER B CA 1
ATOM 2378 C C . SER B 1 2 ? -4.406 -26.766 18 1 64 2 SER B C 1
ATOM 2380 O O . SER B 1 2 ? -4.68 -25.609 18.312 1 64 2 SER B O 1
ATOM 2382 N N . LEU B 1 3 ? -4.039 -27.141 16.797 1 67.94 3 LEU B N 1
ATOM 2383 C CA . LEU B 1 3 ? -4.336 -26.281 15.656 1 67.94 3 LEU B CA 1
ATOM 2384 C C . LEU B 1 3 ? -5.766 -25.766 15.719 1 67.94 3 LEU B C 1
ATOM 2386 O O . LEU B 1 3 ? -6.016 -24.578 15.438 1 67.94 3 LEU B O 1
ATOM 2390 N N . ALA B 1 4 ? -6.602 -26.578 16.188 1 68 4 ALA B N 1
ATOM 2391 C CA . ALA B 1 4 ? -8.008 -26.203 16.297 1 68 4 ALA B CA 1
ATOM 2392 C C . ALA B 1 4 ? -8.203 -25.078 17.312 1 68 4 ALA B C 1
ATOM 2394 O O . ALA B 1 4 ? -8.992 -24.156 17.078 1 68 4 ALA B O 1
ATOM 2395 N N . TYR B 1 5 ? -7.488 -25.141 18.312 1 61.88 5 TYR B N 1
ATOM 2396 C CA . TYR B 1 5 ? -7.598 -24.125 19.344 1 61.88 5 TYR B CA 1
ATOM 2397 C C . TYR B 1 5 ? -7.066 -22.781 18.859 1 61.88 5 TYR B C 1
ATOM 2399 O O . TYR B 1 5 ? -7.699 -21.734 19.078 1 61.88 5 TYR B O 1
ATOM 2407 N N . THR B 1 6 ? -5.992 -22.828 18.203 1 65.5 6 THR B N 1
ATOM 2408 C CA . THR B 1 6 ? -5.395 -21.594 17.688 1 65.5 6 THR B CA 1
ATOM 2409 C C . THR B 1 6 ? -6.305 -20.938 16.656 1 65.5 6 THR B C 1
ATOM 2411 O O . THR B 1 6 ? -6.477 -19.719 16.656 1 65.5 6 THR B O 1
ATOM 2414 N N . VAL B 1 7 ? -6.859 -21.766 15.914 1 69 7 VAL B N 1
ATOM 2415 C CA . VAL B 1 7 ? -7.766 -21.266 14.883 1 69 7 VAL B CA 1
ATOM 2416 C C . VAL B 1 7 ? -8.984 -20.625 15.539 1 69 7 VAL B C 1
ATOM 2418 O O . VAL B 1 7 ? -9.414 -19.531 15.125 1 69 7 VAL B O 1
ATOM 2421 N N . ASN B 1 8 ? -9.484 -21.266 16.453 1 64.69 8 ASN B N 1
ATOM 2422 C CA . ASN B 1 8 ? -10.664 -20.75 17.141 1 64.69 8 ASN B CA 1
ATOM 2423 C C . ASN B 1 8 ? -10.383 -19.422 17.844 1 64.69 8 ASN B C 1
ATOM 2425 O O . ASN B 1 8 ? -11.227 -18.531 17.859 1 64.69 8 ASN B O 1
ATOM 2429 N N . LEU B 1 9 ? -9.234 -19.328 18.312 1 57.66 9 LEU B N 1
ATOM 2430 C CA . LEU B 1 9 ? -8.844 -18.109 19 1 57.66 9 LEU B CA 1
ATOM 2431 C C . LEU B 1 9 ? -8.711 -16.953 18.016 1 57.66 9 LEU B C 1
ATOM 2433 O O . LEU B 1 9 ? -9.172 -15.836 18.281 1 57.66 9 LEU B O 1
ATOM 2437 N N . LEU B 1 10 ? -8.195 -17.266 16.953 1 66.06 10 LEU B N 1
ATOM 2438 C CA . LEU B 1 10 ? -7.984 -16.234 15.953 1 66.06 10 LEU B CA 1
ATOM 2439 C C . LEU B 1 10 ? -9.297 -15.828 15.297 1 66.06 10 LEU B C 1
ATOM 2441 O O . LEU B 1 10 ? -9.508 -14.656 14.984 1 66.06 10 LEU B O 1
ATOM 2445 N N . ARG B 1 11 ? -10.133 -16.781 15.117 1 62.22 11 ARG B N 1
ATOM 2446 C CA . ARG B 1 11 ? -11.453 -16.578 14.539 1 62.22 11 ARG B CA 1
ATOM 2447 C C . ARG B 1 11 ? -12.305 -15.672 15.414 1 62.22 11 ARG B C 1
ATOM 2449 O O . ARG B 1 11 ? -12.953 -14.75 14.914 1 62.22 11 ARG B O 1
ATOM 2456 N N . ALA B 1 12 ? -12.406 -16.094 16.562 1 57.31 12 ALA B N 1
ATOM 2457 C CA . ALA B 1 12 ? -13.312 -15.453 17.531 1 57.31 12 ALA B CA 1
ATOM 2458 C C . ALA B 1 12 ? -12.977 -13.977 17.703 1 57.31 12 ALA B C 1
ATOM 2460 O O . ALA B 1 12 ? -13.859 -13.164 17.953 1 57.31 12 ALA B O 1
ATOM 2461 N N . SER B 1 13 ? -11.898 -13.711 17.375 1 60.41 13 SER B N 1
ATOM 2462 C CA . SER B 1 13 ? -11.523 -12.352 17.766 1 60.41 13 SER B CA 1
ATOM 2463 C C . SER B 1 13 ? -11.766 -11.359 16.641 1 60.41 13 SER B C 1
ATOM 2465 O O . SER B 1 13 ? -11.844 -10.156 16.859 1 60.41 13 SER B O 1
ATOM 2467 N N . GLY B 1 14 ? -12.211 -11.867 15.398 1 75.12 14 GLY B N 1
ATOM 2468 C CA . GLY B 1 14 ? -12.375 -10.93 14.297 1 75.12 14 GLY B CA 1
ATOM 2469 C C . GLY B 1 14 ? -11.211 -9.961 14.164 1 75.12 14 GLY B C 1
ATOM 2470 O O . GLY B 1 14 ? -11.203 -9.109 13.273 1 75.12 14 GLY B O 1
ATOM 2471 N N . ARG B 1 15 ? -10.266 -10.094 14.961 1 80.62 15 ARG B N 1
ATOM 2472 C CA . ARG B 1 15 ? -9.125 -9.188 15.055 1 80.62 15 ARG B CA 1
ATOM 2473 C C . ARG B 1 15 ? -8.234 -9.305 13.82 1 80.62 15 ARG B C 1
ATOM 2475 O O . ARG B 1 15 ? -7.719 -8.297 13.328 1 80.62 15 ARG B O 1
ATOM 2482 N N . LEU B 1 16 ? -8.203 -10.484 13.344 1 84.94 16 LEU B N 1
ATOM 2483 C CA . LEU B 1 16 ? -7.34 -10.727 12.195 1 84.94 16 LEU B CA 1
ATOM 2484 C C . LEU B 1 16 ? -7.832 -9.953 10.977 1 84.94 16 LEU B C 1
ATOM 2486 O O . LEU B 1 16 ? -7.035 -9.344 10.258 1 84.94 16 LEU B O 1
ATOM 2490 N N . ASN B 1 17 ? -9.102 -9.961 10.852 1 85.62 17 ASN B N 1
ATOM 2491 C CA . ASN B 1 17 ? -9.68 -9.258 9.711 1 85.62 17 ASN B CA 1
ATOM 2492 C C . ASN B 1 17 ? -9.508 -7.746 9.844 1 85.62 17 ASN B C 1
ATOM 2494 O O . ASN B 1 17 ? -9.305 -7.047 8.844 1 85.62 17 ASN B O 1
ATOM 2498 N N . LYS B 1 18 ? -9.617 -7.277 11 1 88.94 18 LYS B N 1
ATOM 2499 C CA . LYS B 1 18 ? -9.43 -5.848 11.234 1 88.94 18 LYS B CA 1
ATOM 2500 C C . LYS B 1 18 ? -7.984 -5.434 10.984 1 88.94 18 LYS B C 1
ATOM 2502 O O . LYS B 1 18 ? -7.727 -4.387 10.383 1 88.94 18 LYS B O 1
ATOM 2507 N N . VAL B 1 19 ? -7.09 -6.277 11.43 1 89.38 19 VAL B N 1
ATOM 2508 C CA . VAL B 1 19 ? -5.672 -6.012 11.219 1 89.38 19 VAL B CA 1
ATOM 2509 C C . VAL B 1 19 ? -5.352 -6.059 9.727 1 89.38 19 VAL B C 1
ATOM 2511 O O . VAL B 1 19 ? -4.641 -5.191 9.211 1 89.38 19 VAL B O 1
ATOM 2514 N N . LEU B 1 20 ? -5.91 -6.996 9.117 1 89.06 20 LEU B N 1
ATOM 2515 C CA . LEU B 1 20 ? -5.707 -7.121 7.68 1 89.06 20 LEU B CA 1
ATOM 2516 C C . LEU B 1 20 ? -6.223 -5.891 6.945 1 89.06 20 LEU B C 1
ATOM 2518 O O . LEU B 1 20 ? -5.582 -5.402 6.012 1 89.06 20 LEU B O 1
ATOM 2522 N N . ALA B 1 21 ? -7.289 -5.43 7.41 1 90.25 21 ALA B N 1
ATOM 2523 C CA . ALA B 1 21 ? -7.875 -4.242 6.789 1 90.25 21 ALA B CA 1
ATOM 2524 C C . ALA B 1 21 ? -6.969 -3.029 6.965 1 90.25 21 ALA B C 1
ATOM 2526 O O . ALA B 1 21 ? -6.812 -2.227 6.043 1 90.25 21 ALA B O 1
ATOM 2527 N N . LEU B 1 22 ? -6.352 -2.887 8.109 1 91.5 22 LEU B N 1
ATOM 2528 C CA . LEU B 1 22 ? -5.461 -1.768 8.391 1 91.5 22 LEU B CA 1
ATOM 2529 C C . LEU B 1 22 ? -4.207 -1.844 7.523 1 91.5 22 LEU B C 1
ATOM 2531 O O . LEU B 1 22 ? -3.703 -0.818 7.059 1 91.5 22 LEU B O 1
ATOM 2535 N N . LEU B 1 23 ? -3.814 -3.025 7.223 1 90.94 23 LEU B N 1
ATOM 2536 C CA . LEU B 1 23 ? -2.551 -3.217 6.52 1 90.94 23 LEU B CA 1
ATOM 2537 C C . LEU B 1 23 ? -2.762 -3.223 5.012 1 90.94 23 LEU B C 1
ATOM 2539 O O . LEU B 1 23 ? -1.806 -3.084 4.246 1 90.94 23 LEU B O 1
ATOM 2543 N N . SER B 1 24 ? -3.99 -3.314 4.594 1 89.56 24 SER B N 1
ATOM 2544 C CA . SER B 1 24 ? -4.266 -3.434 3.166 1 89.56 24 SER B CA 1
ATOM 2545 C C . SER B 1 24 ? -4.668 -2.09 2.566 1 89.56 24 SER B C 1
ATOM 2547 O O . SER B 1 24 ? -4.727 -1.941 1.345 1 89.56 24 SER B O 1
ATOM 2549 N N . ASN B 1 25 ? -4.902 -1.155 3.424 1 89.38 25 ASN B N 1
ATOM 2550 C CA . ASN B 1 25 ? -5.309 0.169 2.967 1 89.38 25 ASN B CA 1
ATOM 2551 C C . ASN B 1 25 ? -4.164 1.175 3.074 1 89.38 25 ASN B C 1
ATOM 2553 O O . ASN B 1 25 ? -3.561 1.323 4.137 1 89.38 25 ASN B O 1
ATOM 2557 N N . ALA B 1 26 ? -3.979 1.897 1.983 1 87 26 ALA B N 1
ATOM 2558 C CA . ALA B 1 26 ? -2.881 2.859 1.934 1 87 26 ALA B CA 1
ATOM 2559 C C . ALA B 1 26 ? -3.039 3.928 3.012 1 87 26 ALA B C 1
ATOM 2561 O O . ALA B 1 26 ? -2.049 4.387 3.588 1 87 26 ALA B O 1
ATOM 2562 N N . GLY B 1 27 ? -4.27 4.344 3.322 1 88.56 27 GLY B N 1
ATOM 2563 C CA . GLY B 1 27 ? -4.539 5.379 4.305 1 88.56 27 GLY B CA 1
ATOM 2564 C C . GLY B 1 27 ? -4.105 5 5.711 1 88.56 27 GLY B C 1
ATOM 2565 O O . GLY B 1 27 ? -3.773 5.867 6.52 1 88.56 27 GLY B O 1
ATOM 2566 N N . THR B 1 28 ? -4.086 3.727 5.969 1 93.31 28 THR B N 1
ATOM 2567 C CA . THR B 1 28 ? -3.686 3.275 7.297 1 93.31 28 THR B CA 1
ATOM 2568 C C . THR B 1 28 ? -2.285 2.67 7.262 1 93.31 28 THR B C 1
ATOM 2570 O O . THR B 1 28 ? -1.57 2.688 8.266 1 93.31 28 THR B O 1
ATOM 2573 N N . LEU B 1 29 ? -1.94 2.203 6.117 1 93.5 29 LEU B N 1
ATOM 2574 C CA . LEU B 1 29 ? -0.625 1.584 6 1 93.5 29 LEU B CA 1
ATOM 2575 C C . LEU B 1 29 ? 0.48 2.627 6.133 1 93.5 29 LEU B C 1
ATOM 2577 O O . LEU B 1 29 ? 1.479 2.396 6.816 1 93.5 29 LEU B O 1
ATOM 2581 N N . ASP B 1 30 ? 0.305 3.73 5.516 1 94.94 30 ASP B N 1
ATOM 2582 C CA . ASP B 1 30 ? 1.35 4.75 5.523 1 94.94 30 ASP B CA 1
ATOM 2583 C C . ASP B 1 30 ? 1.639 5.23 6.945 1 94.94 30 ASP B C 1
ATOM 2585 O O . ASP B 1 30 ? 2.787 5.207 7.395 1 94.94 30 ASP B O 1
ATOM 2589 N N . PRO B 1 31 ? 0.616 5.648 7.695 1 96.38 31 PRO B N 1
ATOM 2590 C CA . PRO B 1 31 ? 0.93 6.066 9.062 1 96.38 31 PRO B CA 1
ATOM 2591 C C . PRO B 1 31 ? 1.449 4.922 9.93 1 96.38 31 PRO B C 1
ATOM 2593 O O . PRO B 1 31 ? 2.23 5.148 10.852 1 96.38 31 PRO B O 1
ATOM 2596 N N . THR B 1 32 ? 1.044 3.75 9.633 1 95.69 32 THR B N 1
ATOM 2597 C CA . THR B 1 32 ? 1.591 2.604 10.352 1 95.69 32 THR B CA 1
ATOM 2598 C C . THR B 1 32 ? 3.082 2.451 10.07 1 95.69 32 THR B C 1
ATOM 2600 O O . THR B 1 32 ? 3.879 2.26 10.992 1 95.69 32 THR B O 1
ATOM 2603 N N . LEU B 1 33 ? 3.398 2.564 8.797 1 96.88 33 LEU B N 1
ATOM 2604 C CA . LEU B 1 33 ? 4.805 2.498 8.422 1 96.88 33 LEU B CA 1
ATOM 2605 C C . LEU B 1 33 ? 5.586 3.664 9.023 1 96.88 33 LEU B C 1
ATOM 2607 O O . LEU B 1 33 ? 6.742 3.502 9.414 1 96.88 33 LEU B O 1
ATOM 2611 N N . ALA B 1 34 ? 4.945 4.793 9.07 1 97.75 34 ALA B N 1
ATOM 2612 C CA . ALA B 1 34 ? 5.582 5.949 9.688 1 97.75 34 ALA B CA 1
ATOM 2613 C C . ALA B 1 34 ? 5.898 5.684 11.156 1 97.75 34 ALA B C 1
ATOM 2615 O O . ALA B 1 34 ? 6.977 6.047 11.641 1 97.75 34 ALA B O 1
ATOM 2616 N N . PHE B 1 35 ? 5 5.082 11.797 1 96.94 35 PHE B N 1
ATOM 2617 C CA . PHE B 1 35 ? 5.211 4.777 13.211 1 96.94 35 PHE B CA 1
ATOM 2618 C C . PHE B 1 35 ? 6.387 3.828 13.391 1 96.94 35 PHE B C 1
ATOM 2620 O O . PHE B 1 35 ? 7.254 4.059 14.234 1 96.94 35 PHE B O 1
ATOM 2627 N N . VAL B 1 36 ? 6.402 2.801 12.57 1 95.06 36 VAL B N 1
ATOM 2628 C CA . VAL B 1 36 ? 7.473 1.814 12.664 1 95.06 36 VAL B CA 1
ATOM 2629 C C . VAL B 1 36 ? 8.797 2.443 12.227 1 95.06 36 VAL B C 1
ATOM 2631 O O . VAL B 1 36 ? 9.828 2.238 12.875 1 95.06 36 VAL B O 1
ATOM 2634 N N . GLY B 1 37 ? 8.773 3.232 11.172 1 97.38 37 GLY B N 1
ATOM 2635 C CA . GLY B 1 37 ? 9.977 3.863 10.664 1 97.38 37 GLY B CA 1
ATOM 2636 C C . GLY B 1 37 ? 10.578 4.867 11.625 1 97.38 37 GLY B C 1
ATOM 2637 O O . GLY B 1 37 ? 11.742 4.746 12.008 1 97.38 37 GLY B O 1
ATOM 2638 N N . TYR B 1 38 ? 9.836 5.816 12.055 1 97.25 38 TYR B N 1
ATOM 2639 C CA . TYR B 1 38 ? 10.312 6.836 12.977 1 97.25 38 TYR B CA 1
ATOM 2640 C C . TYR B 1 38 ? 10.594 6.242 14.352 1 97.25 38 TYR B C 1
ATOM 2642 O O . TYR B 1 38 ? 11.516 6.676 15.047 1 97.25 38 TYR B O 1
ATOM 2650 N N . GLY B 1 39 ? 9.719 5.301 14.711 1 94.75 39 GLY B N 1
ATOM 2651 C CA . GLY B 1 39 ? 9.992 4.605 15.961 1 94.75 39 GLY B CA 1
ATOM 2652 C C . GLY B 1 39 ? 11.32 3.881 15.961 1 94.75 39 GLY B C 1
ATOM 2653 O O . GLY B 1 39 ? 12.062 3.918 16.953 1 94.75 39 GLY B O 1
ATOM 2654 N N . SER B 1 40 ? 11.602 3.223 14.883 1 94.19 40 SER B N 1
ATOM 2655 C CA . SER B 1 40 ? 12.883 2.537 14.742 1 94.19 40 SER B CA 1
ATOM 2656 C C . SER B 1 40 ? 14.047 3.523 14.805 1 94.19 40 SER B C 1
ATOM 2658 O O . SER B 1 40 ? 15.086 3.229 15.398 1 94.19 40 SER B O 1
ATOM 2660 N N . LEU B 1 41 ? 13.875 4.656 14.203 1 95.19 41 LEU B N 1
ATOM 2661 C CA . LEU B 1 41 ? 14.906 5.688 14.25 1 95.19 41 LEU B CA 1
ATOM 2662 C C . LEU B 1 41 ? 15.133 6.164 15.68 1 95.19 41 LEU B C 1
ATOM 2664 O O . LEU B 1 41 ? 16.281 6.332 16.109 1 95.19 41 LEU B O 1
ATOM 2668 N N . PHE B 1 42 ? 14.062 6.359 16.391 1 93.38 42 PHE B N 1
ATOM 2669 C CA . PHE B 1 42 ? 14.133 6.824 17.766 1 93.38 42 PHE B CA 1
ATOM 2670 C C . PHE B 1 42 ? 14.898 5.828 18.641 1 93.38 42 PHE B C 1
ATOM 2672 O O . PHE B 1 42 ? 15.812 6.207 19.375 1 93.38 42 PHE B O 1
ATOM 2679 N N . VAL B 1 43 ? 14.539 4.566 18.5 1 88.19 43 VAL B N 1
ATOM 2680 C CA . VAL B 1 43 ? 15.164 3.525 19.312 1 88.19 43 VAL B CA 1
ATOM 2681 C C . VAL B 1 43 ? 16.625 3.363 18.891 1 88.19 43 VAL B C 1
ATOM 2683 O O . VAL B 1 43 ? 17.5 3.172 19.75 1 88.19 43 VAL B O 1
ATOM 2686 N N . CYS B 1 44 ? 16.844 3.445 17.578 1 89.62 44 CYS B N 1
ATOM 2687 C CA . CYS B 1 44 ? 18.203 3.371 17.062 1 89.62 44 CYS B CA 1
ATOM 2688 C C . CYS B 1 44 ? 19.094 4.426 17.719 1 89.62 44 CYS B C 1
ATOM 2690 O O . CYS B 1 44 ? 20.172 4.109 18.234 1 89.62 44 CYS B O 1
ATOM 2692 N N . GLU B 1 45 ? 18.625 5.672 17.781 1 89.69 45 GLU B N 1
ATOM 2693 C CA . GLU B 1 45 ? 19.406 6.781 18.312 1 89.69 45 GLU B CA 1
ATOM 2694 C C . GLU B 1 45 ? 19.547 6.664 19.828 1 89.69 45 GLU B C 1
ATOM 2696 O O . GLU B 1 45 ? 20.562 7.047 20.391 1 89.69 45 GLU B O 1
ATOM 2701 N N . LEU B 1 46 ? 18.531 6.137 20.453 1 84.75 46 LEU B N 1
ATOM 2702 C CA . LEU B 1 46 ? 18.594 5.93 21.906 1 84.75 46 LEU B CA 1
ATOM 2703 C C . LEU B 1 46 ? 19.672 4.902 22.25 1 84.75 46 LEU B C 1
ATOM 2705 O O . LEU B 1 46 ? 20.391 5.062 23.234 1 84.75 46 LEU B O 1
ATOM 2709 N N . LEU B 1 47 ? 19.688 3.863 21.469 1 82.31 47 LEU B N 1
ATOM 2710 C CA . LEU B 1 47 ? 20.641 2.797 21.703 1 82.31 47 LEU B CA 1
ATOM 2711 C C . LEU B 1 47 ? 22.062 3.277 21.453 1 82.31 47 LEU B C 1
ATOM 2713 O O . LEU B 1 47 ? 23.016 2.771 22.047 1 82.31 47 LEU B O 1
ATOM 2717 N N . ARG B 1 48 ? 22.203 4.199 20.578 1 82.31 48 ARG B N 1
ATOM 2718 C CA . ARG B 1 48 ? 23.531 4.719 20.234 1 82.31 48 ARG B CA 1
ATOM 2719 C C . ARG B 1 48 ? 23.984 5.738 21.266 1 82.31 48 ARG B C 1
ATOM 2721 O O . ARG B 1 48 ? 25.172 6.062 21.344 1 82.31 48 ARG B O 1
ATOM 2728 N N . LEU B 1 49 ? 23.031 6.223 21.984 1 75.25 49 LEU B N 1
ATOM 2729 C CA . LEU B 1 49 ? 23.422 7.148 23.047 1 75.25 49 LEU B CA 1
ATOM 2730 C C . LEU B 1 49 ? 24.297 6.453 24.078 1 75.25 49 LEU B C 1
ATOM 2732 O O . LEU B 1 49 ? 24.109 5.27 24.359 1 75.25 49 LEU B O 1
ATOM 2736 N N . GLU B 1 50 ? 25.625 6.707 24.094 1 59.41 50 GLU B N 1
ATOM 2737 C CA . GLU B 1 50 ? 26.703 6.207 24.953 1 59.41 50 GLU B CA 1
ATOM 2738 C C . GLU B 1 50 ? 26.141 5.695 26.281 1 59.41 50 GLU B C 1
ATOM 2740 O O . GLU B 1 50 ? 26.688 4.758 26.875 1 59.41 50 GLU B O 1
ATOM 2745 N N . SER B 1 51 ? 25.297 6.434 26.969 1 53.41 51 SER B N 1
ATOM 2746 C CA . SER B 1 51 ? 24.875 5.91 28.25 1 53.41 51 SER B CA 1
ATOM 2747 C C . SER B 1 51 ? 23.969 4.688 28.094 1 53.41 51 SER B C 1
ATOM 2749 O O . SER B 1 51 ? 22.781 4.82 27.859 1 53.41 51 SER B O 1
ATOM 2751 N N . VAL B 1 52 ? 24.438 3.682 27.344 1 53.44 52 VAL B N 1
ATOM 2752 C CA . VAL B 1 52 ? 24 2.404 26.797 1 53.44 52 VAL B CA 1
ATOM 2753 C C . VAL B 1 52 ? 22.922 1.793 27.703 1 53.44 52 VAL B C 1
ATOM 2755 O O . VAL B 1 52 ? 21.938 1.25 27.219 1 53.44 52 VAL B O 1
ATOM 2758 N N . GLN B 1 53 ? 23.172 1.984 28.891 1 55.72 53 GLN B N 1
ATOM 2759 C CA . GLN B 1 53 ? 22.297 1.279 29.828 1 55.72 53 GLN B CA 1
ATOM 2760 C C . GLN B 1 53 ? 20.875 1.837 29.797 1 55.72 53 GLN B C 1
ATOM 2762 O O . GLN B 1 53 ? 19.906 1.076 29.797 1 55.72 53 GLN B O 1
ATOM 2767 N N . MET B 1 54 ? 20.859 3.16 29.734 1 54.03 54 MET B N 1
ATOM 2768 C CA . MET B 1 54 ? 19.547 3.787 29.812 1 54.03 54 MET B CA 1
ATOM 2769 C C . MET B 1 54 ? 18.766 3.613 28.516 1 54.03 54 MET B C 1
ATOM 2771 O O . MET B 1 54 ? 17.562 3.389 28.531 1 54.03 54 MET B O 1
ATOM 2775 N N . GLY B 1 55 ? 19.484 3.676 27.438 1 55.44 55 GLY B N 1
ATOM 2776 C CA . GLY B 1 55 ? 18.828 3.514 26.141 1 55.44 55 GLY B CA 1
ATOM 2777 C C . GLY B 1 55 ? 18.25 2.125 25.938 1 55.44 55 GLY B C 1
ATOM 2778 O O . GLY B 1 55 ? 17.141 1.977 25.422 1 55.44 55 GLY B O 1
ATOM 2779 N N . VAL B 1 56 ? 19.078 1.267 26.438 1 59.25 56 VAL B N 1
ATOM 2780 C CA . VAL B 1 56 ? 18.641 -0.126 26.391 1 59.25 56 VAL B CA 1
ATOM 2781 C C . VAL B 1 56 ? 17.391 -0.315 27.234 1 59.25 56 VAL B C 1
ATOM 2783 O O . VAL B 1 56 ? 16.453 -1.015 26.828 1 59.25 56 VAL B O 1
ATOM 2786 N N . VAL B 1 57 ? 17.438 0.392 28.375 1 59.62 57 VAL B N 1
ATOM 2787 C CA . VAL B 1 57 ? 16.281 0.267 29.266 1 59.62 57 VAL B CA 1
ATOM 2788 C C . VAL B 1 57 ? 15.047 0.876 28.609 1 59.62 57 VAL B C 1
ATOM 2790 O O . VAL B 1 57 ? 13.969 0.282 28.625 1 59.62 57 VAL B O 1
ATOM 2793 N N . VAL B 1 58 ? 15.234 1.97 28 1 58.25 58 VAL B N 1
ATOM 2794 C CA . VAL B 1 58 ? 14.117 2.672 27.391 1 58.25 58 VAL B CA 1
ATOM 2795 C C . VAL B 1 58 ? 13.609 1.888 26.172 1 58.25 58 VAL B C 1
ATOM 2797 O O . VAL B 1 58 ? 12.406 1.754 25.969 1 58.25 58 VAL B O 1
ATOM 2800 N N . ALA B 1 59 ? 14.531 1.346 25.469 1 59.09 59 ALA B N 1
ATOM 2801 C CA . ALA B 1 59 ? 14.156 0.537 24.312 1 59.09 59 ALA B CA 1
ATOM 2802 C C . ALA B 1 59 ? 13.391 -0.708 24.75 1 59.09 59 ALA B C 1
ATOM 2804 O O . ALA B 1 59 ? 12.406 -1.092 24.109 1 59.09 59 ALA B O 1
ATOM 2805 N N . LYS B 1 60 ? 13.836 -1.2 25.812 1 60.22 60 LYS B N 1
ATOM 2806 C CA . LYS B 1 60 ? 13.18 -2.387 26.359 1 60.22 60 LYS B CA 1
ATOM 2807 C C . LYS B 1 60 ? 11.758 -2.072 26.812 1 60.22 60 LYS B C 1
ATOM 2809 O O . LYS B 1 60 ? 10.828 -2.844 26.547 1 60.22 60 LYS B O 1
ATOM 2814 N N . VAL B 1 61 ? 11.641 -0.968 27.406 1 57.09 61 VAL B N 1
ATOM 2815 C CA . VAL B 1 61 ? 10.336 -0.561 27.906 1 57.09 61 VAL B CA 1
ATOM 2816 C C . VAL B 1 61 ? 9.398 -0.271 26.734 1 57.09 61 VAL B C 1
ATOM 2818 O O . VAL B 1 61 ? 8.25 -0.714 26.734 1 57.09 61 VAL B O 1
ATOM 2821 N N . LEU B 1 62 ? 9.93 0.36 25.797 1 56.75 62 LEU B N 1
ATOM 2822 C CA . LEU B 1 62 ? 9.094 0.741 24.656 1 56.75 62 LEU B CA 1
ATOM 2823 C C . LEU B 1 62 ? 8.664 -0.487 23.859 1 56.75 62 LEU B C 1
ATOM 2825 O O . LEU B 1 62 ? 7.5 -0.603 23.469 1 56.75 62 LEU B O 1
ATOM 2829 N N . LEU B 1 63 ? 9.617 -1.338 23.609 1 56.16 63 LEU B N 1
ATOM 2830 C CA . LEU B 1 63 ? 9.305 -2.57 22.891 1 56.16 63 LEU B CA 1
ATOM 2831 C C . LEU B 1 63 ? 8.344 -3.436 23.688 1 56.16 63 LEU B C 1
ATOM 2833 O O . LEU B 1 63 ? 7.449 -4.066 23.125 1 56.16 63 LEU B O 1
ATOM 2837 N N . GLY B 1 64 ? 8.562 -3.432 24.953 1 55.47 64 GLY B N 1
ATOM 2838 C CA . GLY B 1 64 ? 7.637 -4.141 25.828 1 55.47 64 GLY B CA 1
ATOM 2839 C C . GLY B 1 64 ? 6.227 -3.596 25.766 1 55.47 64 GLY B C 1
ATOM 2840 O O . GLY B 1 64 ? 5.258 -4.359 25.719 1 55.47 64 GLY B O 1
ATOM 2841 N N . GLN B 1 65 ? 6.141 -2.354 25.719 1 55.81 65 GLN B N 1
ATOM 2842 C CA . GLN B 1 65 ? 4.836 -1.701 25.672 1 55.81 65 GLN B CA 1
ATOM 2843 C C . GLN B 1 65 ? 4.137 -1.953 24.344 1 55.81 65 GLN B C 1
ATOM 2845 O O . GLN B 1 65 ? 2.922 -2.16 24.297 1 55.81 65 GLN B O 1
ATOM 2850 N N . VAL B 1 66 ? 4.988 -1.959 23.359 1 52.66 66 VAL B N 1
ATOM 2851 C CA . VAL B 1 66 ? 4.406 -2.102 22.031 1 52.66 66 VAL B CA 1
ATOM 2852 C C . VAL B 1 66 ? 4.082 -3.57 21.766 1 52.66 66 VAL B C 1
ATOM 2854 O O . VAL B 1 66 ? 3.037 -3.885 21.188 1 52.66 66 VAL B O 1
ATOM 2857 N N . THR B 1 67 ? 5 -4.43 22.172 1 52.16 67 THR B N 1
ATOM 2858 C CA . THR B 1 67 ? 4.832 -5.844 21.844 1 52.16 67 THR B CA 1
ATOM 2859 C C . THR B 1 67 ? 4.074 -6.566 22.953 1 52.16 67 THR B C 1
ATOM 2861 O O . THR B 1 67 ? 3.553 -7.66 22.734 1 52.16 67 THR B O 1
ATOM 2864 N N . GLY B 1 68 ? 3.836 -5.934 24.109 1 51.69 68 GLY B N 1
ATOM 2865 C CA . GLY B 1 68 ? 3.268 -6.566 25.281 1 51.69 68 GLY B CA 1
ATOM 2866 C C . GLY B 1 68 ? 4.141 -7.672 25.844 1 51.69 68 GLY B C 1
ATOM 2867 O O . GLY B 1 68 ? 3.684 -8.469 26.672 1 51.69 68 GLY B O 1
ATOM 2868 N N . LEU B 1 69 ? 5.266 -7.953 25.297 1 48.69 69 LEU B N 1
ATOM 2869 C CA . LEU B 1 69 ? 6.117 -9.055 25.719 1 48.69 69 LEU B CA 1
ATOM 2870 C C . LEU B 1 69 ? 7.137 -8.586 26.75 1 48.69 69 LEU B C 1
ATOM 2872 O O . LEU B 1 69 ? 7.527 -7.422 26.766 1 48.69 69 LEU B O 1
ATOM 2876 N N . ASP B 1 70 ? 7.305 -9.25 27.922 1 49.44 70 ASP B N 1
ATOM 2877 C CA . ASP B 1 70 ? 8.391 -9.039 28.875 1 49.44 70 ASP B CA 1
ATOM 2878 C C . ASP B 1 70 ? 9.75 -9.203 28.203 1 49.44 70 ASP B C 1
ATOM 2880 O O . ASP B 1 70 ? 10.172 -10.328 27.906 1 49.44 70 ASP B O 1
ATOM 2884 N N . ILE B 1 71 ? 10.383 -8.195 27.625 1 52.09 71 ILE B N 1
ATOM 2885 C CA . ILE B 1 71 ? 11.539 -8.109 26.75 1 52.09 71 ILE B CA 1
ATOM 2886 C C . ILE B 1 71 ? 12.789 -8.57 27.484 1 52.09 71 ILE B C 1
ATOM 2888 O O . ILE B 1 71 ? 13.797 -8.922 26.875 1 52.09 71 ILE B O 1
ATOM 2892 N N . ASP B 1 72 ? 12.844 -8.422 28.766 1 53.19 72 ASP B N 1
ATOM 2893 C CA . ASP B 1 72 ? 14.023 -8.906 29.469 1 53.19 72 ASP B CA 1
ATOM 2894 C C . ASP B 1 72 ? 14.328 -10.359 29.109 1 53.19 72 ASP B C 1
ATOM 2896 O O . ASP B 1 72 ? 15.477 -10.703 28.828 1 53.19 72 ASP B O 1
ATOM 2900 N N . GLU B 1 73 ? 13.359 -11.141 29.328 1 51.91 73 GLU B N 1
ATOM 2901 C CA . GLU B 1 73 ? 13.578 -12.562 29.078 1 51.91 73 GLU B CA 1
ATOM 2902 C C . GLU B 1 73 ? 13.734 -12.836 27.578 1 51.91 73 GLU B C 1
ATOM 2904 O O . GLU B 1 73 ? 14.516 -13.703 27.188 1 51.91 73 GLU B O 1
ATOM 2909 N N . SER B 1 74 ? 13.086 -12.062 26.828 1 48.47 74 SER B N 1
ATOM 2910 C CA . SER B 1 74 ? 13.094 -12.352 25.391 1 48.47 74 SER B CA 1
ATOM 2911 C C . SER B 1 74 ? 14.391 -11.891 24.75 1 48.47 74 SER B C 1
ATOM 2913 O O . SER B 1 74 ? 14.922 -12.57 23.859 1 48.47 74 SER B O 1
ATOM 2915 N N . PHE B 1 75 ? 14.836 -10.742 25.062 1 51.41 75 PHE B N 1
ATOM 2916 C CA . PHE B 1 75 ? 16.109 -10.273 24.531 1 51.41 75 PHE B CA 1
ATOM 2917 C C . PHE B 1 75 ? 17.234 -11.211 24.922 1 51.41 75 PHE B C 1
ATOM 2919 O O . PHE B 1 75 ? 18.141 -11.469 24.109 1 51.41 75 PHE B O 1
ATOM 2926 N N . GLU B 1 76 ? 17.25 -11.562 26.188 1 49.41 76 GLU B N 1
ATOM 2927 C CA . GLU B 1 76 ? 18.25 -12.539 26.578 1 49.41 76 GLU B CA 1
ATOM 2928 C C . GLU B 1 76 ? 18.141 -13.812 25.75 1 49.41 76 GLU B C 1
ATOM 2930 O O . GLU B 1 76 ? 19.156 -14.383 25.344 1 49.41 76 GLU B O 1
ATOM 2935 N N . LYS B 1 77 ? 16.938 -14.219 25.625 1 47.19 77 LYS B N 1
ATOM 2936 C CA . LYS B 1 77 ? 16.75 -15.477 24.922 1 47.19 77 LYS B CA 1
ATOM 2937 C C . LYS B 1 77 ? 17.078 -15.336 23.438 1 47.19 77 LYS B C 1
ATOM 2939 O O . LYS B 1 77 ? 17.562 -16.281 22.812 1 47.19 77 LYS B O 1
ATOM 2944 N N . LEU B 1 78 ? 16.609 -14.164 22.906 1 46.25 78 LEU B N 1
ATOM 2945 C CA . LEU B 1 78 ? 16.922 -13.992 21.5 1 46.25 78 LEU B CA 1
ATOM 2946 C C . LEU B 1 78 ? 18.391 -13.617 21.297 1 46.25 78 LEU B C 1
ATOM 2948 O O . LEU B 1 78 ? 18.844 -13.469 20.156 1 46.25 78 LEU B O 1
ATOM 2952 N N . GLY B 1 79 ? 19.203 -13.656 22.359 1 46.53 79 GLY B N 1
ATOM 2953 C CA . GLY B 1 79 ? 20.625 -13.383 22.25 1 46.53 79 GLY B CA 1
ATOM 2954 C C . GLY B 1 79 ? 20.922 -11.969 21.781 1 46.53 79 GLY B C 1
ATOM 2955 O O . GLY B 1 79 ? 22 -11.711 21.234 1 46.53 79 GLY B O 1
ATOM 2956 N N . LEU B 1 80 ? 19.953 -11.109 21.688 1 48.91 80 LEU B N 1
ATOM 2957 C CA . LEU B 1 80 ? 20.094 -9.75 21.188 1 48.91 80 LEU B CA 1
ATOM 2958 C C . LEU B 1 80 ? 20.859 -8.875 22.172 1 48.91 80 LEU B C 1
ATOM 2960 O O . LEU B 1 80 ? 21.25 -7.758 21.844 1 48.91 80 LEU B O 1
ATOM 2964 N N . ALA B 1 81 ? 20.938 -9.289 23.438 1 49 81 ALA B N 1
ATOM 2965 C CA . ALA B 1 81 ? 21.625 -8.508 24.469 1 49 81 ALA B CA 1
ATOM 2966 C C . ALA B 1 81 ? 23.047 -8.172 24.047 1 49 81 ALA B C 1
ATOM 2968 O O . ALA B 1 81 ? 23.562 -7.105 24.375 1 49 81 ALA B O 1
ATOM 2969 N N . SER B 1 82 ? 23.703 -9.141 23.484 1 52.88 82 SER B N 1
ATOM 2970 C CA . SER B 1 82 ? 25.156 -8.922 23.422 1 52.88 82 SER B CA 1
ATOM 2971 C C . SER B 1 82 ? 25.516 -7.91 22.328 1 52.88 82 SER B C 1
ATOM 2973 O O . SER B 1 82 ? 26.453 -7.137 22.484 1 52.88 82 SER B O 1
ATOM 2975 N N . ASP B 1 83 ? 24.844 -7.773 21.094 1 62.62 83 ASP B N 1
ATOM 2976 C CA . ASP B 1 83 ? 25.359 -6.824 20.125 1 62.62 83 ASP B CA 1
ATOM 2977 C C . ASP B 1 83 ? 24.375 -5.699 19.859 1 62.62 83 ASP B C 1
ATOM 2979 O O . ASP B 1 83 ? 23.703 -5.688 18.828 1 62.62 83 ASP B O 1
ATOM 2983 N N . LEU B 1 84 ? 24.156 -4.852 20.922 1 72.56 84 LEU B N 1
ATOM 2984 C CA . LEU B 1 84 ? 23.25 -3.703 20.859 1 72.56 84 LEU B CA 1
ATOM 2985 C C . LEU B 1 84 ? 23.594 -2.811 19.672 1 72.56 84 LEU B C 1
ATOM 2987 O O . LEU B 1 84 ? 22.703 -2.199 19.062 1 72.56 84 LEU B O 1
ATOM 2991 N N . THR B 1 85 ? 24.766 -2.85 19.344 1 79.06 85 THR B N 1
ATOM 2992 C CA . THR B 1 85 ? 25.188 -2.039 18.219 1 79.06 85 THR B CA 1
ATOM 2993 C C . THR B 1 85 ? 24.609 -2.584 16.906 1 79.06 85 THR B C 1
ATOM 2995 O O . THR B 1 85 ? 24.172 -1.815 16.047 1 79.06 85 THR B O 1
ATOM 2998 N N . GLY B 1 86 ? 24.625 -3.889 16.875 1 83.75 86 GLY B N 1
ATOM 2999 C CA . GLY B 1 86 ? 24.047 -4.508 15.695 1 83.75 86 GLY B CA 1
ATOM 3000 C C . GLY B 1 86 ? 22.547 -4.242 15.547 1 83.75 86 GLY B C 1
ATOM 3001 O O . GLY B 1 86 ? 22.062 -3.992 14.438 1 83.75 86 GLY B O 1
ATOM 3002 N N . VAL B 1 87 ? 21.891 -4.211 16.656 1 84.25 87 VAL B N 1
ATOM 3003 C CA . VAL B 1 87 ? 20.469 -3.953 16.656 1 84.25 87 VAL B CA 1
ATOM 3004 C C . VAL B 1 87 ? 20.203 -2.504 16.25 1 84.25 87 VAL B C 1
ATOM 3006 O O . VAL B 1 87 ? 19.281 -2.225 15.469 1 84.25 87 VAL B O 1
ATOM 3009 N N . ALA B 1 88 ? 20.938 -1.604 16.812 1 87.94 88 ALA B N 1
ATOM 3010 C CA . ALA B 1 88 ? 20.797 -0.191 16.469 1 87.94 88 ALA B CA 1
ATOM 3011 C C . ALA B 1 88 ? 20.984 0.031 14.977 1 87.94 88 ALA B C 1
ATOM 3013 O O . ALA B 1 88 ? 20.219 0.746 14.344 1 87.94 88 ALA B O 1
ATOM 3014 N N . ASP B 1 89 ? 21.953 -0.625 14.461 1 90.88 89 ASP B N 1
ATOM 3015 C CA . ASP B 1 89 ? 22.234 -0.494 13.031 1 90.88 89 ASP B CA 1
ATOM 3016 C C . ASP B 1 89 ? 21.078 -1.045 12.195 1 90.88 89 ASP B C 1
ATOM 3018 O O . ASP B 1 89 ? 20.672 -0.437 11.203 1 90.88 89 ASP B O 1
ATOM 3022 N N . SER B 1 90 ? 20.594 -2.168 12.641 1 92.25 90 SER B N 1
ATOM 3023 C CA . SER B 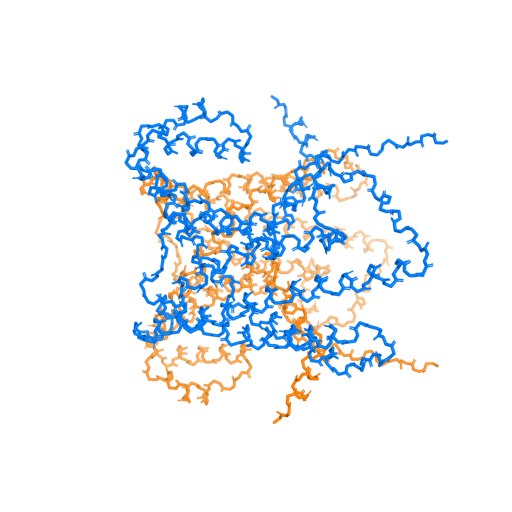1 90 ? 19.469 -2.779 11.945 1 92.25 90 SER B CA 1
ATOM 3024 C C . SER B 1 90 ? 18.25 -1.865 11.953 1 92.25 90 SER B C 1
ATOM 3026 O O . SER B 1 90 ? 17.578 -1.722 10.93 1 92.25 90 SER B O 1
ATOM 3028 N N . LEU B 1 91 ? 18.016 -1.247 13.047 1 92.31 91 LEU B N 1
ATOM 3029 C CA . LEU B 1 91 ? 16.875 -0.344 13.172 1 92.31 91 LEU B CA 1
ATOM 3030 C C . LEU B 1 91 ? 17.078 0.9 12.312 1 92.31 91 LEU B C 1
ATOM 3032 O O . LEU B 1 91 ? 16.109 1.431 11.758 1 92.31 91 LEU B O 1
ATOM 3036 N N . GLY B 1 92 ? 18.297 1.321 12.266 1 95.12 92 GLY B N 1
ATOM 3037 C CA . GLY B 1 92 ? 18.594 2.443 11.391 1 95.12 92 GLY B CA 1
ATOM 3038 C C . GLY B 1 92 ? 18.328 2.145 9.922 1 95.12 92 GLY B C 1
ATOM 3039 O O . GLY B 1 92 ? 17.734 2.959 9.219 1 95.12 92 GLY B O 1
ATOM 3040 N N . VAL B 1 93 ? 18.75 0.959 9.516 1 96.31 93 VAL B N 1
ATOM 3041 C CA . VAL B 1 93 ? 18.547 0.534 8.141 1 96.31 93 VAL B CA 1
ATOM 3042 C C . VAL B 1 93 ? 17.047 0.384 7.859 1 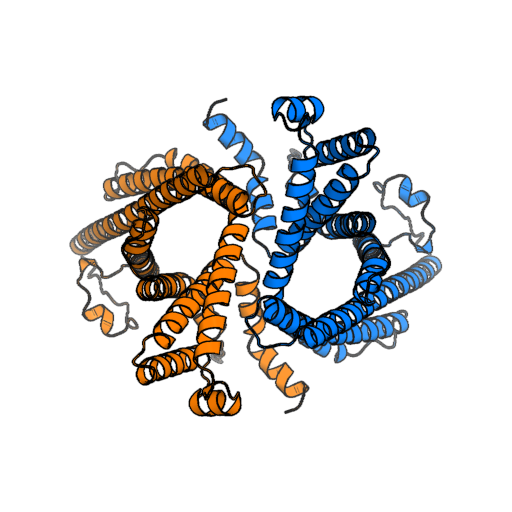96.31 93 VAL B C 1
ATOM 3044 O O . VAL B 1 93 ? 16.562 0.794 6.805 1 96.31 93 VAL B O 1
ATOM 3047 N N . LEU B 1 94 ? 16.375 -0.179 8.812 1 96.06 94 LEU B N 1
ATOM 3048 C CA . LEU B 1 94 ? 14.93 -0.347 8.672 1 96.06 94 LEU B CA 1
ATOM 3049 C C . LEU B 1 94 ? 14.234 1.004 8.523 1 96.06 94 LEU B C 1
ATOM 3051 O O . LEU B 1 94 ? 13.367 1.167 7.668 1 96.06 94 LEU B O 1
ATOM 3055 N N . SER B 1 95 ? 14.625 1.926 9.359 1 97.31 95 SER B N 1
ATOM 3056 C CA . SER B 1 95 ? 14.047 3.266 9.289 1 97.31 95 SER B CA 1
ATOM 3057 C C . SER B 1 95 ? 14.273 3.896 7.922 1 97.31 95 SER B C 1
ATOM 3059 O O . SER B 1 95 ? 13.344 4.465 7.336 1 97.31 95 SER B O 1
ATOM 3061 N N . GLY B 1 96 ? 15.469 3.766 7.387 1 97.25 96 GLY B N 1
ATOM 3062 C CA . GLY B 1 96 ? 15.773 4.301 6.07 1 97.25 96 GLY B CA 1
ATOM 3063 C C . GLY B 1 96 ? 14.984 3.639 4.961 1 97.25 96 GLY B C 1
ATOM 3064 O O . GLY B 1 96 ? 14.484 4.316 4.059 1 97.25 96 GLY B O 1
ATOM 3065 N N . LEU B 1 97 ? 14.875 2.336 5.102 1 97.25 97 LEU B N 1
ATOM 3066 C CA . LEU B 1 97 ? 14.125 1.569 4.109 1 97.25 97 LEU B CA 1
ATOM 3067 C C . LEU B 1 97 ? 12.656 1.981 4.102 1 97.25 97 LEU B C 1
ATOM 3069 O O . LEU B 1 97 ? 12.078 2.215 3.039 1 97.25 97 LEU B O 1
ATOM 3073 N N . ILE B 1 98 ? 12.117 2.123 5.25 1 97.56 98 ILE B N 1
ATOM 3074 C CA . ILE B 1 98 ? 10.703 2.477 5.375 1 97.56 98 ILE B CA 1
ATOM 3075 C C . ILE B 1 98 ? 10.477 3.895 4.848 1 97.56 98 ILE B C 1
ATOM 3077 O O . ILE B 1 98 ? 9.477 4.164 4.176 1 97.56 98 ILE B O 1
ATOM 3081 N N . SER B 1 99 ? 11.383 4.809 5.195 1 97.5 99 SER B N 1
ATOM 3082 C CA . SER B 1 99 ? 11.273 6.18 4.699 1 97.5 99 SER B CA 1
ATOM 3083 C C . SER B 1 99 ? 11.258 6.215 3.176 1 97.5 99 SER B C 1
ATOM 3085 O O . SER B 1 99 ? 10.445 6.934 2.578 1 97.5 99 SER B O 1
ATOM 3087 N N . ASP B 1 100 ? 12.062 5.41 2.566 1 97.31 100 ASP B N 1
ATOM 3088 C CA . ASP B 1 100 ? 12.141 5.328 1.11 1 97.31 100 ASP B CA 1
ATOM 3089 C C . ASP B 1 100 ? 10.844 4.773 0.52 1 97.31 100 ASP B C 1
ATOM 3091 O O . ASP B 1 100 ? 10.305 5.332 -0.439 1 97.31 100 ASP B O 1
ATOM 3095 N N . ILE B 1 101 ? 10.375 3.754 1.127 1 96.38 101 ILE B N 1
ATOM 3096 C CA . ILE B 1 101 ? 9.18 3.074 0.625 1 96.38 101 ILE B CA 1
ATOM 3097 C C . ILE B 1 101 ? 7.965 3.982 0.78 1 96.38 101 ILE B C 1
ATOM 3099 O O . ILE B 1 101 ? 7.086 4.004 -0.084 1 96.38 101 ILE B O 1
ATOM 3103 N N . ARG B 1 102 ? 7.887 4.645 1.827 1 96.06 102 ARG B N 1
ATOM 3104 C CA . ARG B 1 102 ? 6.77 5.559 2.039 1 96.06 102 ARG B CA 1
ATOM 3105 C C . ARG B 1 102 ? 6.723 6.629 0.953 1 96.06 102 ARG B C 1
ATOM 3107 O O . ARG B 1 102 ? 5.645 6.984 0.47 1 96.06 102 ARG B O 1
ATOM 3114 N N . ILE B 1 103 ? 7.883 7.16 0.595 1 96.88 103 ILE B N 1
ATOM 3115 C CA . ILE B 1 103 ? 7.922 8.164 -0.462 1 96.88 103 ILE B CA 1
ATOM 3116 C C . ILE B 1 103 ? 7.496 7.535 -1.787 1 96.88 103 ILE B C 1
ATOM 3118 O O . ILE B 1 103 ? 6.727 8.133 -2.547 1 96.88 103 ILE B O 1
ATOM 3122 N N . PHE B 1 104 ? 7.961 6.348 -2.035 1 96.75 104 PHE B N 1
ATOM 3123 C CA . PHE B 1 104 ? 7.559 5.648 -3.25 1 96.75 104 PHE B CA 1
ATOM 3124 C C . PHE B 1 104 ? 6.047 5.496 -3.312 1 96.75 104 PHE B C 1
ATOM 3126 O O . PHE B 1 104 ? 5.43 5.766 -4.348 1 96.75 104 PHE B O 1
ATOM 3133 N N . ASN B 1 105 ? 5.5 5.055 -2.195 1 92.69 105 ASN B N 1
ATOM 3134 C CA . ASN B 1 105 ? 4.062 4.812 -2.143 1 92.69 105 ASN B CA 1
ATOM 3135 C C . ASN B 1 105 ? 3.266 6.098 -2.344 1 92.69 105 ASN B C 1
ATOM 3137 O O . ASN B 1 105 ? 2.084 6.055 -2.686 1 92.69 105 ASN B O 1
ATOM 3141 N N . ARG B 1 106 ? 3.922 7.215 -2.172 1 92.75 106 ARG B N 1
ATOM 3142 C CA . ARG B 1 106 ? 3.236 8.492 -2.328 1 92.75 106 ARG B CA 1
ATOM 3143 C C . ARG B 1 106 ? 3.377 9.023 -3.752 1 92.75 106 ARG B C 1
ATOM 3145 O O . ARG B 1 106 ? 2.82 10.07 -4.09 1 92.75 106 ARG B O 1
ATOM 3152 N N . LEU B 1 107 ? 4.02 8.32 -4.598 1 92.62 107 LEU B N 1
ATOM 3153 C CA . LEU B 1 107 ? 4.262 8.781 -5.961 1 92.62 107 LEU B CA 1
ATOM 3154 C C . LEU B 1 107 ? 2.949 9.039 -6.691 1 92.62 107 LEU B C 1
ATOM 3156 O O . LEU B 1 107 ? 2.871 9.938 -7.535 1 92.62 107 LEU B O 1
ATOM 3160 N N . TRP B 1 108 ? 1.899 8.273 -6.348 1 90.56 108 TRP B N 1
ATOM 3161 C CA . TRP B 1 108 ? 0.62 8.453 -7.027 1 90.56 108 TRP B CA 1
ATOM 3162 C C . TRP B 1 108 ? -0.332 9.289 -6.18 1 90.56 108 TRP B C 1
ATOM 3164 O O . TRP B 1 108 ? -1.536 9.328 -6.441 1 90.56 108 TRP B O 1
ATOM 3174 N N . GLY B 1 109 ? 0.224 9.969 -5.23 1 89.38 109 GLY B N 1
ATOM 3175 C CA . GLY B 1 109 ? -0.587 10.797 -4.352 1 89.38 109 GLY B CA 1
ATOM 3176 C C . GLY B 1 109 ? -1.256 11.953 -5.07 1 89.38 109 GLY B C 1
ATOM 3177 O O . GLY B 1 109 ? -2.262 12.484 -4.594 1 89.38 109 GLY B O 1
ATOM 3178 N N . LEU B 1 110 ? -0.718 12.266 -6.23 1 90.38 110 LEU B N 1
ATOM 3179 C CA . LEU B 1 110 ? -1.261 13.391 -6.988 1 90.38 110 LEU B CA 1
ATOM 3180 C C . LEU B 1 110 ? -2.709 13.125 -7.387 1 90.38 110 LEU B C 1
ATOM 3182 O O . LEU B 1 110 ? -3.52 14.055 -7.441 1 90.38 110 LEU B O 1
ATOM 3186 N N . VAL B 1 111 ? -3.055 11.867 -7.582 1 88.62 111 VAL B N 1
ATOM 3187 C CA . VAL B 1 111 ? -4.414 11.516 -7.984 1 88.62 111 VAL B CA 1
ATOM 3188 C C . VAL B 1 111 ? -5.395 11.867 -6.871 1 88.62 111 VAL B C 1
ATOM 3190 O O . VAL B 1 111 ? -6.434 12.484 -7.117 1 88.62 111 VAL B O 1
ATOM 3193 N N . GLY B 1 112 ? -5.027 11.555 -5.719 1 90 112 GLY B N 1
ATOM 3194 C CA . GLY B 1 112 ? -5.859 11.898 -4.578 1 90 112 GLY B CA 1
ATOM 3195 C C . GLY B 1 112 ? -5.93 13.391 -4.32 1 90 112 GLY B C 1
ATOM 3196 O O . GLY B 1 112 ? -6.984 13.914 -3.943 1 90 112 GLY B O 1
ATOM 3197 N N . LEU B 1 113 ? -4.848 14.031 -4.566 1 93.31 113 LEU B N 1
ATOM 3198 C CA . LEU B 1 113 ? -4.801 15.469 -4.344 1 93.31 113 LEU B CA 1
ATOM 3199 C C . LEU B 1 113 ? -5.66 16.203 -5.367 1 93.31 113 LEU B C 1
ATOM 3201 O O . LEU B 1 113 ? -6.309 17.203 -5.035 1 93.31 113 LEU B O 1
ATOM 3205 N N . ILE B 1 114 ? -5.625 15.719 -6.527 1 91.56 114 ILE B N 1
ATOM 3206 C CA . ILE B 1 114 ? -6.465 16.312 -7.559 1 91.56 114 ILE B CA 1
ATOM 3207 C C . ILE B 1 114 ? -7.938 16.125 -7.203 1 91.56 114 ILE B C 1
ATOM 3209 O O . ILE B 1 114 ? -8.742 17.047 -7.344 1 91.56 114 ILE B O 1
ATOM 3213 N N . SER B 1 115 ? -8.273 14.961 -6.746 1 89.56 115 SER B N 1
ATOM 3214 C CA . SER B 1 115 ? -9.641 14.703 -6.297 1 89.56 115 SER B CA 1
ATOM 3215 C C . SER B 1 115 ? -10.039 15.656 -5.168 1 89.56 115 SER B C 1
ATOM 3217 O O . SER B 1 115 ? -11.141 16.188 -5.164 1 89.56 115 SER B O 1
ATOM 3219 N N . TRP B 1 116 ? -9.203 15.836 -4.254 1 90.94 116 TRP B N 1
ATOM 3220 C CA . TRP B 1 116 ? -9.422 16.781 -3.16 1 90.94 116 TRP B CA 1
ATOM 3221 C C . TRP B 1 116 ? -9.594 18.203 -3.688 1 90.94 116 TRP B C 1
ATOM 3223 O O . TRP B 1 116 ? -10.477 18.938 -3.238 1 90.94 116 TRP B O 1
ATOM 3233 N N . GLY B 1 117 ? -8.766 18.516 -4.617 1 91.5 117 GLY B N 1
ATOM 3234 C CA . GLY B 1 117 ? -8.875 19.828 -5.223 1 91.5 117 GLY B CA 1
ATOM 3235 C C . GLY B 1 117 ? -10.203 20.062 -5.906 1 91.5 117 GLY B C 1
ATOM 3236 O O . GLY B 1 117 ? -10.797 21.141 -5.773 1 91.5 117 GLY B O 1
ATOM 3237 N N . ILE B 1 118 ? -10.695 19.109 -6.551 1 89.38 118 ILE B N 1
ATOM 3238 C CA . ILE B 1 118 ? -11.977 19.219 -7.238 1 89.38 118 ILE B CA 1
ATOM 3239 C C . ILE B 1 118 ? -13.102 19.359 -6.215 1 89.38 118 ILE B C 1
ATOM 3241 O O . ILE B 1 118 ? -13.984 20.203 -6.367 1 89.38 118 ILE B O 1
ATOM 3245 N N . SER B 1 119 ? -13.039 18.578 -5.23 1 88.44 119 SER B N 1
ATOM 3246 C CA . SER B 1 119 ? -14.039 18.656 -4.176 1 88.44 119 SER B CA 1
ATOM 3247 C C . SER B 1 119 ? -14.031 20.016 -3.504 1 88.44 119 SER B C 1
ATOM 3249 O O . SER B 1 119 ? -15.086 20.578 -3.195 1 88.44 119 SER B O 1
ATOM 3251 N N . GLU B 1 120 ? -12.867 20.5 -3.311 1 90.12 120 GLU B N 1
ATOM 3252 C CA . GLU B 1 120 ? -12.742 21.812 -2.68 1 90.12 120 GLU B CA 1
ATOM 3253 C C . GLU B 1 120 ? -13.234 22.922 -3.609 1 90.12 120 GLU B C 1
ATOM 3255 O O . GLU B 1 120 ? -13.836 23.891 -3.158 1 90.12 120 GLU B O 1
ATOM 3260 N N . TYR B 1 121 ? -12.922 22.766 -4.824 1 89.62 121 TYR B N 1
ATOM 3261 C CA . TYR B 1 121 ? -13.422 23.719 -5.805 1 89.62 121 TYR B CA 1
ATOM 3262 C C . TYR B 1 121 ? -14.945 23.797 -5.781 1 89.62 121 TYR B C 1
ATOM 3264 O O . TYR B 1 121 ? -15.523 24.875 -5.816 1 89.62 121 TYR B O 1
ATOM 3272 N N . ASP B 1 122 ? -15.578 22.641 -5.672 1 88 122 ASP B N 1
ATOM 3273 C CA . ASP B 1 122 ? -17.031 22.578 -5.582 1 88 122 ASP B CA 1
ATOM 3274 C C . ASP B 1 122 ? -17.531 23.219 -4.289 1 88 122 ASP B C 1
ATOM 3276 O O . ASP B 1 122 ? -18.562 23.906 -4.289 1 88 122 ASP B O 1
ATOM 3280 N N . ALA B 1 123 ? -16.828 22.969 -3.305 1 88 123 ALA B N 1
ATOM 3281 C CA . ALA B 1 123 ? -17.219 23.531 -2.012 1 88 123 ALA B CA 1
ATOM 3282 C C . ALA B 1 123 ? -17.125 25.062 -2.025 1 88 123 ALA B C 1
ATOM 3284 O O . ALA B 1 123 ? -17.938 25.734 -1.398 1 88 123 ALA B O 1
ATOM 3285 N N . GLN B 1 124 ? -16.219 25.547 -2.732 1 90.06 124 GLN B N 1
ATOM 3286 C CA . GLN B 1 124 ? -16 26.984 -2.807 1 90.06 124 GLN B CA 1
ATOM 3287 C C . GLN B 1 124 ? -17.109 27.672 -3.58 1 90.06 124 GLN B C 1
ATOM 3289 O O . GLN B 1 124 ? -17.391 28.859 -3.361 1 90.06 124 GLN B O 1
ATOM 3294 N N . GLN B 1 125 ? -17.766 26.891 -4.406 1 88.88 125 GLN B N 1
ATOM 3295 C CA . GLN B 1 125 ? -18.828 27.469 -5.238 1 88.88 125 GLN B CA 1
ATOM 3296 C C . GLN B 1 125 ? -20.141 27.531 -4.484 1 88.88 125 GLN B C 1
ATOM 3298 O O . GLN B 1 125 ? -21.062 28.234 -4.895 1 88.88 125 GLN B O 1
ATOM 3303 N N . LYS B 1 126 ? -20.203 26.828 -3.426 1 90.56 126 LYS B N 1
ATOM 3304 C CA . LYS B 1 126 ? -21.438 26.844 -2.65 1 90.56 126 LYS B CA 1
ATOM 3305 C C . LYS B 1 126 ? -21.531 28.109 -1.805 1 90.56 126 LYS B C 1
ATOM 3307 O O . LYS B 1 126 ? -20.609 28.453 -1.077 1 90.56 126 LYS B O 1
ATOM 3312 N N . PRO B 1 127 ? -22.672 28.766 -1.941 1 91.19 127 PRO B N 1
ATOM 3313 C CA . PRO B 1 127 ? -22.812 30 -1.169 1 91.19 127 PRO B CA 1
ATOM 3314 C C . PRO B 1 127 ? -22.938 29.75 0.332 1 91.19 127 PRO B C 1
ATOM 3316 O O . PRO B 1 127 ? -23.547 28.766 0.747 1 91.19 127 PRO B O 1
ATOM 3319 N N . LEU B 1 128 ? -22.297 30.656 1.077 1 90.94 128 LEU B N 1
ATOM 3320 C CA . LEU B 1 128 ? -22.406 30.594 2.531 1 90.94 128 LEU B CA 1
ATOM 3321 C C . LEU B 1 128 ? -23.641 31.359 3.006 1 90.94 128 LEU B C 1
ATOM 3323 O O . LEU B 1 128 ? -24.047 32.344 2.385 1 90.94 128 LEU B O 1
ATOM 3327 N N . ASP B 1 129 ? -24.234 30.766 4.043 1 90.06 129 ASP B N 1
ATOM 3328 C CA . ASP B 1 129 ? -25.391 31.438 4.629 1 90.06 129 ASP B CA 1
ATOM 3329 C C . ASP B 1 129 ? -24.969 32.719 5.348 1 90.06 129 ASP B C 1
ATOM 3331 O O . ASP B 1 129 ? -24.328 32.688 6.402 1 90.06 129 ASP B O 1
ATOM 3335 N N . VAL B 1 130 ? -25.469 33.812 4.855 1 89 130 VAL B N 1
ATOM 3336 C CA . VAL B 1 130 ? -25.094 35.094 5.387 1 89 130 VAL B CA 1
ATOM 3337 C C . VAL B 1 130 ? -25.672 35.281 6.789 1 89 130 VAL B C 1
ATOM 3339 O O . VAL B 1 130 ? -25.141 36.062 7.598 1 89 130 VAL B O 1
ATOM 3342 N N . ASN B 1 131 ? -26.703 34.531 7.113 1 91.06 131 ASN B N 1
ATOM 3343 C CA . ASN B 1 131 ? -27.375 34.688 8.406 1 91.06 131 ASN B CA 1
ATOM 3344 C C . ASN B 1 131 ? -26.781 33.719 9.438 1 91.06 131 ASN B C 1
ATOM 3346 O O . ASN B 1 131 ? -27.172 33.75 10.609 1 91.06 131 ASN B O 1
ATOM 3350 N N . ASP B 1 132 ? -25.781 32.969 8.984 1 91.25 132 ASP B N 1
ATOM 3351 C CA . ASP B 1 132 ? -25.125 32.062 9.906 1 91.25 132 ASP B CA 1
ATOM 3352 C C . ASP B 1 132 ? -24.156 32.781 10.828 1 91.25 132 ASP B C 1
ATOM 3354 O O . ASP B 1 132 ? -23.297 33.531 10.359 1 91.25 132 ASP B O 1
ATOM 3358 N N . PRO B 1 133 ? -24.359 32.688 12.109 1 92 133 PRO B N 1
ATOM 3359 C CA . PRO B 1 133 ? -23.484 33.375 13.062 1 92 133 PRO B CA 1
ATOM 3360 C C . PRO B 1 133 ? -22.031 32.938 12.961 1 92 133 PRO B C 1
ATOM 3362 O O . PRO B 1 133 ? -21.141 33.594 13.469 1 92 133 PRO B O 1
ATOM 3365 N N . TYR B 1 134 ? -21.781 31.844 12.234 1 93.5 134 TYR B N 1
ATOM 3366 C CA . TYR B 1 134 ? -20.438 31.281 12.141 1 93.5 134 TYR B CA 1
ATOM 3367 C C . TYR B 1 134 ? -19.812 31.578 10.773 1 93.5 134 TYR B C 1
ATOM 3369 O O . TYR B 1 134 ? -18.812 30.969 10.406 1 93.5 134 TYR B O 1
ATOM 3377 N N . ILE B 1 135 ? -20.328 32.406 10.047 1 93.75 135 ILE B N 1
ATOM 3378 C CA . ILE B 1 135 ? -19.953 32.656 8.656 1 93.75 135 ILE B CA 1
ATOM 3379 C C . ILE B 1 135 ? -18.484 33.062 8.586 1 93.75 135 ILE B C 1
ATOM 3381 O O . ILE B 1 135 ? -17.766 32.656 7.656 1 93.75 135 ILE B O 1
ATOM 3385 N N . LYS B 1 136 ? -18.062 33.875 9.539 1 94.25 136 LYS B N 1
ATOM 3386 C CA . LYS B 1 136 ? -16.672 34.344 9.547 1 94.25 136 LYS B CA 1
ATOM 3387 C C . LYS B 1 136 ? -15.695 33.188 9.656 1 94.25 136 LYS B C 1
ATOM 3389 O O . LYS B 1 136 ? -14.664 33.156 8.992 1 94.25 136 LYS B O 1
ATOM 3394 N N . TYR B 1 137 ? -16.031 32.25 10.438 1 95.5 137 TYR B N 1
ATOM 3395 C CA . TYR B 1 137 ? -15.18 31.078 10.641 1 95.5 137 TYR B CA 1
ATOM 3396 C C . TYR B 1 137 ? -15.227 30.156 9.438 1 95.5 137 TYR B C 1
ATOM 3398 O O . TYR B 1 137 ? -14.211 29.578 9.039 1 95.5 137 TYR B O 1
ATOM 3406 N N . ASP B 1 138 ? -16.328 30.062 8.828 1 94.5 138 ASP B N 1
ATOM 3407 C CA . ASP B 1 138 ? -16.484 29.234 7.645 1 94.5 138 ASP B CA 1
ATOM 3408 C C . ASP B 1 138 ? -15.688 29.797 6.469 1 94.5 138 ASP B C 1
ATOM 3410 O O . ASP B 1 138 ? -15.094 29.031 5.695 1 94.5 138 ASP B O 1
ATOM 3414 N N . LYS B 1 139 ? -15.766 31.062 6.383 1 95.31 139 LYS B N 1
ATOM 3415 C CA . LYS B 1 139 ? -14.984 31.703 5.328 1 95.31 139 LYS B CA 1
ATOM 3416 C C . LYS B 1 139 ? -13.492 31.469 5.531 1 95.31 139 LYS B C 1
ATOM 3418 O O . LYS B 1 139 ? -12.766 31.188 4.57 1 95.31 139 LYS B O 1
ATOM 3423 N N . ALA B 1 140 ? -13.086 31.594 6.746 1 96.38 140 ALA B N 1
ATOM 3424 C CA . ALA B 1 140 ? -11.68 31.375 7.07 1 96.38 140 ALA B CA 1
ATOM 3425 C C . ALA B 1 140 ? -11.258 29.953 6.738 1 96.38 140 ALA B C 1
ATOM 3427 O O . ALA B 1 140 ? -10.203 29.734 6.141 1 96.38 140 ALA B O 1
ATOM 3428 N N . VAL B 1 141 ? -12.062 29 7.082 1 96 141 VAL B N 1
ATOM 3429 C CA . VAL B 1 141 ? -11.758 27.594 6.836 1 96 141 VAL B CA 1
ATOM 3430 C C . VAL B 1 141 ? -11.688 27.344 5.332 1 96 141 VAL B C 1
ATOM 3432 O O . VAL B 1 141 ? -10.836 26.578 4.867 1 96 141 VAL B O 1
ATOM 3435 N N . ARG B 1 142 ? -12.531 27.953 4.625 1 95.62 142 ARG B N 1
ATOM 3436 C CA . ARG B 1 142 ? -12.547 27.781 3.176 1 95.62 142 ARG B CA 1
ATOM 3437 C C . ARG B 1 142 ? -11.25 28.281 2.553 1 95.62 142 ARG B C 1
ATOM 3439 O O . ARG B 1 142 ? -10.68 27.625 1.679 1 95.62 142 ARG B O 1
ATOM 3446 N N . VAL B 1 143 ? -10.836 29.406 3.02 1 96.81 143 VAL B N 1
ATOM 3447 C CA . VAL B 1 143 ? -9.602 29.984 2.496 1 96.81 143 VAL B CA 1
ATOM 3448 C C . VAL B 1 143 ? -8.414 29.094 2.887 1 96.81 143 VAL B C 1
ATOM 3450 O O . VAL B 1 143 ? -7.543 28.828 2.062 1 96.81 143 VAL B O 1
ATOM 3453 N N . ILE B 1 144 ? -8.391 28.656 4.078 1 97.94 144 ILE B N 1
ATOM 3454 C CA . ILE B 1 144 ? -7.309 27.828 4.582 1 97.94 144 ILE B CA 1
ATOM 3455 C C . ILE B 1 144 ? -7.242 26.531 3.777 1 97.94 144 ILE B C 1
ATOM 3457 O O . ILE B 1 144 ? -6.168 26.109 3.336 1 97.94 144 ILE B O 1
ATOM 3461 N N . THR B 1 145 ? -8.352 25.953 3.545 1 97.12 145 THR B N 1
ATOM 3462 C CA . THR B 1 145 ? -8.406 24.688 2.826 1 97.12 145 THR B CA 1
ATOM 3463 C C . THR B 1 145 ? -7.969 24.859 1.376 1 97.12 145 THR B C 1
ATOM 3465 O O . THR B 1 145 ? -7.262 24.016 0.825 1 97.12 145 THR B O 1
ATOM 3468 N N . ALA B 1 146 ? -8.383 25.922 0.793 1 96.75 146 ALA B N 1
ATOM 3469 C CA . ALA B 1 146 ? -7.961 26.203 -0.575 1 96.75 146 ALA B CA 1
ATOM 3470 C C . ALA B 1 146 ? -6.441 26.328 -0.662 1 96.75 146 ALA B C 1
ATOM 3472 O O . ALA B 1 146 ? -5.82 25.797 -1.585 1 96.75 146 ALA B O 1
ATOM 3473 N N . LEU B 1 147 ? -5.883 27 0.286 1 97.75 147 LEU B N 1
ATOM 3474 C CA . LEU B 1 147 ? -4.434 27.172 0.315 1 97.75 147 LEU B CA 1
ATOM 3475 C C . LEU B 1 147 ? -3.742 25.828 0.571 1 97.75 147 LEU B C 1
ATOM 3477 O O . LEU B 1 147 ? -2.676 25.562 0.011 1 97.75 147 LEU B O 1
ATOM 3481 N N . GLN B 1 148 ? -4.336 25.031 1.356 1 97.88 148 GLN B N 1
ATOM 3482 C CA . GLN B 1 148 ? -3.787 23.703 1.622 1 97.88 148 GLN B CA 1
ATOM 3483 C C . GLN B 1 148 ? -3.777 22.844 0.359 1 97.88 148 GLN B C 1
ATOM 3485 O O . GLN B 1 148 ? -2.811 22.125 0.098 1 97.88 148 GLN B O 1
ATOM 3490 N N . VAL B 1 149 ? -4.816 22.906 -0.332 1 97 149 VAL B N 1
ATOM 3491 C CA . VAL B 1 149 ? -4.914 22.141 -1.569 1 97 149 VAL B CA 1
ATOM 3492 C C . VAL B 1 149 ? -3.797 22.562 -2.525 1 97 149 VAL B C 1
ATOM 3494 O O . VAL B 1 149 ? -3.074 21.703 -3.051 1 97 149 VAL B O 1
ATOM 3497 N N . TRP B 1 150 ? -3.631 23.844 -2.652 1 96.81 150 TRP B N 1
ATOM 3498 C CA . TRP B 1 150 ? -2.596 24.328 -3.555 1 96.81 150 TRP B CA 1
ATOM 3499 C C . TRP B 1 150 ? -1.208 23.953 -3.051 1 96.81 150 TRP B C 1
ATOM 3501 O O . TRP B 1 150 ? -0.344 23.547 -3.834 1 96.81 150 TRP B O 1
ATOM 3511 N N . SER B 1 151 ? -1.047 24.094 -1.819 1 98 151 SER B N 1
ATOM 3512 C CA . SER B 1 151 ? 0.238 23.734 -1.223 1 98 151 SER B CA 1
ATOM 3513 C C . SER B 1 151 ? 0.596 22.281 -1.502 1 98 151 SER B C 1
ATOM 3515 O O . SER B 1 151 ? 1.717 21.984 -1.92 1 98 151 SER B O 1
ATOM 3517 N N . ASN B 1 152 ? -0.349 21.438 -1.394 1 97.44 152 ASN B N 1
ATOM 3518 C CA . ASN B 1 152 ? -0.098 20.016 -1.567 1 97.44 152 ASN B CA 1
ATOM 3519 C C . ASN B 1 152 ? 0.015 19.641 -3.043 1 97.44 152 ASN B C 1
ATOM 3521 O O . ASN B 1 152 ? 0.772 18.734 -3.402 1 97.44 152 ASN B O 1
ATOM 3525 N N . LEU B 1 153 ? -0.69 20.328 -3.906 1 96.19 153 LEU B N 1
ATOM 3526 C CA . LEU B 1 153 ? -0.632 20.062 -5.34 1 96.19 153 LEU B CA 1
ATOM 3527 C C . LEU B 1 153 ? 0.744 20.406 -5.902 1 96.19 153 LEU B C 1
ATOM 3529 O O . LEU B 1 153 ? 1.202 19.781 -6.859 1 96.19 153 LEU B O 1
ATOM 3533 N N . PHE B 1 154 ? 1.379 21.344 -5.266 1 96.75 154 PHE B N 1
ATOM 3534 C CA . PHE B 1 154 ? 2.717 21.719 -5.707 1 96.75 154 PHE B CA 1
ATOM 3535 C C . PHE B 1 154 ? 3.777 20.906 -4.977 1 96.75 154 PHE B C 1
ATOM 3537 O O . PHE B 1 154 ? 4.844 20.625 -5.527 1 96.75 154 PHE B O 1
ATOM 3544 N N . TYR B 1 155 ? 3.477 20.562 -3.801 1 97.25 155 TYR B N 1
ATOM 3545 C CA . TYR B 1 155 ? 4.375 19.766 -2.984 1 97.25 155 TYR B CA 1
ATOM 3546 C C . TYR B 1 155 ? 4.664 18.422 -3.65 1 97.25 155 TYR B C 1
ATOM 3548 O O . TYR B 1 155 ? 5.82 18.016 -3.764 1 97.25 155 TYR B O 1
ATOM 3556 N N . GLN B 1 156 ? 3.654 17.75 -4.137 1 96.75 156 GLN B N 1
ATOM 3557 C CA . GLN B 1 156 ? 3.746 16.359 -4.547 1 96.75 156 GLN B CA 1
ATOM 3558 C C . GLN B 1 156 ? 4.602 16.203 -5.801 1 96.75 156 GLN B C 1
ATOM 3560 O O . GLN B 1 156 ? 5.465 15.328 -5.871 1 96.75 156 GLN B O 1
ATOM 3565 N N . PRO B 1 157 ? 4.449 17 -6.816 1 96.06 157 PRO B N 1
ATOM 3566 C CA . PRO B 1 157 ? 5.316 16.844 -7.992 1 96.06 157 PRO B CA 1
ATOM 3567 C C . PRO B 1 157 ? 6.785 17.125 -7.68 1 96.06 157 PRO B C 1
ATOM 3569 O O . PRO B 1 157 ? 7.672 16.484 -8.258 1 96.06 157 PRO B O 1
ATOM 3572 N N . LEU B 1 158 ? 7 18.047 -6.805 1 97.38 158 LEU B N 1
ATOM 3573 C CA . LEU B 1 158 ? 8.383 18.328 -6.422 1 97.38 158 LEU B CA 1
ATOM 3574 C C . LEU B 1 158 ? 9.016 17.125 -5.723 1 97.38 158 LEU B C 1
ATOM 3576 O O . LEU B 1 158 ? 10.141 16.75 -6.035 1 97.38 158 LEU B O 1
ATOM 3580 N N . GLU B 1 159 ? 8.258 16.578 -4.863 1 97.25 159 GLU B N 1
ATOM 3581 C CA . GLU B 1 159 ? 8.766 15.391 -4.184 1 97.25 159 GLU B CA 1
ATOM 3582 C C . GLU B 1 159 ? 8.969 14.242 -5.16 1 97.25 159 GLU B C 1
ATOM 3584 O O . GLU B 1 159 ? 9.953 13.508 -5.066 1 97.25 159 GLU B O 1
ATOM 3589 N N . ASN B 1 160 ? 8.047 14.094 -6.094 1 97.31 160 ASN B N 1
ATOM 3590 C CA . ASN B 1 160 ? 8.133 13.023 -7.078 1 97.31 160 ASN B CA 1
ATOM 3591 C C . ASN B 1 160 ? 9.414 13.125 -7.91 1 97.31 160 ASN B C 1
ATOM 3593 O O . ASN B 1 160 ? 10.133 12.141 -8.07 1 97.31 160 ASN B O 1
ATOM 3597 N N . VAL B 1 161 ? 9.695 14.258 -8.344 1 96.62 161 VAL B N 1
ATOM 3598 C CA . VAL B 1 161 ? 10.859 14.461 -9.203 1 96.62 161 VAL B CA 1
ATOM 3599 C C . VAL B 1 161 ? 12.141 14.273 -8.398 1 96.62 161 VAL B C 1
ATOM 3601 O O . VAL B 1 161 ? 13.094 13.648 -8.875 1 96.62 161 VAL B O 1
ATOM 3604 N N . ALA B 1 162 ? 12.156 14.797 -7.238 1 97.38 162 ALA B N 1
ATOM 3605 C CA . ALA B 1 162 ? 13.32 14.633 -6.375 1 97.38 162 ALA B CA 1
ATOM 3606 C C . ALA B 1 162 ? 13.586 13.156 -6.094 1 97.38 162 ALA B C 1
ATOM 3608 O O . ALA B 1 162 ? 14.727 12.695 -6.18 1 97.38 162 ALA B O 1
ATOM 3609 N N . TYR B 1 163 ? 12.523 12.438 -5.809 1 97.94 163 TYR B N 1
ATOM 3610 C CA . TYR B 1 163 ? 12.641 11.023 -5.473 1 97.94 163 TYR B CA 1
ATOM 3611 C C . TYR B 1 163 ? 13.117 10.211 -6.672 1 97.94 163 TYR B C 1
ATOM 3613 O O . TYR B 1 163 ? 13.992 9.352 -6.547 1 97.94 163 TYR B O 1
ATOM 3621 N N . LEU B 1 164 ? 12.523 10.438 -7.832 1 95.81 164 LEU B N 1
ATOM 3622 C CA . LEU B 1 164 ? 12.906 9.719 -9.039 1 95.81 164 LEU B CA 1
ATOM 3623 C C . LEU B 1 164 ? 14.336 10.047 -9.445 1 95.81 164 LEU B C 1
ATOM 3625 O O . LEU B 1 164 ? 15.047 9.195 -9.984 1 95.81 164 LEU B O 1
ATOM 3629 N N . GLY B 1 165 ? 14.766 11.273 -9.172 1 96.44 165 GLY B N 1
ATOM 3630 C CA . G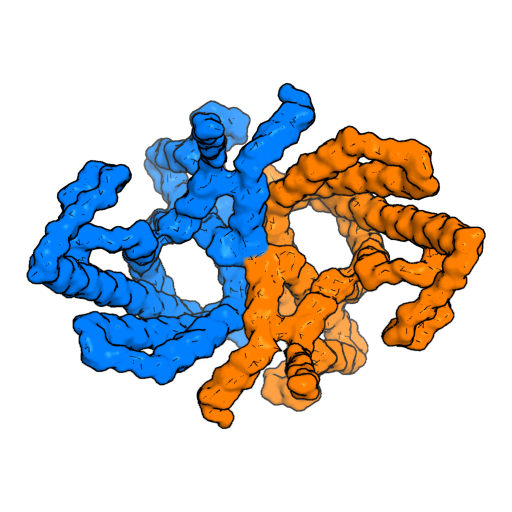LY B 1 165 ? 16.156 11.641 -9.391 1 96.44 165 GLY B CA 1
ATOM 3631 C C . GLY B 1 165 ? 17.109 10.953 -8.43 1 96.44 165 GLY B C 1
ATOM 3632 O O . GLY B 1 165 ? 18.188 10.508 -8.836 1 96.44 165 GLY B O 1
ATOM 3633 N N . MET B 1 166 ? 16.672 10.891 -7.211 1 96.38 166 MET B N 1
ATOM 3634 C CA . MET B 1 166 ? 17.484 10.258 -6.168 1 96.38 166 MET B CA 1
ATOM 3635 C C . MET B 1 166 ? 17.781 8.805 -6.52 1 96.38 166 MET B C 1
ATOM 3637 O O . MET B 1 166 ? 18.859 8.297 -6.203 1 96.38 166 MET B O 1
ATOM 3641 N N . HIS B 1 167 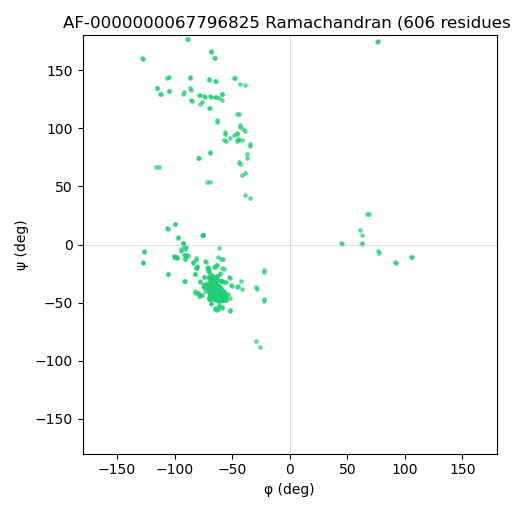? 16.891 8.148 -7.203 1 96.88 167 HIS B N 1
ATOM 3642 C CA . HIS B 1 167 ? 17.062 6.754 -7.598 1 96.88 167 HIS B CA 1
ATOM 3643 C C . HIS B 1 167 ? 17.594 6.645 -9.023 1 96.88 167 HIS B C 1
ATOM 3645 O O . HIS B 1 167 ? 17.578 5.562 -9.617 1 96.88 167 HIS B O 1
ATOM 3651 N N . LYS B 1 168 ? 17.922 7.754 -9.648 1 94.31 168 LYS B N 1
ATOM 3652 C CA . LYS B 1 168 ? 18.547 7.816 -10.969 1 94.31 168 LYS B CA 1
ATOM 3653 C C . LYS B 1 168 ? 17.594 7.332 -12.055 1 94.31 168 LYS B C 1
ATOM 3655 O O . LYS B 1 168 ? 18.031 6.723 -13.039 1 94.31 168 LYS B O 1
ATOM 3660 N N . ILE B 1 169 ? 16.359 7.457 -11.812 1 93.62 169 ILE B N 1
ATOM 3661 C CA . ILE B 1 169 ? 15.352 7.156 -12.828 1 93.62 169 ILE B CA 1
ATOM 3662 C C . ILE B 1 169 ? 15.18 8.359 -13.75 1 93.62 169 ILE B C 1
ATOM 3664 O O . ILE B 1 169 ? 15.016 8.203 -14.961 1 93.62 169 ILE B O 1
ATOM 3668 N N . LEU B 1 170 ? 15.195 9.562 -13.133 1 92.75 170 LEU B N 1
ATOM 3669 C CA . LEU B 1 170 ? 15.234 10.805 -13.898 1 92.75 170 LEU B CA 1
ATOM 3670 C C . LEU B 1 170 ? 16.609 11.445 -13.82 1 92.75 170 LEU B C 1
ATOM 3672 O O . LEU B 1 170 ? 17.281 11.383 -12.781 1 92.75 170 LEU B O 1
ATOM 3676 N N . PRO B 1 171 ? 16.984 12.023 -14.93 1 91.56 171 PRO B N 1
ATOM 3677 C CA . PRO B 1 171 ? 18.297 12.664 -14.953 1 91.56 171 PRO B CA 1
ATOM 3678 C C . PRO B 1 171 ? 18.297 14.039 -14.281 1 91.56 171 PRO B C 1
ATOM 3680 O O . PRO B 1 171 ? 18.344 15.062 -14.961 1 91.56 171 PRO B O 1
ATOM 3683 N N . VAL B 1 172 ? 18.25 14.086 -12.992 1 93.5 172 VAL B N 1
ATOM 3684 C CA . VAL B 1 172 ? 18.25 15.312 -12.203 1 93.5 172 VAL B CA 1
ATOM 3685 C C . VAL B 1 172 ? 19.562 15.414 -11.406 1 93.5 172 VAL B C 1
ATOM 3687 O O . VAL B 1 172 ? 19.953 14.453 -10.742 1 93.5 172 VAL B O 1
ATOM 3690 N N . SER B 1 173 ? 20.234 16.531 -11.477 1 95.88 173 SER B N 1
ATOM 3691 C CA . SER B 1 173 ? 21.484 16.734 -10.773 1 95.88 173 SER B CA 1
ATOM 3692 C C . SER B 1 173 ? 21.281 16.719 -9.266 1 95.88 173 SER B C 1
ATOM 3694 O O . SER B 1 173 ? 20.172 16.953 -8.781 1 95.88 173 SER B O 1
ATOM 3696 N N . ASP B 1 174 ? 22.312 16.5 -8.586 1 95.56 174 ASP B N 1
ATOM 3697 C CA . ASP B 1 174 ? 22.25 16.469 -7.129 1 95.56 174 ASP B CA 1
ATOM 3698 C C . ASP B 1 174 ? 21.812 17.812 -6.566 1 95.56 174 ASP B C 1
ATOM 3700 O O . ASP B 1 174 ? 21 17.875 -5.629 1 95.56 174 ASP B O 1
ATOM 3704 N N . ALA B 1 175 ? 22.328 18.844 -7.125 1 95.69 175 ALA B N 1
ATOM 3705 C CA . ALA B 1 175 ? 21.969 20.188 -6.668 1 95.69 175 ALA B CA 1
ATOM 3706 C C . ALA B 1 175 ? 20.484 20.469 -6.887 1 95.69 175 ALA B C 1
ATOM 3708 O O . ALA B 1 175 ? 19.828 21.047 -6.02 1 95.69 175 ALA B O 1
ATOM 3709 N N . ALA B 1 176 ? 19.969 20.047 -8.023 1 96.69 176 ALA B N 1
ATOM 3710 C CA . ALA B 1 176 ? 18.562 20.25 -8.328 1 96.69 176 ALA B CA 1
ATOM 3711 C C . ALA B 1 176 ? 17.688 19.406 -7.41 1 96.69 176 ALA B C 1
ATOM 3713 O O . ALA B 1 176 ? 16.609 19.844 -6.992 1 96.69 176 ALA B O 1
ATOM 3714 N N . GLN B 1 177 ? 18.156 18.219 -7.148 1 96.75 177 GLN B N 1
ATOM 3715 C CA . GLN B 1 177 ? 17.422 17.359 -6.234 1 96.75 177 GLN B CA 1
ATOM 3716 C C . GLN B 1 177 ? 17.266 18.016 -4.863 1 96.75 177 GLN B C 1
ATOM 3718 O O . GLN B 1 177 ? 16.172 18.031 -4.297 1 96.75 177 GLN B O 1
ATOM 3723 N N . ASN B 1 178 ? 18.344 18.516 -4.391 1 96.44 178 ASN B N 1
ATOM 3724 C CA . ASN B 1 178 ? 18.312 19.172 -3.086 1 96.44 178 ASN B CA 1
ATOM 3725 C C . ASN B 1 178 ? 17.344 20.344 -3.062 1 96.44 178 ASN B C 1
ATOM 3727 O O . ASN B 1 178 ? 16.594 20.516 -2.096 1 96.44 178 ASN B O 1
ATOM 3731 N N . SER B 1 179 ? 17.391 21.062 -4.098 1 97.12 179 SER B N 1
ATOM 3732 C CA . SER B 1 179 ? 16.469 22.188 -4.199 1 97.12 179 SER B CA 1
ATOM 3733 C C . SER B 1 179 ? 15.023 21.719 -4.227 1 97.12 179 SER B C 1
ATOM 3735 O O . SER B 1 179 ? 14.156 22.328 -3.59 1 97.12 179 SER B O 1
ATOM 3737 N N . LEU B 1 180 ? 14.766 20.656 -4.984 1 97.88 180 LEU B N 1
ATOM 3738 C CA . LEU B 1 180 ? 13.422 20.109 -5.082 1 97.88 180 LEU B CA 1
ATOM 3739 C C . LEU B 1 180 ? 12.945 19.594 -3.727 1 97.88 180 LEU B C 1
ATOM 3741 O O . LEU B 1 180 ? 11.805 19.859 -3.324 1 97.88 180 LEU B O 1
ATOM 3745 N N . TRP B 1 181 ? 13.828 18.922 -2.996 1 97.44 181 TRP B N 1
ATOM 3746 C CA . TRP B 1 181 ? 13.484 18.438 -1.663 1 97.44 181 TRP B CA 1
ATOM 3747 C C . TRP B 1 181 ? 13.156 19.609 -0.73 1 97.44 181 TRP B C 1
ATOM 3749 O O . TRP B 1 181 ? 12.172 19.562 0.009 1 97.44 181 TRP B O 1
ATOM 3759 N N . LEU B 1 182 ? 13.953 20.656 -0.771 1 97.69 182 LEU B N 1
ATOM 3760 C CA . LEU B 1 182 ? 13.789 21.797 0.117 1 97.69 182 LEU B CA 1
ATOM 3761 C C . LEU B 1 182 ? 12.461 22.5 -0.149 1 97.69 182 LEU B C 1
ATOM 3763 O O . LEU B 1 182 ? 11.703 22.781 0.784 1 97.69 182 LEU B O 1
ATOM 3767 N N . HIS B 1 183 ? 12.18 22.719 -1.381 1 97.81 183 HIS B N 1
ATOM 3768 C CA . HIS B 1 183 ? 10.961 23.438 -1.727 1 97.81 183 HIS B CA 1
ATOM 3769 C C . HIS B 1 183 ? 9.727 22.578 -1.46 1 97.81 183 HIS B C 1
ATOM 3771 O O . HIS B 1 183 ? 8.688 23.109 -1.048 1 97.81 183 HIS B O 1
ATOM 3777 N N . SER B 1 184 ? 9.836 21.297 -1.742 1 98.06 184 SER B N 1
ATOM 3778 C CA . SER B 1 184 ? 8.742 20.406 -1.395 1 98.06 184 SER B CA 1
ATOM 3779 C C . SER B 1 184 ? 8.453 20.438 0.104 1 98.06 184 SER B C 1
ATOM 3781 O O . SER B 1 184 ? 7.297 20.516 0.52 1 98.06 184 SER B O 1
ATOM 3783 N N . SER B 1 185 ? 9.484 20.469 0.87 1 97.75 185 SER B N 1
ATOM 3784 C CA . SER B 1 185 ? 9.344 20.469 2.322 1 97.75 185 SER B CA 1
ATOM 3785 C C . SER B 1 185 ? 8.742 21.781 2.812 1 97.75 185 SER B C 1
ATOM 3787 O O . SER B 1 185 ? 7.965 21.797 3.771 1 97.75 185 SER B O 1
ATOM 3789 N N . LYS B 1 186 ? 9.109 22.859 2.156 1 98.38 186 LYS B N 1
ATOM 3790 C CA . LYS B 1 186 ? 8.539 24.141 2.525 1 98.38 186 LYS B CA 1
ATOM 3791 C C . LYS B 1 186 ? 7.035 24.172 2.275 1 98.38 186 LYS B C 1
ATOM 3793 O O . LYS B 1 186 ? 6.281 24.766 3.057 1 98.38 186 LYS B O 1
ATOM 3798 N N . LEU B 1 187 ? 6.68 23.562 1.213 1 98.56 187 LEU B N 1
ATOM 3799 C CA . LEU B 1 187 ? 5.258 23.516 0.902 1 98.56 187 LEU B CA 1
ATOM 3800 C C . LEU B 1 187 ? 4.516 22.609 1.888 1 98.56 187 LEU B C 1
ATOM 3802 O O . LEU B 1 187 ? 3.375 22.891 2.258 1 98.56 187 LEU B O 1
ATOM 3806 N N . TRP B 1 188 ? 5.141 21.547 2.291 1 98.12 188 TRP B N 1
ATOM 3807 C CA . TRP B 1 188 ? 4.574 20.719 3.348 1 98.12 188 TRP B CA 1
ATOM 3808 C C . TRP B 1 188 ? 4.461 21.5 4.656 1 98.12 188 TRP B C 1
ATOM 3810 O O . TRP B 1 188 ? 3.459 21.391 5.363 1 98.12 188 TRP B O 1
ATOM 3820 N N . ALA B 1 189 ? 5.453 22.312 4.949 1 98.25 189 ALA B N 1
ATOM 3821 C CA . ALA B 1 189 ? 5.43 23.141 6.145 1 98.25 189 ALA B CA 1
ATOM 3822 C C . ALA B 1 189 ? 4.27 24.141 6.09 1 98.25 189 ALA B C 1
ATOM 3824 O O . ALA B 1 189 ? 3.607 24.391 7.102 1 98.25 189 ALA B O 1
ATOM 3825 N N . LEU B 1 190 ? 4.121 24.641 4.93 1 98.56 190 LEU B N 1
ATOM 3826 C CA . LEU B 1 190 ? 2.998 25.562 4.758 1 98.56 190 LEU B CA 1
ATOM 3827 C C . LEU B 1 190 ? 1.678 24.875 5.094 1 98.56 190 LEU B C 1
ATOM 3829 O O . LEU B 1 190 ? 0.827 25.453 5.773 1 98.56 190 LEU B O 1
ATOM 3833 N N . HIS B 1 191 ? 1.499 23.688 4.645 1 98.44 191 HIS B N 1
ATOM 3834 C CA . HIS B 1 191 ? 0.294 22.938 4.957 1 98.44 191 HIS B CA 1
ATOM 3835 C C . HIS B 1 191 ? 0.132 22.75 6.461 1 98.44 191 HIS B C 1
ATOM 3837 O O . HIS B 1 191 ? -0.97 22.891 6.996 1 98.44 191 HIS B O 1
ATOM 3843 N N . VAL B 1 192 ? 1.188 22.453 7.113 1 98.5 192 VAL B N 1
ATOM 3844 C CA . VAL B 1 192 ? 1.156 22.188 8.547 1 98.5 192 VAL B CA 1
ATOM 3845 C C . VAL B 1 192 ? 0.765 23.453 9.297 1 98.5 192 VAL B C 1
ATOM 3847 O O . VAL B 1 192 ? -0.08 23.422 10.195 1 98.5 192 VAL B O 1
ATOM 3850 N N . VAL B 1 193 ? 1.352 24.547 8.93 1 98.62 193 VAL B N 1
ATOM 3851 C CA . VAL B 1 193 ? 1.049 25.828 9.555 1 98.62 193 VAL B CA 1
ATOM 3852 C C . VAL B 1 193 ? -0.42 26.188 9.328 1 98.62 193 VAL B C 1
ATOM 3854 O O . VAL B 1 193 ? -1.109 26.609 10.258 1 98.62 193 VAL B O 1
ATOM 3857 N N . LEU B 1 194 ? -0.854 25.938 8.133 1 98.56 194 LEU B N 1
ATOM 3858 C CA . LEU B 1 194 ? -2.248 26.219 7.816 1 98.56 194 LEU B CA 1
ATOM 3859 C C . LEU B 1 194 ? -3.186 25.344 8.641 1 98.56 194 LEU B C 1
ATOM 3861 O O . LEU B 1 194 ? -4.25 25.797 9.07 1 98.56 194 LEU B O 1
ATOM 3865 N N . GLU B 1 195 ? -2.809 24.125 8.844 1 98.25 195 GLU B N 1
ATOM 3866 C CA . GLU B 1 195 ? -3.623 23.234 9.664 1 98.25 195 GLU B CA 1
ATOM 3867 C C . GLU B 1 195 ? -3.705 23.734 11.102 1 98.25 195 GLU B C 1
ATOM 3869 O O . GLU B 1 195 ? -4.758 23.625 11.742 1 98.25 195 GLU B O 1
ATOM 3874 N N . LEU B 1 196 ? -2.652 24.234 11.617 1 98 196 LEU B N 1
ATOM 3875 C CA . LEU B 1 196 ? -2.656 24.781 12.977 1 98 196 LEU B CA 1
ATOM 3876 C C . LEU B 1 196 ? -3.547 26.016 13.07 1 98 196 LEU B C 1
ATOM 3878 O O . LEU B 1 196 ? -4.273 26.188 14.047 1 98 196 LEU B O 1
ATOM 3882 N N . ILE B 1 197 ? -3.523 26.797 12.055 1 98.25 197 ILE B N 1
ATOM 3883 C CA . ILE B 1 197 ? -4.395 27.969 12.016 1 98.25 197 ILE B CA 1
ATOM 3884 C C . ILE B 1 197 ? -5.855 27.516 11.961 1 98.25 197 ILE B C 1
ATOM 3886 O O . ILE B 1 197 ? -6.711 28.094 12.633 1 98.25 197 ILE B O 1
ATOM 3890 N N . ARG B 1 198 ? -6.125 26.5 11.172 1 97.94 198 ARG B N 1
ATOM 3891 C CA . ARG B 1 198 ? -7.484 25.969 11.086 1 97.94 198 ARG B CA 1
ATOM 3892 C C . ARG B 1 198 ? -7.973 25.5 12.453 1 97.94 198 ARG B C 1
ATOM 3894 O O . ARG B 1 198 ? -9.125 25.734 12.82 1 97.94 198 ARG B O 1
ATOM 3901 N N . LEU B 1 199 ? -7.113 24.859 13.188 1 96.94 199 LEU B N 1
ATOM 3902 C CA . LEU B 1 199 ? -7.465 24.359 14.516 1 96.94 199 LEU B CA 1
ATOM 3903 C C . LEU B 1 199 ? -7.789 25.516 15.461 1 96.94 199 LEU B C 1
ATOM 3905 O O . LEU B 1 199 ? -8.688 25.406 16.297 1 96.94 199 LEU B O 1
ATOM 3909 N N . VAL B 1 200 ? -7.102 26.609 15.312 1 96.56 200 VAL B N 1
ATOM 3910 C CA . VAL B 1 200 ? -7.375 27.781 16.125 1 96.56 200 VAL B CA 1
ATOM 3911 C C . VAL B 1 200 ? -8.727 28.375 15.734 1 96.56 200 VAL B C 1
ATOM 3913 O O . VAL B 1 200 ? -9.5 28.812 16.594 1 96.56 200 VAL B O 1
ATOM 3916 N N . VAL B 1 201 ? -8.992 28.391 14.469 1 96.69 201 VAL B N 1
ATOM 3917 C CA . VAL B 1 201 ? -10.289 28.875 14 1 96.69 201 VAL B CA 1
ATOM 3918 C C . VAL B 1 201 ? -11.406 28.016 14.594 1 96.69 201 VAL B C 1
ATOM 3920 O O . VAL B 1 201 ? -12.453 28.547 14.977 1 96.69 201 VAL B O 1
ATOM 3923 N N . GLU B 1 202 ? -11.156 26.781 14.688 1 95.06 202 GLU B N 1
ATOM 3924 C CA . GLU B 1 202 ? -12.156 25.875 15.25 1 95.06 202 GLU B CA 1
ATOM 3925 C C . GLU B 1 202 ? -12.391 26.156 16.734 1 95.06 202 GLU B C 1
ATOM 3927 O O . GLU B 1 202 ? -13.508 26.016 17.234 1 95.06 202 GLU B O 1
ATOM 3932 N N . ILE B 1 203 ? -11.375 26.562 17.453 1 94 203 ILE B N 1
ATOM 3933 C CA . ILE B 1 203 ? -11.523 26.953 18.859 1 94 203 ILE B CA 1
ATOM 3934 C C . ILE B 1 203 ? -12.43 28.172 18.953 1 94 203 ILE B C 1
ATOM 3936 O O . ILE B 1 203 ? -13.352 28.219 19.781 1 94 203 ILE B O 1
ATOM 3940 N N . ARG B 1 204 ? -12.148 29.109 18.141 1 94.31 204 ARG B N 1
ATOM 3941 C CA . ARG B 1 204 ? -12.914 30.344 18.156 1 94.31 204 ARG B CA 1
ATOM 3942 C C . ARG B 1 204 ? -14.375 30.094 17.797 1 94.31 204 ARG B C 1
ATOM 3944 O O . ARG B 1 204 ? -15.281 30.703 18.375 1 94.31 204 ARG B O 1
ATOM 3951 N N . ARG B 1 205 ? -14.539 29.266 16.828 1 93.62 205 ARG B N 1
ATOM 3952 C CA . ARG B 1 205 ? -15.898 28.875 16.453 1 93.62 205 ARG B CA 1
ATOM 3953 C C . ARG B 1 205 ? -16.625 28.203 17.625 1 93.62 205 ARG B C 1
ATOM 3955 O O . ARG B 1 205 ? -17.797 28.469 17.859 1 93.62 205 ARG B O 1
ATOM 3962 N N . ASN B 1 206 ? -15.875 27.391 18.312 1 90.75 206 ASN B N 1
ATOM 3963 C CA . ASN B 1 206 ? -16.422 26.672 19.453 1 90.75 206 ASN B CA 1
ATOM 3964 C C . ASN B 1 206 ? -16.797 27.641 20.578 1 90.75 206 ASN B C 1
ATOM 3966 O O . ASN B 1 206 ? -17.812 27.453 21.25 1 90.75 206 ASN B O 1
ATOM 3970 N N . VAL B 1 207 ? -16.031 28.609 20.812 1 90.38 207 VAL B N 1
ATOM 3971 C CA . VAL B 1 207 ? -16.297 29.609 21.844 1 90.38 207 VAL B CA 1
ATOM 3972 C C . VAL B 1 207 ? -17.578 30.391 21.5 1 90.38 207 VAL B C 1
ATOM 3974 O O . VAL B 1 207 ? -18.406 30.641 22.359 1 90.38 207 VAL B O 1
ATOM 3977 N N . LYS B 1 208 ? -17.672 30.719 20.234 1 90.81 208 LYS B N 1
ATOM 3978 C CA . LYS B 1 208 ? -18.891 31.391 19.781 1 90.81 208 LYS B CA 1
ATOM 3979 C C . LYS B 1 208 ? -20.125 30.516 19.984 1 90.81 208 LYS B C 1
ATOM 3981 O O . LYS B 1 208 ? -21.172 31 20.406 1 90.81 208 LYS B O 1
ATOM 3986 N N . ARG B 1 209 ? -19.984 29.297 19.672 1 89.69 209 ARG B N 1
ATOM 3987 C CA . ARG B 1 209 ? -21.078 28.344 19.859 1 89.69 209 ARG B CA 1
ATOM 3988 C C . ARG B 1 209 ? -21.5 28.281 21.328 1 89.69 209 ARG B C 1
ATOM 3990 O O . ARG B 1 209 ? -22.703 28.297 21.625 1 89.69 209 ARG B O 1
ATOM 3997 N N . GLN B 1 210 ? -20.578 28.234 22.203 1 87 210 GLN B N 1
ATOM 3998 C CA . GLN B 1 210 ? -20.859 28.156 23.641 1 87 210 GLN B CA 1
ATOM 3999 C C . GLN B 1 210 ? -21.547 29.438 24.125 1 87 210 GLN B C 1
ATOM 4001 O O . GLN B 1 210 ? -22.438 29.375 24.969 1 87 210 GLN B O 1
ATOM 4006 N N . SER B 1 211 ? -21.109 30.5 23.594 1 88.12 211 SER B N 1
ATOM 4007 C CA . SER B 1 211 ? -21.703 31.781 23.969 1 88.12 211 SER B CA 1
ATOM 4008 C C . SER B 1 211 ? -23.172 31.859 23.531 1 88.12 211 SER B C 1
ATOM 4010 O O . SER B 1 211 ? -24.016 32.375 24.266 1 88.12 211 SER B O 1
ATOM 4012 N N . ILE B 1 212 ? -23.391 31.359 22.375 1 88.88 212 ILE B N 1
ATOM 4013 C CA . ILE B 1 212 ? -24.75 31.359 21.844 1 88.88 212 ILE B CA 1
ATOM 4014 C C . ILE B 1 212 ? -25.625 30.406 22.656 1 88.88 212 ILE B C 1
ATOM 4016 O O . ILE B 1 212 ? -26.781 30.734 22.969 1 88.88 212 ILE B O 1
ATOM 4020 N N . GLU B 1 213 ? -25.062 29.297 23.031 1 84.88 213 GLU B N 1
ATOM 4021 C CA . GLU B 1 213 ? -25.797 28.312 23.812 1 84.88 213 GLU B CA 1
ATOM 4022 C C . GLU B 1 213 ? -26.078 28.812 25.219 1 84.88 213 GLU B C 1
ATOM 4024 O O . GLU B 1 213 ? -27.156 28.562 25.766 1 84.88 213 GLU B O 1
ATOM 4029 N N . LYS B 1 214 ? -25.141 29.484 25.812 1 83.38 214 LYS B N 1
ATOM 4030 C CA . LYS B 1 214 ? -25.328 30.078 27.141 1 83.38 214 LYS B CA 1
ATOM 4031 C C . LYS B 1 214 ? -26.422 31.141 27.141 1 83.38 214 LYS B C 1
ATOM 4033 O O . LYS B 1 214 ? -27.234 31.203 28.047 1 83.38 214 LYS B O 1
ATOM 4038 N N . LYS B 1 215 ? -26.469 31.875 26.188 1 86.88 215 LYS B N 1
ATOM 4039 C CA . LYS B 1 215 ? -27.469 32.906 26.078 1 86.88 215 LYS B CA 1
ATOM 4040 C C . LYS B 1 215 ? -28.859 32.312 25.859 1 86.88 215 LYS B C 1
ATOM 4042 O O . LYS B 1 215 ? -29.859 32.906 26.281 1 86.88 215 LYS B O 1
ATOM 4047 N N . ALA B 1 216 ? -28.906 31.188 25.094 1 83 216 ALA B N 1
ATOM 4048 C CA . ALA B 1 216 ? -30.172 30.516 24.828 1 83 216 ALA B CA 1
ATOM 4049 C C . ALA B 1 216 ? -30.641 29.734 26.047 1 83 216 ALA B C 1
ATOM 4051 O O . ALA B 1 216 ? -31.75 29.188 26.062 1 83 216 ALA B O 1
ATOM 4052 N N . GLY B 1 217 ? -30.031 29.812 27.266 1 73.38 217 GLY B N 1
ATOM 4053 C CA . GLY B 1 217 ? -30.406 29.141 28.5 1 73.38 217 GLY B CA 1
ATOM 4054 C C . GLY B 1 217 ? -30.016 27.672 28.516 1 73.38 217 GLY B C 1
ATOM 4055 O O . GLY B 1 217 ? -30.469 26.922 29.375 1 73.38 217 GLY B O 1
ATOM 4056 N N . LYS B 1 218 ? -29.531 27.141 27.484 1 56.72 218 LYS B N 1
ATOM 4057 C CA . LYS B 1 218 ? -29.172 25.719 27.469 1 56.72 218 LYS B CA 1
ATOM 4058 C C . LYS B 1 218 ? -27.969 25.453 28.359 1 56.72 218 LYS B C 1
ATOM 4060 O O . LYS B 1 218 ? -26.938 26.109 28.234 1 56.72 218 LYS B O 1
ATOM 4065 N N . THR B 1 219 ? -28.406 25.406 29.672 1 49.59 219 THR B N 1
ATOM 4066 C CA . THR B 1 219 ? -27.344 24.969 30.578 1 49.59 219 THR B CA 1
ATOM 4067 C C . THR B 1 219 ? -26.438 23.938 29.891 1 49.59 219 THR B C 1
ATOM 4069 O O . THR B 1 219 ? -26.906 22.891 29.469 1 49.59 219 THR B O 1
ATOM 4072 N N . THR B 1 220 ? -25.547 24.359 29.25 1 48.34 220 THR B N 1
ATOM 4073 C CA . THR B 1 220 ? -24.641 23.375 28.672 1 48.34 220 THR B CA 1
ATOM 4074 C C . THR B 1 220 ? -24.328 22.266 29.672 1 48.34 220 THR B C 1
ATOM 4076 O O . THR B 1 220 ? -23.625 22.5 30.656 1 48.34 220 THR B O 1
ATOM 4079 N N . THR B 1 221 ? -25.359 21.578 30.109 1 42.62 221 THR B N 1
ATOM 4080 C CA . THR B 1 221 ? -25.062 20.359 30.844 1 42.62 221 THR B CA 1
ATOM 4081 C C . THR B 1 221 ? -23.938 19.578 30.156 1 42.62 221 THR B C 1
ATOM 4083 O O . THR B 1 221 ? -24.109 19.094 29.047 1 42.62 221 THR B O 1
ATOM 4086 N N . THR B 1 222 ? -22.906 20.047 30.188 1 43.72 222 THR B N 1
ATOM 4087 C CA . THR B 1 222 ? -21.812 19.156 29.828 1 43.72 222 THR B CA 1
ATOM 4088 C C . THR B 1 222 ? -22.062 17.75 30.391 1 43.72 222 THR B C 1
ATOM 4090 O O . THR B 1 222 ? -21.828 17.5 31.562 1 43.72 222 THR B O 1
ATOM 4093 N N . THR B 1 223 ? -23.266 17.266 30.297 1 37.72 223 THR B N 1
ATOM 4094 C CA . THR B 1 223 ? -23.547 15.883 30.688 1 37.72 223 THR B CA 1
ATOM 4095 C C . THR B 1 223 ? -22.453 14.953 30.188 1 37.72 223 THR B C 1
ATOM 4097 O O . THR B 1 223 ? -22.562 13.734 30.312 1 37.72 223 THR B O 1
ATOM 4100 N N . ASP B 1 224 ? -21.891 15.234 29.172 1 38.72 224 ASP B N 1
ATOM 4101 C CA . ASP B 1 224 ? -21.156 14.023 28.812 1 38.72 224 ASP B CA 1
ATOM 4102 C C . ASP B 1 224 ? -20.312 13.523 29.984 1 38.72 224 ASP B C 1
ATOM 4104 O O . ASP B 1 224 ? -19.391 14.195 30.438 1 38.72 224 ASP B O 1
ATOM 4108 N N . THR B 1 225 ? -20.891 12.57 30.875 1 35.91 225 THR B N 1
ATOM 4109 C CA . THR B 1 225 ? -20.438 11.68 31.953 1 35.91 225 THR B CA 1
ATOM 4110 C C . THR B 1 225 ? -18.984 11.258 31.734 1 35.91 225 THR B C 1
ATOM 4112 O O . THR B 1 225 ? -18.203 11.219 32.688 1 35.91 225 THR B O 1
ATOM 4115 N N . LYS B 1 226 ? -18.969 10.102 30.781 1 35.56 226 LYS B N 1
ATOM 4116 C CA . LYS B 1 226 ? -17.812 9.203 30.812 1 35.56 226 LYS B CA 1
ATOM 4117 C C . LYS B 1 226 ? -16.516 9.977 30.547 1 35.56 226 LYS B C 1
ATOM 4119 O O . LYS B 1 226 ? -15.484 9.375 30.234 1 35.56 226 LYS B O 1
ATOM 4124 N N . ALA B 1 227 ? -16.641 11.188 30.094 1 37.5 227 ALA B N 1
ATOM 4125 C CA . ALA B 1 227 ? -15.305 11.703 29.812 1 37.5 227 ALA B CA 1
ATOM 4126 C C . ALA B 1 227 ? -14.445 11.695 31.078 1 37.5 227 ALA B C 1
ATOM 4128 O O . ALA B 1 227 ? -14.898 12.102 32.156 1 37.5 227 ALA B O 1
ATOM 4129 N N . CYS B 1 228 ? -13.406 11.094 31.016 1 39.47 228 CYS B N 1
ATOM 4130 C CA . CYS B 1 228 ? -12.359 10.961 32.031 1 39.47 228 CYS B CA 1
ATOM 4131 C C . CYS B 1 228 ? -12.148 12.281 32.781 1 39.47 228 CYS B C 1
ATOM 4133 O O . CYS B 1 228 ? -12.469 13.352 32.25 1 39.47 228 CYS B O 1
ATOM 4135 N N . ASN B 1 229 ? -11.984 12.352 34.062 1 42.34 229 ASN B N 1
ATOM 4136 C CA . ASN B 1 229 ? -11.508 13.383 35 1 42.34 229 ASN B CA 1
ATOM 4137 C C . ASN B 1 229 ? -10.633 14.406 34.281 1 42.34 229 ASN B C 1
ATOM 4139 O O . ASN B 1 229 ? -10.359 15.477 34.812 1 42.34 229 ASN B O 1
ATOM 4143 N N . CYS B 1 230 ? -10.023 14.07 33.156 1 46.22 230 CYS B N 1
ATOM 4144 C CA . CYS B 1 230 ? -9.078 15 32.531 1 46.22 230 CYS B CA 1
ATOM 4145 C C . CYS B 1 230 ? -9.797 16.141 31.859 1 46.22 230 CYS B C 1
ATOM 4147 O O . CYS B 1 230 ? -9.188 17.172 31.547 1 46.22 230 CYS B O 1
ATOM 4149 N N . THR B 1 231 ? -10.969 15.953 31.422 1 52.19 231 THR B N 1
ATOM 4150 C CA . THR B 1 231 ? -11.711 17.016 30.75 1 52.19 231 THR B CA 1
ATOM 4151 C C . THR B 1 231 ? -12.086 18.125 31.734 1 52.19 231 THR B C 1
ATOM 4153 O O . THR B 1 231 ? -12.312 19.266 31.344 1 52.19 231 THR B O 1
ATOM 4156 N N . LYS B 1 232 ? -12.273 17.766 33 1 55.03 232 LYS B N 1
ATOM 4157 C CA . LYS B 1 232 ? -12.617 18.797 34 1 55.03 232 LYS B CA 1
ATOM 4158 C C . LYS B 1 232 ? -11.516 19.844 34.094 1 55.03 232 LYS B C 1
ATOM 4160 O O . LYS B 1 232 ? -11.789 21.016 34.344 1 55.03 232 LYS B O 1
ATOM 4165 N N . LEU B 1 233 ? -10.281 19.406 33.719 1 60.41 233 LEU B N 1
ATOM 4166 C CA . LEU B 1 233 ? -9.148 20.328 33.906 1 60.41 233 LEU B CA 1
ATOM 4167 C C . LEU B 1 233 ? -8.922 21.156 32.625 1 60.41 233 LEU B C 1
ATOM 4169 O O . LEU B 1 233 ? -8.141 22.109 32.656 1 60.41 233 LEU B O 1
ATOM 4173 N N . LEU B 1 234 ? -9.773 20.844 31.609 1 68.38 234 LEU B N 1
ATOM 4174 C CA . LEU B 1 234 ? -9.531 21.594 30.391 1 68.38 234 LEU B CA 1
ATOM 4175 C C . LEU B 1 234 ? -10.273 22.922 30.406 1 68.38 234 LEU B C 1
ATOM 4177 O O . LEU B 1 234 ? -11.375 23.016 30.938 1 68.38 234 LEU B O 1
ATOM 4181 N N . PRO B 1 235 ? -9.57 24 30.016 1 75.94 235 PRO B N 1
ATOM 4182 C CA . PRO B 1 235 ? -10.258 25.281 29.859 1 75.94 235 PRO B CA 1
ATOM 4183 C C . PRO B 1 235 ? -11.547 25.156 29.047 1 75.94 235 PRO B C 1
ATOM 4185 O O . PRO B 1 235 ? -11.656 24.312 28.172 1 75.94 235 PRO B O 1
ATOM 4188 N N . ASN B 1 236 ? -12.555 25.922 29.438 1 73.12 236 ASN B N 1
ATOM 4189 C CA . ASN B 1 236 ? -13.891 25.906 28.859 1 73.12 236 ASN B CA 1
ATOM 4190 C C . ASN B 1 236 ? -13.844 26.016 27.344 1 73.12 236 ASN B C 1
ATOM 4192 O O . ASN B 1 236 ? -14.625 25.375 26.641 1 73.12 236 ASN B O 1
ATOM 4196 N N . PHE B 1 237 ? -12.852 26.812 26.875 1 76.81 237 PHE B N 1
ATOM 4197 C CA . PHE B 1 237 ? -12.828 27.078 25.453 1 76.81 237 PHE B CA 1
ATOM 4198 C C . PHE B 1 237 ? -12.375 25.828 24.688 1 76.81 237 PHE B C 1
ATOM 4200 O O . PHE B 1 237 ? -12.586 25.734 23.469 1 76.81 237 PHE B O 1
ATOM 4207 N N . LEU B 1 238 ? -11.812 24.875 25.328 1 81.25 238 LEU B N 1
ATOM 4208 C CA . LEU B 1 238 ? -11.359 23.656 24.688 1 81.25 238 LEU B CA 1
ATOM 4209 C C . LEU B 1 238 ? -12.367 22.516 24.906 1 81.25 238 LEU B C 1
ATOM 4211 O O . LEU B 1 238 ? -12.258 21.469 24.281 1 81.25 238 LEU B O 1
ATOM 4215 N N . LYS B 1 239 ? -13.25 22.875 25.781 1 77.38 239 LYS B N 1
ATOM 4216 C CA . LYS B 1 239 ? -14.273 21.859 26.062 1 77.38 239 LYS B CA 1
ATOM 4217 C C . LYS B 1 239 ? -15.195 21.672 24.859 1 77.38 239 LYS B C 1
ATOM 4219 O O . LYS B 1 239 ? -15.578 22.641 24.203 1 77.38 239 LYS B O 1
ATOM 4224 N N . GLY B 1 240 ? -15.367 20.484 24.422 1 79.31 240 GLY B N 1
ATOM 4225 C CA . GLY B 1 240 ? -16.297 20.188 23.328 1 79.31 240 GLY B CA 1
ATOM 4226 C C . GLY B 1 240 ? -15.602 19.891 22.016 1 79.31 240 GLY B C 1
ATOM 4227 O O . GLY B 1 240 ? -16.25 19.5 21.047 1 79.31 240 GLY B O 1
ATOM 4228 N N . LEU B 1 241 ? -14.281 20.219 22.188 1 87.81 241 LEU B N 1
ATOM 4229 C CA . LEU B 1 241 ? -13.555 19.859 20.984 1 87.81 241 LEU B CA 1
ATOM 4230 C C . LEU B 1 241 ? -13.375 18.359 20.891 1 87.81 241 LEU B C 1
ATOM 4232 O O . LEU B 1 241 ? -13.172 17.688 21.891 1 87.81 241 LEU B O 1
ATOM 4236 N N . GLY B 1 242 ? -13.703 17.672 19.906 1 86.5 242 GLY B N 1
ATOM 4237 C CA . GLY B 1 242 ? -13.719 16.234 19.703 1 86.5 242 GLY B CA 1
ATOM 4238 C C . GLY B 1 242 ? -12.328 15.625 19.656 1 86.5 242 GLY B C 1
ATOM 4239 O O . GLY B 1 242 ? -11.328 16.344 19.578 1 86.5 242 GLY B O 1
ATOM 4240 N N . ASP B 1 243 ? -12.195 14.359 19.75 1 90.12 243 ASP B N 1
ATOM 4241 C CA . ASP B 1 243 ? -10.953 13.602 19.75 1 90.12 243 ASP B CA 1
ATOM 4242 C C . ASP B 1 243 ? -10.141 13.891 18.484 1 90.12 243 ASP B C 1
ATOM 4244 O O . ASP B 1 243 ? -8.906 13.922 18.531 1 90.12 243 ASP B O 1
ATOM 4248 N N . GLN B 1 244 ? -10.828 14.117 17.547 1 93.19 244 GLN B N 1
ATOM 4249 C CA . GLN B 1 244 ? -10.141 14.367 16.281 1 93.19 244 GLN B CA 1
ATOM 4250 C C . GLN B 1 244 ? -9.359 15.68 16.328 1 93.19 244 GLN B C 1
ATOM 4252 O O . GLN B 1 244 ? -8.258 15.773 15.781 1 93.19 244 GLN B O 1
ATOM 4257 N N . TRP B 1 245 ? -9.953 16.688 16.953 1 94.31 245 TRP B N 1
ATOM 4258 C CA . TRP B 1 245 ? -9.258 17.969 17.078 1 94.31 245 TRP B CA 1
ATOM 4259 C C . TRP B 1 245 ? -7.938 17.781 17.828 1 94.31 245 TRP B C 1
ATOM 4261 O O . TRP B 1 245 ? -6.906 18.297 17.391 1 94.31 245 TRP B O 1
ATOM 4271 N N . TRP B 1 246 ? -7.992 17.062 18.844 1 92.81 246 TRP B N 1
ATOM 4272 C CA . TRP B 1 246 ? -6.797 16.828 19.656 1 92.81 246 TRP B CA 1
ATOM 4273 C C . TRP B 1 246 ? -5.75 16.047 18.859 1 92.81 246 TRP B C 1
ATOM 4275 O O . TRP B 1 246 ? -4.555 16.344 18.938 1 92.81 246 TRP B O 1
ATOM 4285 N N . ARG B 1 247 ? -6.176 15.086 18.141 1 95.19 247 ARG B N 1
ATOM 4286 C CA . ARG B 1 247 ? -5.254 14.305 17.328 1 95.19 247 ARG B CA 1
ATOM 4287 C C . ARG B 1 247 ? -4.594 15.18 16.266 1 95.19 247 ARG B C 1
ATOM 4289 O O . ARG B 1 247 ? -3.381 15.102 16.062 1 95.19 247 ARG B O 1
ATOM 4296 N N . ASP B 1 248 ? -5.402 16.016 15.695 1 96.81 248 ASP B N 1
ATOM 4297 C CA . ASP B 1 248 ? -4.863 16.906 14.688 1 96.81 248 ASP B CA 1
ATOM 4298 C C . ASP B 1 248 ? -3.832 17.859 15.289 1 96.81 248 ASP B C 1
ATOM 4300 O O . ASP B 1 248 ? -2.83 18.188 14.648 1 96.81 248 ASP B O 1
ATOM 4304 N N . LEU B 1 249 ? -4.164 18.266 16.438 1 96.38 249 LEU B N 1
ATOM 4305 C CA . LEU B 1 249 ? -3.238 19.156 17.125 1 96.38 249 LEU B CA 1
ATOM 4306 C C . LEU B 1 249 ? -1.901 18.469 17.375 1 96.38 249 LEU B C 1
ATOM 4308 O O . LEU B 1 249 ? -0.845 19.016 17.047 1 96.38 249 LEU B O 1
ATOM 4312 N N . VAL B 1 250 ? -1.963 17.297 17.906 1 96.25 250 VAL B N 1
ATOM 4313 C CA . VAL B 1 250 ? -0.748 16.562 18.25 1 96.25 250 VAL B CA 1
ATOM 4314 C C . VAL B 1 250 ? 0.042 16.266 16.969 1 96.25 250 VAL B C 1
ATOM 4316 O O . VAL B 1 250 ? 1.26 16.469 16.922 1 96.25 250 VAL B O 1
ATOM 4319 N N . ILE B 1 251 ? -0.602 15.883 15.961 1 97.75 251 ILE B N 1
ATOM 4320 C CA . ILE B 1 251 ? 0.029 15.516 14.695 1 97.75 251 ILE B CA 1
ATOM 4321 C C . ILE B 1 251 ? 0.751 16.734 14.117 1 97.75 251 ILE B C 1
ATOM 4323 O O . ILE B 1 251 ? 1.937 16.656 13.781 1 97.75 251 ILE B O 1
ATOM 4327 N N . ASN B 1 252 ? 0.057 17.812 14.125 1 98 252 ASN B N 1
ATOM 4328 C CA . ASN B 1 252 ? 0.621 18.969 13.438 1 98 252 ASN B CA 1
ATOM 4329 C C . ASN B 1 252 ? 1.628 19.703 14.32 1 98 252 ASN B C 1
ATOM 4331 O O . ASN B 1 252 ? 2.578 20.297 13.812 1 98 252 ASN B O 1
ATOM 4335 N N . LEU B 1 253 ? 1.487 19.578 15.633 1 97.62 253 LEU B N 1
ATOM 4336 C CA . LEU B 1 253 ? 2.51 20.125 16.516 1 97.62 253 LEU B CA 1
ATOM 4337 C C . LEU B 1 253 ? 3.809 19.328 16.406 1 97.62 253 LEU B C 1
ATOM 4339 O O . LEU B 1 253 ? 4.898 19.891 16.516 1 97.62 253 LEU B O 1
ATOM 4343 N N . ALA B 1 254 ? 3.615 18.078 16.172 1 97.94 254 ALA B N 1
ATOM 4344 C CA . ALA B 1 254 ? 4.789 17.219 16 1 97.94 254 ALA B CA 1
ATOM 4345 C C . ALA B 1 254 ? 5.461 17.469 14.656 1 97.94 254 ALA B C 1
ATOM 4347 O O . ALA B 1 254 ? 6.691 17.484 14.562 1 97.94 254 ALA B O 1
ATOM 4348 N N . TYR B 1 255 ? 4.699 17.734 13.656 1 97.88 255 TYR B N 1
ATOM 4349 C CA . TYR B 1 255 ? 5.242 17.891 12.305 1 97.88 255 TYR B CA 1
ATOM 4350 C C . TYR B 1 255 ? 5.82 19.297 12.109 1 97.88 255 TYR B C 1
ATOM 4352 O O . TYR B 1 255 ? 6.645 19.516 11.219 1 97.88 255 TYR B O 1
ATOM 4360 N N . LEU B 1 256 ? 5.406 20.25 12.945 1 97.88 256 LEU B N 1
ATOM 4361 C CA . LEU B 1 256 ? 5.832 21.625 12.742 1 97.88 256 LEU B CA 1
ATOM 4362 C C . LEU B 1 256 ? 7.352 21.734 12.789 1 97.88 256 LEU B C 1
ATOM 4364 O O . LEU B 1 256 ? 7.98 22.172 11.82 1 97.88 256 LEU B O 1
ATOM 4368 N N . PRO B 1 257 ? 7.977 21.266 13.844 1 97.62 257 PRO B N 1
ATOM 4369 C CA . PRO B 1 257 ? 9.438 21.344 13.867 1 97.62 257 PRO B CA 1
ATOM 4370 C C . PRO B 1 257 ? 10.102 20.453 12.828 1 97.62 257 PRO B C 1
ATOM 4372 O O . PRO B 1 257 ? 11.18 20.781 12.32 1 97.62 257 PRO B O 1
ATOM 4375 N N . LEU B 1 258 ? 9.477 19.375 12.469 1 97.62 258 LEU B N 1
ATOM 4376 C CA . LEU B 1 258 ? 10.047 18.453 11.5 1 97.62 258 LEU B CA 1
ATOM 4377 C C . LEU B 1 258 ? 10.055 19.062 10.102 1 97.62 258 LEU B C 1
ATOM 4379 O O . LEU B 1 258 ? 11.047 18.938 9.375 1 97.62 258 LEU B O 1
ATOM 4383 N N . THR B 1 259 ? 8.914 19.641 9.734 1 97.5 259 THR B N 1
ATOM 4384 C CA . THR B 1 259 ? 8.852 20.25 8.414 1 97.5 259 THR B CA 1
ATOM 4385 C C . THR B 1 259 ? 9.805 21.453 8.328 1 97.5 259 THR B C 1
ATOM 4387 O O . THR B 1 259 ? 10.406 21.688 7.281 1 97.5 259 THR B O 1
ATOM 4390 N N . ALA B 1 260 ? 9.953 22.203 9.422 1 96.88 260 ALA B N 1
ATOM 4391 C CA . ALA B 1 260 ? 10.945 23.266 9.461 1 96.88 260 ALA B CA 1
ATOM 4392 C C . ALA B 1 260 ? 12.359 22.703 9.297 1 96.88 260 ALA B C 1
ATOM 4394 O O . ALA B 1 260 ? 13.172 23.25 8.555 1 96.88 260 ALA B O 1
ATOM 4395 N N . HIS B 1 261 ? 12.617 21.609 9.984 1 96.5 261 HIS B N 1
ATOM 4396 C CA . HIS B 1 261 ? 13.898 20.922 9.914 1 96.5 261 HIS B CA 1
ATOM 4397 C C . HIS B 1 261 ? 14.234 20.531 8.477 1 96.5 261 HIS B C 1
ATOM 4399 O O . HIS B 1 261 ? 15.367 20.719 8.023 1 96.5 261 HIS B O 1
ATOM 4405 N N . TRP B 1 262 ? 13.289 20 7.715 1 96.31 262 TRP B N 1
ATOM 4406 C CA . TRP B 1 262 ? 13.523 19.5 6.359 1 96.31 262 TRP B CA 1
ATOM 4407 C C . TRP B 1 262 ? 13.523 20.641 5.355 1 96.31 262 TRP B C 1
ATOM 4409 O O . TRP B 1 262 ? 13.945 20.469 4.211 1 96.31 262 TRP B O 1
ATOM 4419 N N . SER B 1 263 ? 13.047 21.875 5.773 1 96.81 263 SER B N 1
ATOM 4420 C CA . SER B 1 263 ? 12.977 23.031 4.887 1 96.81 263 SER B CA 1
ATOM 4421 C C . SER B 1 263 ? 14.281 23.828 4.91 1 96.81 263 SER B C 1
ATOM 4423 O O . SER B 1 263 ? 14.438 24.797 4.156 1 96.81 263 SER B O 1
ATOM 4425 N N . ILE B 1 264 ? 15.109 23.469 5.82 1 94.81 264 ILE B N 1
ATOM 4426 C CA . ILE B 1 264 ? 16.375 24.156 5.98 1 94.81 264 ILE B CA 1
ATOM 4427 C C . ILE B 1 264 ? 17.531 23.203 5.684 1 94.81 264 ILE B C 1
ATOM 4429 O O . ILE B 1 264 ? 17.562 22.078 6.176 1 94.81 264 ILE B O 1
ATOM 4433 N N . ASP B 1 265 ? 18.5 23.734 4.895 1 91.88 265 ASP B N 1
ATOM 4434 C CA . ASP B 1 265 ? 19.672 22.922 4.594 1 91.88 265 ASP B CA 1
ATOM 4435 C C . ASP B 1 265 ? 20.484 22.625 5.859 1 91.88 265 ASP B C 1
ATOM 4437 O O . ASP B 1 265 ? 20.781 23.531 6.633 1 91.88 265 ASP B O 1
ATOM 4441 N N . GLY B 1 266 ? 20.75 21.391 6.098 1 89.81 266 GLY B N 1
ATOM 4442 C CA . GLY B 1 266 ? 21.484 21 7.285 1 89.81 266 GLY B CA 1
ATOM 4443 C C . GLY B 1 266 ? 20.594 20.672 8.461 1 89.81 266 GLY B C 1
ATOM 4444 O O . GLY B 1 266 ? 21.047 20.109 9.461 1 89.81 266 GLY B O 1
ATOM 4445 N N . GLY B 1 267 ? 19.328 21.047 8.461 1 90.56 267 GLY B N 1
ATOM 4446 C CA . GLY B 1 267 ? 18.344 20.688 9.477 1 90.56 267 GLY B CA 1
ATOM 4447 C C . GLY B 1 267 ? 18.5 21.484 10.766 1 90.56 267 GLY B C 1
ATOM 4448 O O . GLY B 1 267 ? 19.406 22.312 10.875 1 90.56 267 GLY B O 1
ATOM 4449 N N . ILE B 1 268 ? 17.562 21.297 11.742 1 93.94 268 ILE B N 1
ATOM 4450 C CA . ILE B 1 268 ? 17.594 22.047 12.984 1 93.94 268 ILE B CA 1
ATOM 4451 C C . ILE B 1 268 ? 17.531 21.094 14.172 1 93.94 268 ILE B C 1
ATOM 4453 O O . ILE B 1 268 ? 17.812 21.484 15.312 1 93.94 268 ILE B O 1
ATOM 4457 N N . VAL B 1 269 ? 17.141 19.875 13.914 1 93.75 269 VAL B N 1
ATOM 4458 C CA . VAL B 1 269 ? 17.016 18.906 15 1 93.75 269 VAL B CA 1
ATOM 4459 C C . VAL B 1 269 ? 17.797 17.641 14.664 1 93.75 269 VAL B C 1
ATOM 4461 O O . VAL B 1 269 ? 18.141 17.406 13.508 1 93.75 269 VAL B O 1
ATOM 4464 N N . ASP B 1 270 ? 18.125 16.859 15.68 1 94.12 270 ASP B N 1
ATOM 4465 C CA . ASP B 1 270 ? 18.875 15.625 15.461 1 94.12 270 ASP B CA 1
ATOM 4466 C C . ASP B 1 270 ? 17.922 14.453 15.203 1 94.12 270 ASP B C 1
ATOM 4468 O O . ASP B 1 270 ? 16.703 14.617 15.219 1 94.12 270 ASP B O 1
ATOM 4472 N N . ASN B 1 271 ? 18.484 13.328 14.93 1 94.19 271 ASN B N 1
ATOM 4473 C CA . ASN B 1 271 ? 17.719 12.148 14.531 1 94.19 271 ASN B CA 1
ATOM 4474 C C . ASN B 1 271 ? 16.891 11.609 15.695 1 94.19 271 ASN B C 1
ATOM 4476 O O . ASN B 1 271 ? 15.844 10.977 15.477 1 94.19 271 ASN B O 1
ATOM 4480 N N . LEU B 1 272 ? 17.297 11.867 16.891 1 92.44 272 LEU B N 1
ATOM 4481 C CA . LEU B 1 272 ? 16.531 11.438 18.062 1 92.44 272 LEU B CA 1
ATOM 4482 C C . LEU B 1 272 ? 15.188 12.156 18.109 1 92.44 272 LEU B C 1
ATOM 4484 O O . LEU B 1 272 ? 14.148 11.516 18.297 1 92.44 272 LEU B O 1
ATOM 4488 N N . ILE B 1 273 ? 15.234 13.484 17.906 1 95.44 273 ILE B N 1
ATOM 4489 C CA . ILE B 1 273 ? 14.031 14.305 17.938 1 95.44 273 ILE B CA 1
ATOM 4490 C C . ILE B 1 273 ? 13.156 13.992 16.719 1 95.44 273 ILE B C 1
ATOM 4492 O O . ILE B 1 273 ? 11.93 13.945 16.828 1 95.44 273 ILE B O 1
ATOM 4496 N N . VAL B 1 274 ? 13.805 13.734 15.57 1 97 274 VAL B N 1
ATOM 4497 C CA . VAL B 1 274 ? 13.062 13.383 14.359 1 97 274 VAL B CA 1
ATOM 4498 C C . VAL B 1 274 ? 12.281 12.094 14.594 1 97 274 VAL B C 1
ATOM 4500 O O . VAL B 1 274 ? 11.094 12.023 14.281 1 97 274 VAL B O 1
ATOM 4503 N N . GLY B 1 275 ? 12.992 11.125 15.18 1 97.31 275 GLY B N 1
ATOM 4504 C CA . GLY B 1 275 ? 12.336 9.859 15.469 1 97.31 275 GLY B CA 1
ATOM 4505 C C . GLY B 1 275 ? 11.195 9.984 16.453 1 97.31 275 GLY B C 1
ATOM 4506 O O . GLY B 1 275 ? 10.125 9.414 16.266 1 97.31 275 GLY B O 1
ATOM 4507 N N . PHE B 1 276 ? 11.375 10.766 17.484 1 95.38 276 PHE B N 1
ATOM 4508 C CA . PHE B 1 276 ? 10.383 10.922 18.547 1 95.38 276 PHE B CA 1
ATOM 4509 C C . PHE B 1 276 ? 9.148 11.648 18.016 1 95.38 276 PHE B C 1
ATOM 4511 O O . PHE B 1 276 ? 8.023 11.188 18.219 1 95.38 276 PHE B O 1
ATOM 4518 N N . LEU B 1 277 ? 9.375 12.766 17.391 1 97.62 277 LEU B N 1
ATOM 4519 C CA . LEU B 1 277 ? 8.258 13.562 16.891 1 97.62 277 LEU B CA 1
ATOM 4520 C C . LEU B 1 277 ? 7.52 12.836 15.773 1 97.62 277 LEU B C 1
ATOM 4522 O O . LEU B 1 277 ? 6.285 12.859 15.719 1 97.62 277 LEU B O 1
ATOM 4526 N N . GLY B 1 278 ? 8.289 12.188 14.875 1 98 278 GLY B N 1
ATOM 4527 C CA . GLY B 1 278 ? 7.656 11.422 13.812 1 98 278 GLY B CA 1
ATOM 4528 C C . GLY B 1 278 ? 6.812 10.273 14.32 1 98 278 GLY B C 1
ATOM 4529 O O . GLY B 1 278 ? 5.688 10.07 13.867 1 98 278 GLY B O 1
ATOM 4530 N N . ALA B 1 279 ? 7.32 9.562 15.273 1 96.44 279 ALA B N 1
ATOM 4531 C CA . ALA B 1 279 ? 6.582 8.445 15.859 1 96.44 279 ALA B CA 1
ATOM 4532 C C . ALA B 1 279 ? 5.34 8.938 16.594 1 96.44 279 ALA B C 1
ATOM 4534 O O . ALA B 1 279 ? 4.289 8.297 16.547 1 96.44 279 ALA B O 1
ATOM 4535 N N . SER B 1 280 ? 5.473 10.055 17.234 1 96.19 280 SER B N 1
ATOM 4536 C CA . SER B 1 280 ? 4.344 10.617 17.969 1 96.19 280 SER B CA 1
ATOM 4537 C C . SER B 1 280 ? 3.223 11.031 17.016 1 96.19 280 SER B C 1
ATOM 4539 O O . SER B 1 280 ? 2.049 10.766 17.281 1 96.19 280 SER B O 1
ATOM 4541 N N . ALA B 1 281 ? 3.619 11.688 15.969 1 97.5 281 ALA B N 1
ATOM 4542 C CA . ALA B 1 281 ? 2.625 12.086 14.977 1 97.5 281 ALA B CA 1
ATOM 4543 C C . ALA B 1 281 ? 1.923 10.867 14.383 1 97.5 281 ALA B C 1
ATOM 4545 O O . ALA B 1 281 ? 0.697 10.852 14.25 1 97.5 281 ALA B O 1
ATOM 4546 N N . ALA B 1 282 ? 2.707 9.828 14.117 1 97.44 282 ALA B N 1
ATOM 4547 C CA . ALA B 1 282 ? 2.148 8.617 13.531 1 97.44 282 ALA B CA 1
ATOM 4548 C C . ALA B 1 282 ? 1.234 7.895 14.516 1 97.44 282 ALA B C 1
ATOM 4550 O O . ALA B 1 282 ? 0.177 7.387 14.141 1 97.44 282 ALA B O 1
ATOM 4551 N N . ALA B 1 283 ? 1.61 7.887 15.734 1 94.75 283 ALA B N 1
ATOM 4552 C CA . ALA B 1 283 ? 0.791 7.266 16.766 1 94.75 283 ALA B CA 1
ATOM 4553 C C . ALA B 1 283 ? -0.555 7.973 16.906 1 94.75 283 ALA B C 1
ATOM 4555 O O . ALA B 1 283 ? -1.596 7.32 17.031 1 94.75 283 ALA B O 1
ATOM 4556 N N . ALA B 1 284 ? -0.492 9.234 16.875 1 95.19 284 ALA B N 1
ATOM 4557 C CA . ALA B 1 284 ? -1.729 10.008 16.984 1 95.19 284 ALA B CA 1
ATOM 4558 C C . ALA B 1 284 ? -2.623 9.773 15.766 1 95.19 284 ALA B C 1
ATOM 4560 O O . ALA B 1 284 ? -3.852 9.812 15.875 1 95.19 284 ALA B O 1
ATOM 4561 N N . ASN B 1 285 ? -2.008 9.523 14.68 1 95.62 285 ASN B N 1
ATOM 4562 C CA . ASN B 1 285 ? -2.736 9.367 13.422 1 95.62 285 ASN B CA 1
ATOM 4563 C C . ASN B 1 285 ? -3.42 8.008 13.336 1 95.62 285 ASN B C 1
ATOM 4565 O O . ASN B 1 285 ? -4.59 7.918 12.961 1 95.62 285 ASN B O 1
ATOM 4569 N N . VAL B 1 286 ? -2.725 6.961 13.727 1 94.44 286 VAL B N 1
ATOM 4570 C CA . VAL B 1 286 ? -3.27 5.645 13.414 1 94.44 286 VAL B CA 1
ATOM 4571 C C . VAL B 1 286 ? -3.355 4.801 14.688 1 94.44 286 VAL B C 1
ATOM 4573 O O . VAL B 1 286 ? -4.012 3.76 14.703 1 94.44 286 VAL B O 1
ATOM 4576 N N . GLY B 1 287 ? -2.865 5.266 15.758 1 92.12 287 GLY B N 1
ATOM 4577 C CA . GLY B 1 287 ? -2.818 4.484 16.984 1 92.12 287 GLY B CA 1
ATOM 4578 C C . GLY B 1 287 ? -4.188 4.035 17.453 1 92.12 287 GLY B C 1
ATOM 4579 O O . GLY B 1 287 ? -4.359 2.889 17.875 1 92.12 287 GLY B O 1
ATOM 4580 N N . TRP B 1 288 ? -5.09 4.918 17.422 1 90.75 288 TRP B N 1
ATOM 4581 C CA . TRP B 1 288 ? -6.43 4.605 17.906 1 90.75 288 TRP B CA 1
ATOM 4582 C C . TRP B 1 288 ? -7.09 3.541 17.031 1 90.75 288 TRP B C 1
ATOM 4584 O O . TRP B 1 288 ? -7.867 2.723 17.516 1 90.75 288 TRP B O 1
ATOM 4594 N N . LYS B 1 289 ? -6.797 3.516 15.75 1 91.88 289 LYS B N 1
ATOM 4595 C CA . LYS B 1 289 ? -7.355 2.49 14.867 1 91.88 289 LYS B CA 1
ATOM 4596 C C . LYS B 1 289 ? -6.789 1.112 15.211 1 91.88 289 LYS B C 1
ATOM 4598 O O . LYS B 1 289 ? -7.516 0.117 15.188 1 91.88 289 LYS B O 1
ATOM 4603 N N . TRP B 1 290 ? -5.52 1.096 15.508 1 90.69 290 TRP B N 1
ATOM 4604 C CA . TRP B 1 290 ? -4.891 -0.163 15.891 1 90.69 290 TRP B CA 1
ATOM 4605 C C . TRP B 1 290 ? -5.422 -0.647 17.234 1 90.69 290 TRP B C 1
ATOM 4607 O O . TRP B 1 290 ? -5.664 -1.843 17.422 1 90.69 290 TRP B O 1
ATOM 4617 N N . LYS B 1 291 ? -5.637 0.317 18.172 1 87.94 291 LYS B N 1
ATOM 4618 C CA . LYS B 1 291 ? -6.207 -0.044 19.453 1 87.94 291 LYS B CA 1
ATOM 4619 C C . LYS B 1 291 ? -7.598 -0.65 19.297 1 87.94 291 LYS B C 1
ATOM 4621 O O . LYS B 1 291 ? -7.922 -1.657 19.922 1 87.94 291 LYS B O 1
ATOM 4626 N N . LYS B 1 292 ? -8.344 -0.082 18.5 1 86.62 292 LYS B N 1
ATOM 4627 C CA . LYS B 1 292 ? -9.688 -0.596 18.234 1 86.62 292 LYS B CA 1
ATOM 4628 C C . LYS B 1 292 ? -9.625 -1.98 17.594 1 86.62 292 LYS B C 1
ATOM 4630 O O . LYS B 1 292 ? -10.445 -2.85 17.906 1 86.62 292 LYS B O 1
ATOM 4635 N N . ALA B 1 293 ? -8.695 -2.188 16.734 1 84.81 293 ALA B N 1
ATOM 4636 C CA . ALA B 1 293 ? -8.57 -3.463 16.031 1 84.81 293 ALA B CA 1
ATOM 4637 C C . ALA B 1 293 ? -8.102 -4.566 16.969 1 84.81 293 ALA B C 1
ATOM 4639 O O . ALA B 1 293 ? -8.477 -5.73 16.812 1 84.81 293 ALA B O 1
ATOM 4640 N N . LEU B 1 294 ? -7.367 -4.191 17.984 1 82.12 294 LEU B N 1
ATOM 4641 C CA . LEU B 1 294 ? -6.75 -5.188 18.844 1 82.12 294 LEU B CA 1
ATOM 4642 C C . LEU B 1 294 ? -7.582 -5.406 20.109 1 82.12 294 LEU B C 1
ATOM 4644 O O . LEU B 1 294 ? -7.32 -6.336 20.875 1 82.12 294 LEU B O 1
ATOM 4648 N N . THR B 1 295 ? -8.578 -4.52 20.344 1 76.38 295 THR B N 1
ATOM 4649 C CA . THR B 1 295 ? -9.453 -4.676 21.5 1 76.38 295 THR B CA 1
ATOM 4650 C C . THR B 1 295 ? -10.609 -5.625 21.188 1 76.38 295 THR B C 1
ATOM 4652 O O . THR B 1 295 ? -11.219 -5.527 20.125 1 76.38 295 THR B O 1
ATOM 4655 N N . PRO B 1 296 ? -10.664 -6.719 22.094 1 68.06 296 PRO B N 1
ATOM 4656 C CA . PRO B 1 296 ? -11.727 -7.707 21.875 1 68.06 296 PRO B CA 1
ATOM 4657 C C . PRO B 1 296 ? -13.125 -7.094 21.938 1 68.06 296 PRO B C 1
ATOM 4659 O O . PRO B 1 296 ? -13.352 -6.145 22.688 1 68.06 296 PRO B O 1
ATOM 4662 N N . ASP B 1 297 ? -13.922 -7.383 20.906 1 61.44 297 ASP B N 1
ATOM 4663 C CA . ASP B 1 297 ? -15.312 -6.957 20.938 1 61.44 297 ASP B CA 1
ATOM 4664 C C . ASP B 1 297 ? -16.031 -7.492 22.172 1 61.44 297 ASP B C 1
ATOM 4666 O O . ASP B 1 297 ? -15.922 -8.68 22.5 1 61.44 297 ASP B O 1
ATOM 4670 N N . VAL B 1 298 ? -16.141 -6.801 23.219 1 55.5 298 VAL B N 1
ATOM 4671 C CA . VAL B 1 298 ? -16.969 -7.246 24.344 1 55.5 298 VAL B CA 1
ATOM 4672 C C . VAL B 1 298 ? -18.297 -7.777 23.828 1 55.5 298 VAL B C 1
ATOM 4674 O O . VAL B 1 298 ? -18.953 -7.145 23 1 55.5 298 VAL B O 1
ATOM 4677 N N . PRO B 1 299 ? -18.5 -9.031 23.969 1 50.66 299 PRO B N 1
ATOM 4678 C CA . PRO B 1 299 ? -19.828 -9.547 23.625 1 50.66 299 PRO B CA 1
ATOM 4679 C C . PRO B 1 299 ? -20.969 -8.672 24.141 1 50.66 299 PRO B C 1
ATOM 4681 O O . PRO B 1 299 ? -20.922 -8.219 25.297 1 50.66 299 PRO B O 1
ATOM 4684 N N . VAL B 1 300 ? -21.609 -7.895 23.359 1 44.38 300 VAL B N 1
ATOM 4685 C CA . VAL B 1 300 ? -22.875 -7.297 23.797 1 44.38 300 VAL B CA 1
ATOM 4686 C C . VAL B 1 300 ? -23.75 -8.367 24.438 1 44.38 300 VAL B C 1
ATOM 4688 O O . VAL B 1 300 ? -24.031 -9.398 23.812 1 44.38 300 VAL B O 1
ATOM 4691 N N . GLU B 1 301 ? -23.766 -8.523 25.688 1 39.81 301 GLU B N 1
ATOM 4692 C CA . GLU B 1 301 ? -24.797 -9.305 26.344 1 39.81 301 GLU B CA 1
ATOM 4693 C C . GLU B 1 301 ? -26.172 -9.047 25.719 1 39.81 301 GLU B C 1
ATOM 4695 O O . GLU B 1 301 ? -26.594 -7.895 25.594 1 39.81 301 GLU B O 1
ATOM 4700 N N . LYS B 1 302 ? -26.625 -9.875 24.875 1 38.16 302 LYS B N 1
ATOM 4701 C CA . LYS B 1 302 ? -28.062 -9.844 24.641 1 38.16 302 LYS B CA 1
ATOM 4702 C C . LYS B 1 302 ? -28.828 -9.75 25.953 1 38.16 302 LYS B C 1
ATOM 4704 O O . LYS B 1 302 ? -28.719 -10.641 26.812 1 38.16 302 LYS B O 1
ATOM 4709 N N . LYS B 1 303 ? -29.062 -8.609 26.359 1 34.25 303 LYS B N 1
ATOM 4710 C CA . LYS B 1 303 ? -30.078 -8.484 27.406 1 34.25 303 LYS B CA 1
ATOM 4711 C C . LYS B 1 303 ? -31.312 -9.32 27.078 1 34.25 303 LYS B C 1
ATOM 4713 O O . LYS B 1 303 ? -31.906 -9.164 26.016 1 34.25 303 LYS B O 1
ATOM 4718 N N . MET B 1 304 ? -31.359 -10.539 27.469 1 29.39 304 MET B N 1
ATOM 4719 C CA . MET B 1 304 ? -32.625 -11.281 27.578 1 29.39 304 MET B CA 1
ATOM 4720 C C . MET B 1 304 ? -33.719 -10.383 28.078 1 29.39 304 MET B C 1
ATOM 4722 O O . MET B 1 304 ? -33.688 -9.891 29.203 1 29.39 304 MET B O 1
ATOM 4726 N N . GLN B 1 305 ? -34.312 -9.484 27.203 1 24.55 305 GLN B N 1
ATOM 4727 C CA . GLN B 1 305 ? -35.719 -9.273 27.547 1 24.55 305 GLN B CA 1
ATOM 4728 C C . GLN B 1 305 ? -36.531 -10.516 27.234 1 24.55 305 GLN B C 1
ATOM 4730 O O . GLN B 1 305 ? -36.344 -11.172 26.219 1 24.55 305 GLN B O 1
#

Sequence (610 aa):
MSLAYTVNLLRASGRLNKVLALLSNAGTLDPTLAFVGYGSLFVCELLRLESVQMGVVVAKVLLGQVTGLDIDESFEKLGLASDLTGVADSLGVLSGLISDIRIFNRLWGLVGLISWGISEYDAQQKPLDVNDPYIKYDKAVRVITALQVWSNLFYQPLENVAYLGMHKILPVSDAAQNSLWLHSSKLWALHVVLELIRLVVEIRRNVKRQSIEKKAGKTTTTTDTKACNCTKLLPNFLKGLGDQWWRDLVINLAYLPLTAHWSIDGGIVDNLIVGFLGASAAAANVGWKWKKALTPDVPVEKKMQMSLAYTVNLLRASGRLNKVLALLSNAGTLDPTLAFVGYGSLFVCELLRLESVQMGVVVAKVLLGQVTGLDIDESFEKLGLASDLTGVADSLGVLSGLISDIRIFNRLWGLVGLISWGISEYDAQQKPLDVNDPYIKYDKAVRVITALQVWSNLFYQPLENVAYLGMHKILPVSDAAQNSLWLHSSKLWALHVVLELIRLVVEIRRNVKRQSIEKKAGKTTTTTDTKACNCTKLLPNFLKGLGDQWWRDLVINLAYLPLTAHWSIDGGIVDNLIVGFLGASAAAANVGWKWKKALTPDVPVEKKMQ

Secondary structure (DSSP, 8-state):
--HHHHHHHHHHT-HHHHHHHHHHBHHHHHHHHHHHHHHHHHHHHHHHSS-HHHHHHHHHHHHHHHH-S-HHHHHHHTTTTTTHHHHHHHHHHHHHHHHHHHHHHTTTHHHHHHHHHHHHHHHHHSPPPTT-TTHHHHHHHHHHHHHHHHHHHHHHHHHHHHHHHHTTSS---HHHHHHHHHHHHHHHHHHHHHHHHHHHHHHHHHHHHHHHHHHTT---------S-TTTTTS-GGGTT--HHHHHHHHHHHHHHHHHHHHHSTT-SS-HHHHHHHHHHHHHHHHHHHHHHHHS----------/--HHHHHHHHHHT-HHHHHHHHHHBHHHHHHHHHHHHHHHHHHHHHHHSSSHHHHHHHHHHHHHHHH-S-HHHHHHHTTTTTTHHHHHHHHHHHHHHHHHHHHHHTTTHHHHHHHHHHHHHHHHHSPPPTT-TTHHHHHHHHHHHHHHHHHHHHHHHHHHHHHHHHTTSS---HHHHHHHHHHHHHHHHHHHHHHHHHHHHHHHHHHHHHHHHHHTT--------SS-TTTTTS-GGGTT--HHHHHHHHHHHHHHHHHHHHHSTT-SS-HHHHHHHHHHHHHHHHHHHHHHHHS----------

Radius of gyration: 28.6 Å; Cα contacts (8 Å, |Δi|>4): 637; chains: 2; bounding box: 68×73×69 Å

Nearest PDB structures (foldseek):
  3wmf-assembly1_A  TM=1.600E-01  e=2.402E+00  Cyanidioschyzon merolae
  3wme-assembly1_A  TM=1.410E-01  e=5.405E+00  Cyanidioschyzon merolae strain 10D
  7n59-assembly1_B  TM=1.427E-01  e=7.605E+00  Arabidopsis thaliana
  8z9x-assembly1_A  TM=1.548E-01  e=7.868E+00  Homo sapiens

Solvent-accessible surface area (backbone atoms only — not comparable to full-atom values): 31734 Å² total; per-residue (Å²): 132,53,71,66,54,55,43,51,57,50,56,74,46,53,30,58,60,43,47,42,51,41,65,36,28,48,86,45,31,50,35,47,47,38,24,53,18,21,37,26,28,22,47,18,43,35,42,63,37,79,64,40,68,58,21,48,49,50,42,39,49,50,50,19,67,72,66,70,43,75,38,71,63,45,34,58,70,68,56,50,66,78,50,53,65,58,50,25,50,14,27,41,47,46,17,52,50,41,53,51,50,53,54,58,70,46,61,66,43,57,58,54,46,50,53,50,41,46,54,48,53,54,55,69,68,52,83,77,59,84,84,43,93,55,41,72,50,52,51,51,46,51,53,45,50,53,50,35,44,53,28,50,61,54,18,47,57,29,42,42,52,25,52,36,21,74,63,54,50,36,100,51,52,69,70,57,29,51,50,27,43,28,53,20,25,42,25,51,32,49,36,38,53,43,51,53,52,47,52,51,44,50,37,54,48,47,41,52,50,49,52,53,37,54,72,70,64,46,68,76,64,76,58,80,70,86,63,60,81,66,59,77,73,45,56,74,60,59,57,85,62,52,72,62,56,54,33,51,46,50,27,38,61,32,41,46,62,50,26,54,20,54,42,36,92,90,44,78,69,56,62,47,56,49,9,48,29,42,19,49,22,17,38,52,70,38,41,65,59,53,51,58,32,70,47,71,75,69,75,74,72,74,71,82,121,132,53,72,66,53,56,43,51,55,50,57,73,46,54,28,59,60,44,48,43,51,41,65,37,28,48,86,44,29,51,36,47,47,38,24,54,18,21,37,26,29,22,45,18,43,36,43,63,38,79,68,41,66,57,21,47,49,51,43,40,50,51,48,18,68,72,67,69,44,74,39,70,63,45,34,56,69,67,57,49,64,79,49,52,64,58,51,26,50,15,26,41,46,46,17,52,50,40,54,52,49,52,53,58,70,44,60,64,44,57,58,55,46,51,53,49,40,47,54,48,54,54,55,68,68,52,81,76,58,85,85,42,92,56,41,71,49,50,52,50,46,51,53,44,50,53,51,35,44,52,29,50,62,55,18,47,59,30,42,43,52,23,52,36,20,74,64,54,51,37,98,51,54,71,70,55,29,51,50,27,43,28,54,20,24,42,26,50,32,49,36,38,53,44,49,54,50,47,54,51,45,50,36,54,49,47,41,51,51,50,52,53,36,52,72,72,62,47,69,76,66,76,57,77,69,85,61,57,82,67,60,76,74,45,57,73,61,59,58,84,62,52,71,62,57,54,33,50,47,50,27,39,62,32,42,46,62,50,27,52,21,52,41,37,92,90,45,78,67,56,62,48,57,50,8,47,31,42,20,50,23,18,39,51,70,39,41,65,59,53,49,58,33,71,46,71,73,70,77,76,72,75,72,82,123

Organism: Yarrowia lipolytica (strain CLIB 122 / E 150) (NCBI:txid284591)

Foldseek 3Di:
DDPVVVVVVVVQQCLVVLVVVLCVDLLNVLLVLLLLLLQLLQLLVLCVPVVNVVSVVVNQVVCCVVVVDNCVVVCVVVVVVPPSNVSSVVSNVSNVVSVLVSLVVCLPVLVVLVVLQVVLVVVVPDDDDPPDPLRVLVVLLSVLSNLLSVLQNLLNVLSNVLSCVVVPVDVDDPVSSLVSQLSSLVSVLSNLVSLVVNLVSVLVSQVVVVVVCVVVVVPPCPPPPPDPPVLVVDPPSCPPPDLVSVLSVLLSVLCNQVSVQSNDVPGDDDSNSSSVSSSRNSCSSNVVSSVVSPDGDDPPPPPPD/DDPVVVVVVVVQQCLVVLVVVLCVDPLNVLLVLLLLLLQLLQLLVLCVPVVNVVSVVVNQVVCCVVVVDNVVVVCVVVVVVPPSNVSSVVSNVSSVVSVLVSLVVCLPVLVVLVVLQVVLVVVVPDDDDPPDPLRVLVVLLSVLSNLLSVLQNLLNVLSNVLSCVVVPVDVDDPVSSLVSQLSSLVSVLSNLVSLVVNLVSVLVSQVVVVVVCVVVVVPCCVPPPPDPPVLVPDPPSCPPPDLVSVLSVLLSVLCNQVSVQSNDVPGDDDSNSSSVSSSRNSCSSNVVSSVVSPDGDPPPPPPPD

pLDDT: mean 82.95, std 18.61, range [24.44, 98.62]